Protein AF-0000000084534732 (afdb_homodimer)

Structure (mmCIF, N/CA/C/O backbone):
data_AF-0000000084534732-model_v1
#
loop_
_entity.id
_entity.type
_entity.pdbx_description
1 polymer 'TetR family transcriptional regulator'
#
loop_
_atom_site.group_PDB
_atom_site.id
_atom_site.type_symbol
_atom_site.label_atom_id
_atom_site.label_alt_id
_atom_site.label_comp_id
_atom_site.label_asym_id
_atom_site.label_entity_id
_atom_site.label_seq_id
_atom_site.pdbx_PDB_ins_code
_atom_site.Cartn_x
_atom_site.Cartn_y
_atom_site.Cartn_z
_atom_site.occupancy
_atom_site.B_iso_or_equiv
_atom_site.auth_seq_id
_atom_site.auth_comp_id
_atom_site.auth_asym_id
_atom_site.auth_atom_id
_atom_site.pdbx_PDB_model_num
ATOM 1 N N . MET A 1 1 ? -46.188 11.031 16.328 1 47.34 1 MET A N 1
ATOM 2 C CA . MET A 1 1 ? -45.625 10.898 15 1 47.34 1 MET A CA 1
ATOM 3 C C . MET A 1 1 ? -45.031 12.219 14.523 1 47.34 1 MET A C 1
ATOM 5 O O . MET A 1 1 ? -45.656 13.273 14.68 1 47.34 1 MET A O 1
ATOM 9 N N . ALA A 1 2 ? -43.781 12.234 14.414 1 62.41 2 ALA A N 1
ATOM 10 C CA . ALA A 1 2 ? -43.25 13.555 14.055 1 62.41 2 ALA A CA 1
ATOM 11 C C . ALA A 1 2 ? -44.062 14.156 12.906 1 62.41 2 ALA A C 1
ATOM 13 O O . ALA A 1 2 ? -44.375 13.477 11.922 1 62.41 2 ALA A O 1
ATOM 14 N N . GLY A 1 3 ? -44.594 15.109 12.914 1 64.44 3 GLY A N 1
ATOM 15 C CA . GLY A 1 3 ? -45.375 15.742 11.867 1 64.44 3 GLY A CA 1
ATOM 16 C C . GLY A 1 3 ? -44.594 15.945 10.586 1 64.44 3 GLY A C 1
ATOM 17 O O . GLY A 1 3 ? -43.406 15.688 10.531 1 64.44 3 GLY A O 1
ATOM 18 N N . PRO A 1 4 ? -45.312 16.156 9.461 1 73.06 4 PRO A N 1
ATOM 19 C CA . PRO A 1 4 ? -44.75 16.297 8.117 1 73.06 4 PRO A CA 1
ATOM 20 C C . PRO A 1 4 ? -43.531 17.219 8.086 1 73.06 4 PRO A C 1
ATOM 22 O O . PRO A 1 4 ? -42.594 16.969 7.309 1 73.06 4 PRO A O 1
ATOM 25 N N . THR A 1 5 ? -43.562 18.312 8.828 1 73.94 5 THR A N 1
ATOM 26 C CA . THR A 1 5 ? -42.438 19.266 8.867 1 73.94 5 THR A CA 1
ATOM 27 C C . THR A 1 5 ? -41.219 18.625 9.508 1 73.94 5 THR A C 1
ATOM 29 O O . THR A 1 5 ? -40.094 18.828 9.047 1 73.94 5 THR A O 1
ATOM 32 N N . THR A 1 6 ? -41.469 17.812 10.484 1 76.38 6 THR A N 1
ATOM 33 C CA . THR A 1 6 ? -40.375 17.125 11.164 1 76.38 6 THR A CA 1
ATOM 34 C C . THR A 1 6 ? -39.719 16.094 10.234 1 76.38 6 THR A C 1
ATOM 36 O O . THR A 1 6 ? -38.5 15.961 10.219 1 76.38 6 THR A O 1
ATOM 39 N N . ASP A 1 7 ? -40.594 15.547 9.469 1 76.31 7 ASP A N 1
ATOM 40 C CA . ASP A 1 7 ? -40.094 14.539 8.539 1 76.31 7 ASP A CA 1
ATOM 41 C C . ASP A 1 7 ? -39.219 15.172 7.449 1 76.31 7 ASP A C 1
ATOM 43 O O . ASP A 1 7 ? -38.188 14.633 7.09 1 76.31 7 ASP A O 1
ATOM 47 N N . ARG A 1 8 ? -39.594 16.328 7 1 79.62 8 ARG A N 1
ATOM 48 C CA . ARG A 1 8 ? -38.844 17.016 5.953 1 79.62 8 ARG A CA 1
ATOM 49 C C . ARG A 1 8 ? -37.5 17.516 6.484 1 79.62 8 ARG A C 1
ATOM 51 O O . ARG A 1 8 ? -36.5 17.453 5.789 1 79.62 8 ARG A O 1
ATOM 58 N N . ARG A 1 9 ? -37.562 18.062 7.695 1 77.25 9 ARG A N 1
ATOM 59 C CA . ARG A 1 9 ? -36.312 18.547 8.336 1 77.25 9 ARG A CA 1
ATOM 60 C C . ARG A 1 9 ? -35.344 17.391 8.547 1 77.25 9 ARG A C 1
ATOM 62 O O . ARG A 1 9 ? -34.125 17.562 8.328 1 77.25 9 ARG A O 1
ATOM 69 N N . LEU A 1 10 ? -35.875 16.281 8.977 1 80 10 LEU A N 1
ATOM 70 C CA . LEU A 1 10 ? -35.031 15.094 9.18 1 80 10 LEU A CA 1
ATOM 71 C C . LEU A 1 10 ? -34.438 14.609 7.867 1 80 10 LEU A C 1
ATOM 73 O O . LEU A 1 10 ? -33.281 14.227 7.812 1 80 10 LEU A O 1
ATOM 77 N N . LEU A 1 11 ? -35.25 14.695 6.848 1 82.19 11 LEU A N 1
ATOM 78 C CA . LEU A 1 11 ? -34.781 14.273 5.531 1 82.19 11 LEU A CA 1
ATOM 79 C C . LEU A 1 11 ? -33.719 15.219 4.996 1 82.19 11 LEU A C 1
ATOM 81 O O . LEU A 1 11 ? -32.719 14.773 4.406 1 82.19 11 LEU A O 1
ATOM 85 N N . ARG A 1 12 ? -33.938 16.469 5.137 1 81.81 12 ARG A N 1
ATOM 86 C CA . ARG A 1 12 ? -32.938 17.453 4.699 1 81.81 12 ARG A CA 1
ATOM 87 C C . ARG A 1 12 ? -31.641 17.312 5.465 1 81.81 12 ARG A C 1
ATOM 89 O O . ARG A 1 12 ? -30.547 17.453 4.895 1 81.81 12 ARG A O 1
ATOM 96 N N . GLY A 1 13 ? -31.766 17.078 6.719 1 84 13 GLY A N 1
ATOM 97 C CA . GLY A 1 13 ? -30.594 16.844 7.551 1 84 13 GLY A CA 1
ATOM 98 C C . GLY A 1 13 ? -29.781 15.641 7.105 1 84 13 GLY A C 1
ATOM 99 O O . GLY A 1 13 ? -28.562 15.695 7.059 1 84 13 GLY A O 1
ATOM 100 N N . GLU A 1 14 ? -30.547 14.672 6.789 1 87.31 14 GLU A N 1
ATOM 101 C CA . GLU A 1 14 ? -29.891 13.453 6.316 1 87.31 14 GLU A CA 1
ATOM 102 C C . GLU A 1 14 ? -29.203 13.688 4.977 1 87.31 14 GLU A C 1
ATOM 104 O O . GLU A 1 14 ? -28.125 13.141 4.73 1 87.31 14 GLU A O 1
ATOM 109 N N . GLU A 1 15 ? -29.75 14.43 4.148 1 89.19 15 GLU A N 1
ATOM 110 C CA . GLU A 1 15 ? -29.156 14.758 2.854 1 89.19 15 GLU A CA 1
ATOM 111 C C . GLU A 1 15 ? -27.891 15.586 3.02 1 89.19 15 GLU A C 1
ATOM 113 O O . GLU A 1 15 ? -26.906 15.367 2.309 1 89.19 15 GLU A O 1
ATOM 118 N N . THR A 1 16 ? -27.953 16.516 3.926 1 89.31 16 THR A N 1
ATOM 119 C CA . THR A 1 16 ? -26.797 17.344 4.211 1 89.31 16 THR A CA 1
ATOM 120 C C . THR A 1 16 ? -25.656 16.484 4.762 1 89.31 16 THR A C 1
ATOM 122 O O . THR A 1 16 ? -24.5 16.641 4.336 1 89.31 16 THR A O 1
ATOM 125 N N . ARG A 1 17 ? -26.031 15.672 5.645 1 92.5 17 ARG A N 1
ATOM 126 C CA . ARG A 1 17 ? -25.031 14.781 6.23 1 92.5 17 ARG A CA 1
ATOM 127 C C . ARG A 1 17 ? -24.375 13.906 5.164 1 92.5 17 ARG A C 1
ATOM 129 O O . ARG A 1 17 ? -23.156 13.742 5.148 1 92.5 17 ARG A O 1
ATOM 136 N N . ARG A 1 18 ? -25.172 13.383 4.293 1 93.75 18 ARG A N 1
ATOM 137 C CA . ARG A 1 18 ? -24.656 12.547 3.213 1 93.75 18 ARG A CA 1
ATOM 138 C C . ARG A 1 18 ? -23.734 13.336 2.289 1 93.75 18 ARG A C 1
ATOM 140 O O . ARG A 1 18 ? -22.703 12.828 1.845 1 93.75 18 ARG A O 1
ATOM 147 N N . ALA A 1 19 ? -24.094 14.516 2.004 1 94.38 19 ALA A N 1
ATOM 148 C CA . ALA A 1 19 ? -23.281 15.367 1.137 1 94.38 19 ALA A CA 1
ATOM 149 C C . ALA A 1 19 ? -21.938 15.688 1.784 1 94.38 19 ALA A C 1
ATOM 151 O O . ALA A 1 19 ? -20.906 15.688 1.112 1 94.38 19 ALA A O 1
ATOM 152 N N . VAL A 1 20 ? -22 15.977 3.055 1 95.69 20 VAL A N 1
ATOM 153 C CA . VAL A 1 20 ? -20.781 16.281 3.801 1 95.69 20 VAL A CA 1
ATOM 154 C C . VAL A 1 20 ? -19.844 15.07 3.793 1 95.69 20 VAL A C 1
ATOM 156 O O . VAL A 1 20 ? -18.656 15.203 3.521 1 95.69 20 VAL A O 1
ATOM 159 N N . LEU A 1 21 ? -20.406 13.906 4.008 1 97.44 21 LEU A N 1
ATOM 160 C CA . LEU A 1 21 ? -19.594 12.703 4.09 1 97.44 21 LEU A CA 1
ATOM 161 C C . LEU A 1 21 ? -19.047 12.312 2.717 1 97.44 21 LEU A C 1
ATOM 163 O O . LEU A 1 21 ? -17.938 11.805 2.605 1 97.44 21 LEU A O 1
ATOM 167 N N . ARG A 1 22 ? -19.812 12.562 1.689 1 97 22 ARG A N 1
ATOM 168 C CA . ARG A 1 22 ? -19.328 12.289 0.338 1 97 22 ARG A CA 1
ATOM 169 C C . ARG A 1 22 ? -18.141 13.172 0 1 97 22 ARG A C 1
ATOM 171 O O . ARG A 1 22 ? -17.141 12.688 -0.542 1 97 22 ARG A O 1
ATOM 178 N N . ARG A 1 23 ? -18.25 14.391 0.303 1 97.56 23 ARG A N 1
ATOM 179 C CA . ARG A 1 23 ? -17.141 15.312 0.073 1 97.56 23 ARG A CA 1
ATOM 180 C C . ARG A 1 23 ? -15.938 14.938 0.929 1 97.56 23 ARG A C 1
ATOM 182 O O . ARG A 1 23 ? -14.797 15 0.464 1 97.56 23 ARG A O 1
ATOM 189 N N . ALA A 1 24 ? -16.188 14.562 2.168 1 98.25 24 ALA A N 1
ATOM 190 C CA . ALA A 1 24 ? -15.125 14.188 3.096 1 98.25 24 ALA A CA 1
ATOM 191 C C . ALA A 1 24 ? -14.336 12.992 2.566 1 98.25 24 ALA A C 1
ATOM 193 O O . ALA A 1 24 ? -13.102 12.984 2.613 1 98.25 24 ALA A O 1
ATOM 194 N N . VAL A 1 25 ? -15.055 11.992 2.043 1 98.56 25 VAL A N 1
ATOM 195 C CA . VAL A 1 25 ? -14.398 10.797 1.532 1 98.56 25 VAL A CA 1
ATOM 196 C C . VAL A 1 25 ? -13.531 11.156 0.327 1 98.56 25 VAL A C 1
ATOM 198 O O . VAL A 1 25 ? -12.414 10.648 0.184 1 98.56 25 VAL A O 1
ATOM 201 N N . GLU A 1 26 ? -14.016 12.023 -0.511 1 98.19 26 GLU A N 1
ATOM 202 C CA . GLU A 1 26 ? -13.266 12.453 -1.686 1 98.19 26 GLU A CA 1
ATOM 203 C C . GLU A 1 26 ? -11.969 13.156 -1.285 1 98.19 26 GLU A C 1
ATOM 205 O O . GLU A 1 26 ? -10.898 12.844 -1.807 1 98.19 26 GLU A O 1
ATOM 210 N N . ILE A 1 27 ? -12.078 14.062 -0.338 1 98.25 27 ILE A N 1
ATOM 211 C CA . ILE A 1 27 ? -10.922 14.812 0.135 1 98.25 27 ILE A CA 1
ATOM 212 C C . ILE A 1 27 ? -9.906 13.852 0.765 1 98.25 27 ILE A C 1
ATOM 214 O O . ILE A 1 27 ? -8.719 13.898 0.449 1 98.25 27 ILE A O 1
ATOM 218 N N . ALA A 1 28 ? -10.391 12.961 1.593 1 98.69 28 ALA A N 1
ATOM 219 C CA . ALA A 1 28 ? -9.516 12.086 2.365 1 98.69 28 ALA A CA 1
ATOM 220 C C . ALA A 1 28 ? -8.836 11.055 1.464 1 98.69 28 ALA A C 1
ATOM 222 O O . ALA A 1 28 ? -7.727 10.609 1.756 1 98.69 28 ALA A O 1
ATOM 223 N N . SER A 1 29 ? -9.461 10.695 0.306 1 98.56 29 SER A N 1
ATOM 224 C CA . SER A 1 29 ? -8.852 9.742 -0.614 1 98.56 29 SER A CA 1
ATOM 225 C C . SER A 1 29 ? -7.609 10.328 -1.278 1 98.56 29 SER A C 1
ATOM 227 O O . SER A 1 29 ? -6.773 9.594 -1.8 1 98.56 29 SER A O 1
ATOM 229 N N . VAL A 1 30 ? -7.512 11.664 -1.277 1 98.38 30 VAL A N 1
ATOM 230 C CA . VAL A 1 30 ? -6.402 12.344 -1.937 1 98.38 30 VAL A CA 1
ATOM 231 C C . VAL A 1 30 ? -5.422 12.867 -0.889 1 98.38 30 VAL A C 1
ATOM 233 O O . VAL A 1 30 ? -4.207 12.711 -1.03 1 98.38 30 VAL A O 1
ATOM 236 N N . GLU A 1 31 ? -6.004 13.445 0.255 1 98.19 31 GLU A N 1
ATOM 237 C CA . GLU A 1 31 ? -5.176 14.242 1.155 1 98.19 31 GLU A CA 1
ATOM 238 C C . GLU A 1 31 ? -5.098 13.609 2.541 1 98.19 31 GLU A C 1
ATOM 240 O O . GLU A 1 31 ? -4.383 14.102 3.416 1 98.19 31 GLU A O 1
ATOM 245 N N . GLY A 1 32 ? -5.809 12.477 2.775 1 98.5 32 GLY A N 1
ATOM 246 C CA . GLY A 1 32 ? -5.824 11.836 4.078 1 98.5 32 GLY A CA 1
ATOM 247 C C . GLY A 1 32 ? -6.906 12.375 4.996 1 98.5 32 GLY A C 1
ATOM 248 O O . GLY A 1 32 ? -7.523 13.398 4.699 1 98.5 32 GLY A O 1
ATOM 249 N N . LEU A 1 33 ? -7.125 11.711 6.07 1 98.69 33 LEU A N 1
ATOM 250 C CA . LEU A 1 33 ? -8.164 12.055 7.031 1 98.69 33 LEU A CA 1
ATOM 251 C C . LEU A 1 33 ? -7.793 13.312 7.816 1 98.69 33 LEU A C 1
ATOM 253 O O . LEU A 1 33 ? -8.664 14.086 8.211 1 98.69 33 LEU A O 1
ATOM 257 N N . GLU A 1 34 ? -6.512 13.531 7.996 1 97.38 34 GLU A N 1
ATOM 258 C CA . GLU A 1 34 ? -6.07 14.695 8.766 1 97.38 34 GLU A CA 1
ATOM 259 C C . GLU A 1 34 ? -6.414 15.992 8.039 1 97.38 34 GLU A C 1
ATOM 261 O O . GLU A 1 34 ? -6.516 17.047 8.672 1 97.38 34 GLU A O 1
ATOM 266 N N . ALA A 1 35 ? -6.621 15.906 6.77 1 97.25 35 ALA A N 1
ATOM 267 C CA . ALA A 1 35 ? -6.922 17.094 5.965 1 97.25 35 ALA A CA 1
ATOM 268 C C . ALA A 1 35 ? -8.359 17.547 6.18 1 97.25 35 ALA A C 1
ATOM 270 O O . ALA A 1 35 ? -8.742 18.641 5.77 1 97.25 35 ALA A O 1
ATOM 271 N N . LEU A 1 36 ? -9.141 16.734 6.816 1 97.19 36 LEU A N 1
ATOM 272 C CA . LEU A 1 36 ? -10.547 17.062 7.039 1 97.19 36 LEU A CA 1
ATOM 273 C C . LEU A 1 36 ? -10.711 18.016 8.211 1 97.19 36 LEU A C 1
ATOM 275 O O . LEU A 1 36 ? -10.039 17.875 9.242 1 97.19 36 LEU A O 1
ATOM 279 N N . SER A 1 37 ? -11.508 19 8.008 1 95.06 37 SER A N 1
ATOM 280 C CA . SER A 1 37 ? -11.961 19.891 9.078 1 95.06 37 SER A CA 1
ATOM 281 C C . SER A 1 37 ? -13.391 20.359 8.836 1 95.06 37 SER A C 1
ATOM 283 O O . SER A 1 37 ? -13.852 20.391 7.695 1 95.06 37 SER A O 1
ATOM 285 N N . ILE A 1 38 ? -13.969 20.656 9.945 1 93.75 38 ILE A N 1
ATOM 286 C CA . ILE A 1 38 ? -15.328 21.188 9.883 1 93.75 38 ILE A CA 1
ATOM 287 C C . ILE A 1 38 ? -15.344 22.453 9.031 1 93.75 38 ILE A C 1
ATOM 289 O O . ILE A 1 38 ? -16.219 22.625 8.172 1 93.75 38 ILE A O 1
ATOM 293 N N . GLY A 1 39 ? -14.383 23.359 9.227 1 94.19 39 GLY A N 1
ATOM 294 C CA . GLY A 1 39 ? -14.281 24.594 8.477 1 94.19 39 GLY A CA 1
ATOM 295 C C . GLY A 1 39 ? -14.117 24.391 6.98 1 94.19 39 GLY A C 1
ATOM 296 O O . GLY A 1 39 ? -14.797 25.031 6.18 1 94.19 39 GLY A O 1
ATOM 297 N N . ARG A 1 40 ? -13.312 23.516 6.562 1 95.12 40 ARG A N 1
ATOM 298 C CA . ARG A 1 40 ? -13.062 23.234 5.152 1 95.12 40 ARG A CA 1
ATOM 299 C C . ARG A 1 40 ? -14.32 22.688 4.473 1 95.12 40 ARG A C 1
ATOM 301 O O . ARG A 1 40 ? -14.68 23.125 3.383 1 95.12 40 ARG A O 1
ATOM 308 N N . LEU A 1 41 ? -15.008 21.734 5.156 1 96.44 41 LEU A N 1
ATOM 309 C CA . LEU A 1 41 ? -16.203 21.125 4.578 1 96.44 41 LEU A CA 1
ATOM 310 C C . LEU A 1 41 ? -17.328 22.141 4.477 1 96.44 41 LEU A C 1
ATOM 312 O O . LEU A 1 41 ? -18.078 22.141 3.496 1 96.44 41 LEU A O 1
ATOM 316 N N . ALA A 1 42 ? -17.422 22.969 5.52 1 95.19 42 ALA A N 1
ATOM 317 C CA . ALA A 1 42 ? -18.406 24.031 5.492 1 95.19 42 ALA A CA 1
ATOM 318 C C . ALA A 1 42 ? -18.188 24.969 4.305 1 95.19 42 ALA A C 1
ATOM 320 O O . ALA A 1 42 ? -19.125 25.281 3.566 1 95.19 42 ALA A O 1
ATOM 321 N N . THR A 1 43 ? -16.938 25.344 4.082 1 96.38 43 THR A N 1
ATOM 322 C CA . THR A 1 43 ? -16.578 26.25 2.994 1 96.38 43 THR A CA 1
ATOM 323 C C . THR A 1 43 ? -16.828 25.594 1.64 1 96.38 43 THR A C 1
ATOM 325 O O . THR A 1 43 ? -17.469 26.188 0.767 1 96.38 43 THR A O 1
ATOM 328 N N . ASP A 1 44 ? -16.438 24.359 1.466 1 95.44 44 ASP A N 1
ATOM 329 C CA . ASP A 1 44 ? -16.562 23.641 0.198 1 95.44 44 ASP A CA 1
ATOM 330 C C . ASP A 1 44 ? -18.016 23.469 -0.205 1 95.44 44 ASP A C 1
ATOM 332 O O . ASP A 1 44 ? -18.344 23.453 -1.394 1 95.44 44 ASP A O 1
ATOM 336 N N . LEU A 1 45 ? -18.906 23.328 0.836 1 95.44 45 LEU A N 1
ATOM 337 C CA . LEU A 1 45 ? -20.281 22.953 0.54 1 95.44 45 LEU A CA 1
ATOM 338 C C . LEU A 1 45 ? -21.219 24.125 0.737 1 95.44 45 LEU A C 1
ATOM 340 O O . LEU A 1 45 ? -22.438 23.984 0.581 1 95.44 45 LEU A O 1
ATOM 344 N N . GLY A 1 46 ? -20.672 25.25 1.097 1 96.06 46 GLY A N 1
ATOM 345 C CA . GLY A 1 46 ? -21.5 26.422 1.319 1 96.06 46 GLY A CA 1
ATOM 346 C C . GLY A 1 46 ? -22.438 26.281 2.504 1 96.06 46 GLY A C 1
ATOM 347 O O . GLY A 1 46 ? -23.594 26.703 2.441 1 96.06 46 GLY A O 1
ATOM 348 N N . LEU A 1 47 ? -21.984 25.594 3.518 1 93.31 47 LEU A N 1
ATOM 349 C CA . LEU A 1 47 ? -22.75 25.391 4.75 1 93.31 47 LEU A CA 1
ATOM 350 C C . LEU A 1 47 ? -22.172 26.234 5.883 1 93.31 47 LEU A C 1
ATOM 352 O O . LEU A 1 47 ? -21.047 26.719 5.793 1 93.31 47 LEU A O 1
ATOM 356 N N . SER A 1 48 ? -23.016 26.391 6.871 1 91.75 48 SER A N 1
ATOM 357 C CA . SER A 1 48 ? -22.484 27.016 8.078 1 91.75 48 SER A CA 1
ATOM 358 C C . SER A 1 48 ? -21.609 26.031 8.867 1 91.75 48 SER A C 1
ATOM 360 O O . SER A 1 48 ? -21.875 24.828 8.875 1 91.75 48 SER A O 1
ATOM 362 N N . LYS A 1 49 ? -20.562 26.516 9.5 1 90.94 49 LYS A N 1
ATOM 363 C CA . LYS A 1 49 ? -19.734 25.688 10.367 1 90.94 49 LYS A CA 1
ATOM 364 C C . LYS A 1 49 ? -20.562 25.031 11.461 1 90.94 49 LYS A C 1
ATOM 366 O O . LYS A 1 49 ? -20.359 23.875 11.797 1 90.94 49 LYS A O 1
ATOM 371 N N . SER A 1 50 ? -21.562 25.797 11.953 1 89.19 50 SER A N 1
ATOM 372 C CA . SER A 1 50 ? -22.422 25.297 13.008 1 89.19 50 SER A CA 1
ATOM 373 C C . SER A 1 50 ? -23.266 24.125 12.523 1 89.19 50 SER A C 1
ATOM 375 O O . SER A 1 50 ? -23.5 23.172 13.266 1 89.19 50 SER A O 1
ATOM 377 N N . GLY A 1 51 ? -23.641 24.234 11.398 1 85.31 51 GLY A N 1
ATOM 378 C CA . GLY A 1 51 ? -24.422 23.156 10.812 1 85.31 51 GLY A CA 1
ATOM 379 C C . GLY A 1 51 ? -23.625 21.859 10.68 1 85.31 51 GLY A C 1
ATOM 380 O O . GLY A 1 51 ? -24.125 20.781 11.023 1 85.31 51 GLY A O 1
ATOM 381 N N . VAL A 1 52 ? -22.406 21.922 10.156 1 88.69 52 VAL A N 1
ATOM 382 C CA . VAL A 1 52 ? -21.562 20.75 10.031 1 88.69 52 VAL A CA 1
ATOM 383 C C . VAL A 1 52 ? -21.172 20.234 11.422 1 88.69 52 VAL A C 1
ATOM 385 O O . VAL A 1 52 ? -21.219 19.031 11.672 1 88.69 52 VAL A O 1
ATOM 388 N N . PHE A 1 53 ? -20.906 21.188 12.305 1 85.38 53 PHE A N 1
ATOM 389 C CA . PHE A 1 53 ? -20.516 20.844 13.672 1 85.38 53 PHE A CA 1
ATOM 390 C C . PHE A 1 53 ? -21.641 20.109 14.383 1 85.38 53 PHE A C 1
ATOM 392 O O . PHE A 1 53 ? -21.391 19.125 15.094 1 85.38 53 PHE A O 1
ATOM 399 N N . ALA A 1 54 ? -22.797 20.516 14.219 1 85.06 54 ALA A N 1
ATOM 400 C CA . ALA A 1 54 ? -23.969 19.906 14.859 1 85.06 54 ALA A CA 1
ATOM 401 C C . ALA A 1 54 ? -24.109 18.453 14.445 1 85.06 54 ALA A C 1
ATOM 403 O O . ALA A 1 54 ? -24.578 17.609 15.234 1 85.06 54 ALA A O 1
ATOM 404 N N . GLY A 1 55 ? -23.531 18.188 13.438 1 84.56 55 GLY A N 1
ATOM 405 C CA . GLY A 1 55 ? -23.656 16.844 12.906 1 84.56 55 GLY A CA 1
ATOM 406 C C . GLY A 1 55 ? -22.547 15.906 13.367 1 84.56 55 GLY A C 1
ATOM 407 O O . GLY A 1 55 ? -22.766 14.695 13.508 1 84.56 55 GLY A O 1
ATOM 408 N N . PHE A 1 56 ? -21.391 16.375 13.695 1 90.25 56 PHE A N 1
ATOM 409 C CA . PHE A 1 56 ? -20.266 15.453 13.891 1 90.25 56 PHE A CA 1
ATOM 410 C C . PHE A 1 56 ? -19.562 15.727 15.211 1 90.25 56 PHE A C 1
ATOM 412 O O . PHE A 1 56 ? -18.891 14.852 15.758 1 90.25 56 PHE A O 1
ATOM 419 N N . GLY A 1 57 ? -19.688 16.828 15.758 1 86.81 57 GLY A N 1
ATOM 420 C CA . GLY A 1 57 ? -19.203 17.141 17.094 1 86.81 57 GLY A CA 1
ATOM 421 C C . GLY A 1 57 ? -17.703 17.391 17.141 1 86.81 57 GLY A C 1
ATOM 422 O O . GLY A 1 57 ? -17.25 18.344 17.766 1 86.81 57 GLY A O 1
ATOM 423 N N . SER A 1 58 ? -16.859 16.422 16.625 1 91.62 58 SER A N 1
ATOM 424 C CA . SER A 1 58 ? -15.414 16.578 16.656 1 91.62 58 SER A CA 1
ATOM 425 C C . SER A 1 58 ? -14.773 16.156 15.336 1 91.62 58 SER A C 1
ATOM 427 O O . SER A 1 58 ? -15.43 15.516 14.5 1 91.62 58 SER A O 1
ATOM 429 N N . LYS A 1 59 ? -13.523 16.547 15.195 1 94.5 59 LYS A N 1
ATOM 430 C CA . LYS A 1 59 ? -12.766 16.125 14.023 1 94.5 59 LYS A CA 1
ATOM 431 C C . LYS A 1 59 ? -12.648 14.609 13.961 1 94.5 59 LYS A C 1
ATOM 433 O O . LYS A 1 59 ? -12.828 14.008 12.898 1 94.5 59 LYS A O 1
ATOM 438 N N . GLU A 1 60 ? -12.375 14.008 15.094 1 95.88 60 GLU A N 1
ATOM 439 C CA . GLU A 1 60 ? -12.234 12.555 15.141 1 95.88 60 GLU A CA 1
ATOM 440 C C . GLU A 1 60 ? -13.547 11.859 14.789 1 95.88 60 GLU A C 1
ATOM 442 O O . GLU A 1 60 ? -13.547 10.867 14.055 1 95.88 60 GLU A O 1
ATOM 447 N N . GLU A 1 61 ? -14.617 12.352 15.281 1 96.06 61 GLU A N 1
ATOM 448 C CA . GLU A 1 61 ? -15.922 11.773 14.961 1 96.06 61 GLU A CA 1
ATOM 449 C C . GLU A 1 61 ? -16.25 11.914 13.477 1 96.06 61 GLU A C 1
ATOM 451 O O . GLU A 1 61 ? -16.812 11 12.875 1 96.06 61 GLU A O 1
ATOM 456 N N . LEU A 1 62 ? -15.977 13.125 12.953 1 96.94 62 LEU A N 1
ATOM 457 C CA . LEU A 1 62 ? -16.125 13.336 11.516 1 96.94 62 LEU A CA 1
ATOM 458 C C . LEU A 1 62 ? -15.289 12.328 10.734 1 96.94 62 LEU A C 1
ATOM 460 O O . LEU A 1 62 ? -15.773 11.742 9.758 1 96.94 62 LEU A O 1
ATOM 464 N N . GLN A 1 63 ? -14.039 12.094 11.125 1 98.5 63 GLN A N 1
ATOM 465 C CA . GLN A 1 63 ? -13.133 11.156 10.469 1 98.5 63 GLN A CA 1
ATOM 466 C C . GLN A 1 63 ? -13.68 9.727 10.531 1 98.5 63 GLN A C 1
ATOM 468 O O . GLN A 1 63 ? -13.688 9.016 9.523 1 98.5 63 GLN A O 1
ATOM 473 N N . LEU A 1 64 ? -14.148 9.312 11.68 1 98.5 64 LEU A N 1
ATOM 474 C CA . LEU A 1 64 ? -14.703 7.973 11.836 1 98.5 64 LEU A CA 1
ATOM 475 C C . LEU A 1 64 ? -15.961 7.801 10.992 1 98.5 64 LEU A C 1
ATOM 477 O O . LEU A 1 64 ? -16.156 6.75 10.383 1 98.5 64 LEU A O 1
ATOM 481 N N . ALA A 1 65 ? -16.797 8.828 10.969 1 98.06 65 ALA A N 1
ATOM 482 C CA . ALA A 1 65 ? -18 8.797 10.125 1 98.06 65 ALA A CA 1
ATOM 483 C C . ALA A 1 65 ? -17.625 8.695 8.648 1 98.06 65 ALA A C 1
ATOM 485 O O . ALA A 1 65 ? -18.312 8.023 7.879 1 98.06 65 ALA A O 1
ATOM 486 N N . THR A 1 66 ? -16.594 9.375 8.273 1 98.62 66 THR A N 1
ATOM 487 C CA . THR A 1 66 ? -16.094 9.328 6.902 1 98.62 66 THR A CA 1
ATOM 488 C C . THR A 1 66 ? -15.641 7.91 6.543 1 98.62 66 THR A C 1
ATOM 490 O O . THR A 1 66 ? -15.945 7.414 5.457 1 98.62 66 THR A O 1
ATOM 493 N N . VAL A 1 67 ? -14.961 7.188 7.441 1 98.81 67 VAL A N 1
ATOM 494 C CA . VAL A 1 67 ? -14.531 5.809 7.234 1 98.81 67 VAL A CA 1
ATOM 495 C C . VAL A 1 67 ? -15.75 4.91 7.031 1 98.81 67 VAL A C 1
ATOM 497 O O . VAL A 1 67 ? -15.766 4.074 6.125 1 98.81 67 VAL A O 1
ATOM 500 N N . ARG A 1 68 ? -16.75 5.105 7.844 1 98.56 68 ARG A N 1
ATOM 501 C CA . ARG A 1 68 ? -17.969 4.312 7.723 1 98.56 68 ARG A CA 1
ATOM 502 C C . ARG A 1 68 ? -18.656 4.555 6.383 1 98.56 68 ARG A C 1
ATOM 504 O O . ARG A 1 68 ? -19.141 3.619 5.754 1 98.56 68 ARG A O 1
ATOM 511 N N . ALA A 1 69 ? -18.703 5.809 6.004 1 98.5 69 ALA A N 1
ATOM 512 C CA . ALA A 1 69 ? -19.297 6.145 4.711 1 98.5 69 ALA A CA 1
ATOM 513 C C . ALA A 1 69 ? -18.531 5.488 3.566 1 98.5 69 ALA A C 1
ATOM 515 O O . ALA A 1 69 ? -19.125 4.965 2.627 1 98.5 69 ALA A O 1
ATOM 516 N N . ALA A 1 70 ? -17.234 5.484 3.621 1 98.75 70 ALA A N 1
ATOM 517 C CA . ALA A 1 70 ? -16.391 4.863 2.598 1 98.75 70 ALA A CA 1
ATOM 518 C C . ALA A 1 70 ? -16.641 3.357 2.529 1 98.75 70 ALA A C 1
ATOM 520 O O . ALA A 1 70 ? -16.641 2.771 1.444 1 98.75 70 ALA A O 1
ATOM 521 N N . ARG A 1 71 ? -16.844 2.74 3.684 1 98.69 71 ARG A N 1
ATOM 522 C CA . ARG A 1 71 ? -17.141 1.313 3.725 1 98.69 71 ARG A CA 1
ATOM 523 C C . ARG A 1 71 ? -18.422 1.004 2.959 1 98.69 71 ARG A C 1
ATOM 525 O O . ARG A 1 71 ? -18.5 0.001 2.246 1 98.69 71 ARG A O 1
ATOM 532 N N . ARG A 1 72 ? -19.375 1.843 3.125 1 98.38 72 ARG A N 1
ATOM 533 C CA . ARG A 1 72 ? -20.656 1.64 2.436 1 98.38 72 ARG A CA 1
ATOM 534 C C . ARG A 1 72 ? -20.484 1.805 0.928 1 98.38 72 ARG A C 1
ATOM 536 O O . ARG A 1 72 ? -21.031 1.02 0.149 1 98.38 72 ARG A O 1
ATOM 543 N N . ILE A 1 73 ? -19.781 2.799 0.544 1 98.31 73 ILE A N 1
ATOM 544 C CA . ILE A 1 73 ? -19.531 3.037 -0.875 1 98.31 73 ILE A CA 1
ATOM 545 C C . ILE A 1 73 ? -18.781 1.849 -1.478 1 98.31 73 ILE A C 1
ATOM 547 O O . ILE A 1 73 ? -19.125 1.384 -2.568 1 98.31 73 ILE A O 1
ATOM 551 N N . PHE A 1 74 ? -17.844 1.342 -0.771 1 98.56 74 PHE A N 1
ATOM 552 C CA . PHE A 1 74 ? -17.078 0.177 -1.194 1 98.56 74 PHE A CA 1
ATOM 553 C C . PHE A 1 74 ? -17.984 -1.039 -1.354 1 98.56 74 PHE A C 1
ATOM 555 O O . PHE A 1 74 ? -17.891 -1.754 -2.354 1 98.56 74 PHE A O 1
ATOM 562 N N . ALA A 1 75 ? -18.781 -1.288 -0.336 1 98.62 75 ALA A N 1
ATOM 563 C CA . ALA A 1 75 ? -19.688 -2.428 -0.371 1 98.62 75 ALA A CA 1
ATOM 564 C C . ALA A 1 75 ? -20.609 -2.354 -1.583 1 98.62 75 ALA A C 1
ATOM 566 O O . ALA A 1 75 ? -20.828 -3.354 -2.273 1 98.62 75 ALA A O 1
ATOM 567 N N . ASP A 1 76 ? -21.094 -1.195 -1.864 1 98.25 76 ASP A N 1
ATOM 568 C 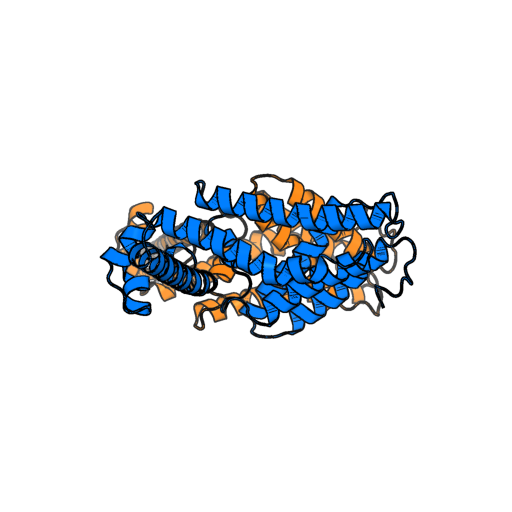CA . ASP A 1 76 ? -21.984 -1 -2.992 1 98.25 76 ASP A CA 1
ATOM 569 C C . ASP A 1 76 ? -21.266 -1.228 -4.32 1 98.25 76 ASP A C 1
ATOM 571 O O . ASP A 1 76 ? -21.844 -1.791 -5.254 1 98.25 76 ASP A O 1
ATOM 575 N N . ALA A 1 77 ? -20.016 -0.849 -4.406 1 98.19 77 ALA A N 1
ATOM 576 C CA . ALA A 1 77 ? -19.281 -0.874 -5.668 1 98.19 77 ALA A CA 1
ATOM 577 C C . ALA A 1 77 ? -18.656 -2.246 -5.918 1 98.19 77 ALA A C 1
ATOM 579 O O . ALA A 1 77 ? -18.547 -2.682 -7.066 1 98.19 77 ALA A O 1
ATOM 580 N N . VAL A 1 78 ? -18.281 -2.967 -4.852 1 98.75 78 VAL A N 1
ATOM 581 C CA . VAL A 1 78 ? -17.438 -4.145 -5.016 1 98.75 78 VAL A CA 1
ATOM 582 C C . VAL A 1 78 ? -18.188 -5.395 -4.574 1 98.75 78 VAL A C 1
ATOM 584 O O . VAL A 1 78 ? -18.156 -6.426 -5.25 1 98.75 78 VAL A O 1
ATOM 587 N N . LEU A 1 79 ? -18.906 -5.324 -3.48 1 98.81 79 LEU A N 1
ATOM 588 C CA . LEU A 1 79 ? -19.516 -6.512 -2.889 1 98.81 79 LEU A CA 1
ATOM 589 C C . LEU A 1 79 ? -20.906 -6.773 -3.479 1 98.81 79 LEU A C 1
ATOM 591 O O . LEU A 1 79 ? -21.219 -7.902 -3.846 1 98.81 79 LEU A O 1
ATOM 595 N N . ALA A 1 80 ? -21.703 -5.754 -3.639 1 98.62 80 ALA A N 1
ATOM 596 C CA . ALA A 1 80 ? -23.094 -5.887 -4.066 1 98.62 80 ALA A CA 1
ATOM 597 C C . ALA A 1 80 ? -23.188 -6.527 -5.449 1 98.62 80 ALA A C 1
ATOM 599 O O . ALA A 1 80 ? -24.016 -7.414 -5.676 1 98.62 80 ALA A O 1
ATOM 600 N N . PRO A 1 81 ? -22.328 -6.156 -6.375 1 98.44 81 PRO A N 1
ATOM 601 C CA . PRO A 1 81 ? -22.453 -6.68 -7.734 1 98.44 81 PRO A CA 1
ATOM 602 C C . PRO A 1 81 ? -22.219 -8.188 -7.816 1 98.44 81 PRO A C 1
ATOM 604 O O . PRO A 1 81 ? -22.594 -8.828 -8.797 1 98.44 81 PRO A O 1
ATOM 607 N N . VAL A 1 82 ? -21.562 -8.805 -6.832 1 98.25 82 VAL A N 1
ATOM 608 C CA . VAL A 1 82 ? -21.188 -10.211 -6.945 1 98.25 82 VAL A CA 1
ATOM 609 C C . VAL A 1 82 ? -22.047 -11.055 -6.004 1 98.25 82 VAL A C 1
ATOM 611 O O . VAL A 1 82 ? -21.891 -12.273 -5.934 1 98.25 82 VAL A O 1
ATOM 614 N N . ALA A 1 83 ? -22.969 -10.461 -5.277 1 97.25 83 ALA A N 1
ATOM 615 C CA . ALA A 1 83 ? -23.734 -11.094 -4.207 1 97.25 83 ALA A CA 1
ATOM 616 C C . ALA A 1 83 ? -24.578 -12.25 -4.75 1 97.25 83 ALA A C 1
ATOM 618 O O . ALA A 1 83 ? -24.797 -13.242 -4.055 1 97.25 83 ALA A O 1
ATOM 619 N N . ASP A 1 84 ? -24.969 -12.172 -6.016 1 97.44 84 ASP A N 1
ATOM 620 C CA . ASP A 1 84 ? -25.875 -13.164 -6.551 1 97.44 84 ASP A CA 1
ATOM 621 C C . ASP A 1 84 ? -25.141 -14.211 -7.387 1 97.44 84 ASP A C 1
ATOM 623 O O . ASP A 1 84 ? -25.75 -15.164 -7.875 1 97.44 84 ASP A O 1
ATOM 627 N N . ILE A 1 85 ? -23.891 -14.062 -7.602 1 98.31 85 ILE A N 1
ATO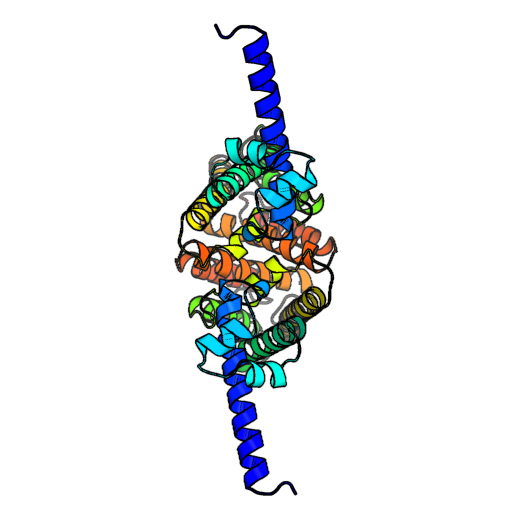M 628 C CA . ILE A 1 85 ? -23.109 -15.07 -8.312 1 98.31 85 ILE A CA 1
ATOM 629 C C . ILE A 1 85 ? -22.938 -16.312 -7.445 1 98.31 85 ILE A C 1
ATOM 631 O O . ILE A 1 85 ? -22.562 -16.219 -6.277 1 98.31 85 ILE A O 1
ATOM 635 N N . PRO A 1 86 ? -23.281 -17.453 -7.941 1 97.81 86 PRO A N 1
ATOM 636 C CA . PRO A 1 86 ? -23.141 -18.688 -7.148 1 97.81 86 PRO A CA 1
ATOM 637 C C . PRO A 1 86 ? -21.703 -18.938 -6.703 1 97.81 86 PRO A C 1
ATOM 639 O O . PRO A 1 86 ? -20.766 -18.484 -7.359 1 97.81 86 PRO A O 1
ATOM 642 N N . PRO A 1 87 ? -21.609 -19.672 -5.574 1 97.38 87 PRO A N 1
ATOM 643 C CA . PRO A 1 87 ? -20.25 -20 -5.117 1 97.38 87 PRO A CA 1
ATOM 644 C C . PRO A 1 87 ? -19.422 -20.703 -6.191 1 97.38 87 PRO A C 1
ATOM 646 O O . PRO A 1 87 ? -19.938 -21.531 -6.934 1 97.38 87 PRO A O 1
ATOM 649 N N . GLY A 1 88 ? -18.141 -20.391 -6.246 1 97.56 88 GLY A N 1
ATOM 650 C CA . GLY A 1 88 ? -17.203 -20.906 -7.234 1 97.56 88 GLY A CA 1
ATOM 651 C C . GLY A 1 88 ? -16.125 -19.906 -7.617 1 97.56 88 GLY A C 1
ATOM 652 O O . GLY A 1 88 ? -16 -18.844 -6.992 1 97.56 88 GLY A O 1
ATOM 653 N N . LEU A 1 89 ? -15.32 -20.266 -8.641 1 98.25 89 LEU A N 1
ATOM 654 C CA . LEU A 1 89 ? -14.195 -19.422 -9.023 1 98.25 89 LEU A CA 1
ATOM 655 C C . LEU A 1 89 ? -14.672 -18.172 -9.773 1 98.25 89 LEU A C 1
ATOM 657 O O . LEU A 1 89 ? -14.016 -17.125 -9.742 1 98.25 89 LEU A O 1
ATOM 661 N N . ALA A 1 90 ? -15.867 -18.281 -10.406 1 98.25 90 ALA A N 1
ATOM 662 C CA . ALA A 1 90 ? -16.438 -17.125 -11.094 1 98.25 90 ALA A CA 1
ATOM 663 C C . ALA A 1 90 ? -16.703 -15.984 -10.109 1 98.25 90 ALA A C 1
ATOM 665 O O . ALA A 1 90 ? -16.469 -14.82 -10.422 1 98.25 90 ALA A O 1
ATOM 666 N N . ARG A 1 91 ? -17.234 -16.328 -8.953 1 98.56 91 ARG A N 1
ATOM 667 C CA . ARG A 1 91 ? -17.547 -15.312 -7.949 1 98.56 91 ARG A CA 1
ATOM 668 C C . ARG A 1 91 ? -16.266 -14.695 -7.395 1 98.56 91 ARG A C 1
ATOM 670 O O . ARG A 1 91 ? -16.172 -13.477 -7.227 1 98.56 91 ARG A O 1
ATOM 677 N N . ALA A 1 92 ? -15.234 -15.57 -7.102 1 98.75 92 ALA A N 1
ATOM 678 C CA . ALA A 1 92 ? -13.945 -15.078 -6.605 1 98.75 92 ALA A CA 1
ATOM 679 C C . ALA A 1 92 ? -13.297 -14.133 -7.613 1 98.75 92 ALA A C 1
ATOM 681 O O . ALA A 1 92 ? -12.812 -13.062 -7.242 1 98.75 92 ALA A O 1
ATOM 682 N N . ARG A 1 93 ? -13.328 -14.547 -8.867 1 98.81 93 ARG A N 1
ATOM 683 C CA . ARG A 1 93 ? -12.766 -13.719 -9.93 1 98.81 93 ARG A CA 1
ATOM 684 C C . ARG A 1 93 ? -13.523 -12.398 -10.047 1 98.81 93 ARG A C 1
ATOM 686 O O . ARG A 1 93 ? -12.906 -11.328 -10.125 1 98.81 93 ARG A O 1
ATOM 693 N N . ALA A 1 94 ? -14.82 -12.43 -10.023 1 98.81 94 ALA A N 1
ATOM 694 C CA . ALA A 1 94 ? -15.648 -11.242 -10.164 1 98.81 94 ALA A CA 1
ATOM 695 C C . ALA A 1 94 ? -15.414 -10.266 -9.016 1 98.81 94 ALA A C 1
ATOM 697 O O . ALA A 1 94 ? -15.422 -9.047 -9.219 1 98.81 94 ALA A O 1
ATOM 698 N N . LEU A 1 95 ? -15.234 -10.805 -7.844 1 98.88 95 LEU A N 1
ATOM 699 C CA . LEU A 1 95 ? -14.945 -9.977 -6.676 1 98.88 95 LEU A CA 1
ATOM 700 C C . LEU A 1 95 ? -13.656 -9.188 -6.879 1 98.88 95 LEU A C 1
ATOM 702 O O . LEU A 1 95 ? -13.633 -7.969 -6.676 1 98.88 95 LEU A O 1
ATOM 706 N N . CYS A 1 96 ? -12.594 -9.836 -7.336 1 98.88 96 CYS A N 1
ATOM 707 C CA . CYS A 1 96 ? -11.305 -9.195 -7.559 1 98.88 96 CYS A CA 1
ATOM 708 C C . CYS A 1 96 ? -11.383 -8.211 -8.719 1 98.88 96 CYS A C 1
ATOM 710 O O . CYS A 1 96 ? -10.867 -7.094 -8.625 1 98.88 96 CYS A O 1
ATOM 712 N N . GLU A 1 97 ? -12.047 -8.57 -9.773 1 98.81 97 GLU A N 1
ATOM 713 C CA . GLU A 1 97 ? -12.195 -7.699 -10.93 1 98.81 97 GLU A CA 1
ATOM 714 C C . GLU A 1 97 ? -13.023 -6.465 -10.594 1 98.81 97 GLU A C 1
ATOM 716 O O . GLU A 1 97 ? -12.758 -5.375 -11.102 1 98.81 97 GLU A O 1
ATOM 721 N N . GLY A 1 98 ? -14.055 -6.68 -9.789 1 98.81 98 GLY A N 1
ATOM 722 C CA . GLY A 1 98 ? -14.828 -5.547 -9.305 1 98.81 98 GLY A CA 1
ATOM 723 C C . GLY A 1 98 ? -14 -4.559 -8.5 1 98.81 98 GLY A C 1
ATOM 724 O O . GLY A 1 98 ? -14.156 -3.346 -8.648 1 98.81 98 GLY A O 1
ATOM 725 N N . TRP A 1 99 ? -13.148 -5.102 -7.66 1 98.88 99 TRP A N 1
ATOM 726 C CA . TRP A 1 99 ? -12.25 -4.246 -6.898 1 98.88 99 TRP A CA 1
ATOM 727 C C . TRP A 1 99 ? -11.328 -3.459 -7.824 1 98.88 99 TRP A C 1
ATOM 729 O O . TRP A 1 99 ? -11.117 -2.258 -7.629 1 98.88 99 TRP A O 1
ATOM 739 N N . LEU A 1 100 ? -10.727 -4.148 -8.828 1 98.88 100 LEU A N 1
ATOM 740 C CA . LEU A 1 100 ? -9.859 -3.469 -9.789 1 98.88 100 LEU A CA 1
ATOM 741 C C . LEU A 1 100 ? -10.625 -2.367 -10.516 1 98.88 100 LEU A C 1
ATOM 743 O O . LEU A 1 100 ? -10.102 -1.265 -10.703 1 98.88 100 LEU A O 1
ATOM 747 N N . ALA A 1 101 ? -11.828 -2.617 -10.922 1 98.69 101 ALA A N 1
ATOM 748 C CA . ALA A 1 101 ? -12.648 -1.633 -11.617 1 98.69 101 ALA A CA 1
ATOM 749 C C . ALA A 1 101 ? -12.961 -0.442 -10.719 1 98.69 101 ALA A C 1
ATOM 751 O O . ALA A 1 101 ? -12.922 0.708 -11.156 1 98.69 101 ALA A O 1
ATOM 752 N N . TYR A 1 102 ? -13.289 -0.754 -9.516 1 98.31 102 TYR A N 1
ATOM 753 C CA . TYR A 1 102 ? -13.562 0.25 -8.492 1 98.31 102 TYR A CA 1
ATOM 754 C C . TYR A 1 102 ? -12.398 1.232 -8.367 1 98.31 102 TYR A C 1
ATOM 756 O O . TYR A 1 102 ? -12.609 2.447 -8.32 1 98.31 102 TYR A O 1
ATOM 764 N N . SER A 1 103 ? -11.188 0.747 -8.344 1 98.5 103 SER A N 1
ATOM 765 C CA . SER A 1 103 ? -9.992 1.589 -8.289 1 98.5 103 SER A CA 1
ATOM 766 C C . SER A 1 103 ? -9.773 2.314 -9.617 1 98.5 103 SER A C 1
ATOM 768 O O . SER A 1 103 ? -9.531 3.523 -9.633 1 98.5 103 SER A O 1
ATOM 770 N N . ARG A 1 104 ? -9.875 1.617 -10.695 1 98.44 104 ARG A N 1
ATOM 771 C CA . ARG A 1 104 ? -9.539 2.115 -12.023 1 98.44 104 ARG A CA 1
ATOM 772 C C . ARG A 1 104 ? -10.469 3.252 -12.438 1 98.44 104 ARG A C 1
ATOM 774 O O . ARG A 1 104 ? -10.039 4.215 -13.07 1 98.44 104 ARG A O 1
ATOM 781 N N . THR A 1 105 ? -11.734 3.129 -12.055 1 97.88 105 THR A N 1
ATOM 782 C CA . THR A 1 105 ? -12.711 4.137 -12.453 1 97.88 105 THR A CA 1
ATOM 783 C C . THR A 1 105 ? -12.742 5.289 -11.453 1 97.88 105 THR A C 1
ATOM 785 O O . THR A 1 105 ? -13.578 6.184 -11.555 1 97.88 105 THR A O 1
ATOM 788 N N . ARG A 1 106 ? -11.93 5.258 -10.5 1 97.31 106 ARG A N 1
ATOM 789 C CA . ARG A 1 106 ? -11.727 6.34 -9.539 1 97.31 106 ARG A CA 1
ATOM 790 C C . ARG A 1 106 ? -13.031 6.684 -8.828 1 97.31 106 ARG A C 1
ATOM 792 O O . ARG A 1 106 ? -13.422 7.852 -8.766 1 97.31 106 ARG A O 1
ATOM 799 N N . VAL A 1 107 ? -13.633 5.578 -8.297 1 96.31 107 VAL A N 1
ATOM 800 C CA . VAL A 1 107 ? -14.773 5.805 -7.422 1 96.31 107 VAL A CA 1
ATOM 801 C C . VAL A 1 107 ? -14.43 6.859 -6.375 1 96.31 107 VAL A C 1
ATOM 803 O O . VAL A 1 107 ? -15.281 7.656 -5.977 1 96.31 107 VAL A O 1
ATOM 806 N N . PHE A 1 108 ? -13.203 6.875 -5.996 1 96.5 108 PHE A N 1
ATOM 807 C CA . PHE A 1 108 ? -12.594 7.969 -5.246 1 96.5 108 PHE A CA 1
ATOM 808 C C . PHE A 1 108 ? -11.477 8.617 -6.055 1 96.5 108 PHE A C 1
ATOM 810 O O . PHE A 1 108 ? -10.641 7.93 -6.641 1 96.5 108 PHE A O 1
ATOM 817 N N . PRO A 1 109 ? -11.398 9.93 -6.07 1 96.69 109 PRO A N 1
ATOM 818 C CA . PRO A 1 109 ? -10.43 10.625 -6.922 1 96.69 109 PRO A CA 1
ATOM 819 C C . PRO A 1 109 ? -8.992 10.203 -6.633 1 96.69 109 PRO A C 1
ATOM 821 O O . PRO A 1 109 ? -8.141 10.234 -7.531 1 96.69 109 PRO A O 1
ATOM 824 N N . GLY A 1 110 ? -8.703 9.805 -5.426 1 97.06 110 GLY A N 1
ATOM 825 C CA . GLY A 1 110 ? -7.355 9.406 -5.059 1 97.06 110 GLY A CA 1
ATOM 826 C C . GLY A 1 110 ? -7.109 7.918 -5.199 1 97.06 110 GLY A C 1
ATOM 827 O O . GLY A 1 110 ? -6.102 7.398 -4.707 1 97.06 110 GLY A O 1
ATOM 828 N N . GLY A 1 111 ? -8.062 7.168 -5.863 1 97.31 111 GLY A N 1
ATOM 829 C CA . GLY A 1 111 ? -8 5.715 -5.879 1 97.31 111 GLY A CA 1
ATOM 830 C C . GLY A 1 111 ? -8.672 5.074 -4.684 1 97.31 111 GLY A C 1
ATOM 831 O O . GLY A 1 111 ? -9.719 5.543 -4.23 1 97.31 111 GLY A O 1
ATOM 832 N N . CYS A 1 112 ? -8.172 4.02 -4.23 1 98 112 CYS A N 1
ATOM 833 C CA . CYS A 1 112 ? -8.766 3.34 -3.086 1 98 112 CYS A CA 1
ATOM 834 C C . CYS A 1 112 ? -8.625 4.172 -1.818 1 98 112 CYS A C 1
ATOM 836 O O . CYS A 1 112 ? -7.508 4.406 -1.349 1 98 112 CYS A O 1
ATOM 838 N N . PHE A 1 113 ? -9.688 4.578 -1.181 1 98.56 113 PHE A N 1
ATOM 839 C CA . PHE A 1 113 ? -9.734 5.367 0.043 1 98.56 113 PHE A CA 1
ATOM 840 C C . PHE A 1 113 ? -8.977 4.68 1.167 1 98.56 113 PHE A C 1
ATOM 842 O O . PHE A 1 113 ? -8.18 5.312 1.864 1 98.56 113 PHE A O 1
ATOM 849 N N . PHE A 1 114 ? -9.148 3.398 1.295 1 98.75 114 PHE A N 1
ATOM 850 C CA . PHE A 1 114 ? -8.609 2.645 2.42 1 98.75 114 PHE A CA 1
ATOM 851 C C . PHE A 1 114 ? -7.098 2.486 2.285 1 98.75 114 PHE A C 1
ATOM 853 O O . PHE A 1 114 ? -6.383 2.451 3.289 1 98.75 114 PHE A O 1
ATOM 860 N N . PHE A 1 115 ? -6.609 2.355 1.045 1 98.31 115 PHE A N 1
ATOM 861 C CA . PHE A 1 115 ? -5.164 2.324 0.849 1 98.31 115 PHE A CA 1
ATOM 862 C C . PHE A 1 115 ? -4.512 3.582 1.411 1 98.31 115 PHE A C 1
ATOM 864 O O . PHE A 1 115 ? -3.555 3.5 2.184 1 98.31 115 PHE A O 1
ATOM 871 N N . GLU A 1 116 ? -5.09 4.75 1.109 1 98.31 116 GLU A N 1
ATOM 872 C CA . GLU A 1 116 ? -4.578 6.062 1.494 1 98.31 116 GLU A CA 1
ATOM 873 C C . GLU A 1 116 ? -4.602 6.242 3.01 1 98.31 116 GLU A C 1
ATOM 875 O O . GLU A 1 116 ? -3.578 6.559 3.617 1 98.31 116 GLU A O 1
ATOM 880 N N . VAL A 1 117 ? -5.719 6 3.623 1 98.69 117 VAL A N 1
ATOM 881 C CA . VAL A 1 117 ? -5.895 6.422 5.008 1 98.69 117 VAL A CA 1
ATOM 882 C C . VAL A 1 117 ? -5.32 5.363 5.949 1 98.69 117 VAL A C 1
ATOM 884 O O . VAL A 1 117 ? -4.961 5.668 7.09 1 98.69 117 VAL A O 1
ATOM 887 N N . THR A 1 118 ? -5.207 4.098 5.457 1 98.75 118 THR A N 1
ATOM 888 C CA . THR A 1 118 ? -4.504 3.092 6.25 1 98.75 118 THR A CA 1
ATOM 889 C C . THR A 1 118 ? -3.021 3.43 6.359 1 98.75 118 THR A C 1
ATOM 891 O O . THR A 1 118 ? -2.453 3.398 7.453 1 98.75 118 THR A O 1
ATOM 894 N N . ALA A 1 119 ? -2.404 3.791 5.23 1 98.38 119 ALA A N 1
ATOM 895 C CA . ALA A 1 119 ? -1.011 4.223 5.301 1 98.38 119 ALA A CA 1
ATOM 896 C C . ALA A 1 119 ? -0.848 5.402 6.25 1 98.38 119 ALA A C 1
ATOM 898 O O . ALA A 1 119 ? 0.15 5.496 6.973 1 98.38 119 ALA A O 1
ATOM 899 N N . GLU A 1 120 ? -1.854 6.273 6.316 1 98.44 120 GLU A N 1
ATOM 900 C CA . GLU A 1 120 ? -1.84 7.492 7.117 1 98.44 120 GLU A CA 1
ATOM 901 C C . GLU A 1 120 ? -1.854 7.176 8.609 1 98.44 120 GLU A C 1
ATOM 903 O O . GLU A 1 120 ? -1.204 7.863 9.398 1 98.44 120 GLU A O 1
ATOM 908 N N . PHE A 1 121 ? -2.523 6.051 9.031 1 98.56 121 PHE A N 1
ATOM 909 C CA . PHE A 1 121 ? -2.797 5.922 10.453 1 98.56 121 PHE A CA 1
ATOM 910 C C . PHE A 1 121 ? -2.289 4.586 10.984 1 98.56 121 PHE A C 1
ATOM 912 O O . PHE A 1 121 ? -2.352 4.328 12.188 1 98.56 121 PHE A O 1
ATOM 919 N N . ASP A 1 122 ? -1.788 3.713 10.102 1 98.5 122 ASP A N 1
ATOM 920 C CA . ASP A 1 122 ? -1.467 2.344 10.492 1 98.5 122 ASP A CA 1
ATOM 921 C C . ASP A 1 122 ? -0.472 2.32 11.648 1 98.5 122 ASP A C 1
ATOM 923 O O . ASP A 1 122 ? -0.576 1.481 12.547 1 98.5 122 ASP A O 1
ATOM 927 N N . ALA A 1 123 ? 0.404 3.299 11.734 1 97.94 123 ALA A N 1
ATOM 928 C CA . ALA A 1 123 ? 1.435 3.316 12.773 1 97.94 123 ALA A CA 1
ATOM 929 C C . ALA A 1 123 ? 1.068 4.281 13.891 1 97.94 123 ALA A C 1
ATOM 931 O O . ALA A 1 123 ? 1.93 4.688 14.68 1 97.94 123 ALA A O 1
ATOM 932 N N . ARG A 1 124 ? -0.195 4.68 14.016 1 98 124 ARG A N 1
ATOM 933 C CA . ARG A 1 124 ? -0.692 5.621 15.008 1 98 124 ARG A CA 1
ATOM 934 C C . ARG A 1 124 ? -1.817 5.008 15.836 1 98 124 ARG A C 1
ATOM 936 O O . ARG A 1 124 ? -2.99 5.105 15.469 1 98 124 ARG A O 1
ATOM 943 N N . PRO A 1 125 ? -1.47 4.488 17.016 1 97.56 125 PRO A N 1
ATOM 944 C CA . PRO A 1 125 ? -2.52 3.861 17.812 1 97.56 125 PRO A CA 1
ATOM 945 C C . PRO A 1 125 ? -3.664 4.82 18.141 1 97.56 125 PRO A C 1
ATOM 947 O O . PRO A 1 125 ? -3.434 6.012 18.359 1 97.56 125 PRO A O 1
ATOM 950 N N . GLY A 1 126 ? -4.887 4.336 18.109 1 97.88 126 GLY A N 1
ATOM 951 C CA . GLY A 1 126 ? -6.07 5.125 18.406 1 97.88 126 GLY A CA 1
ATOM 952 C C . GLY A 1 126 ? -7.312 4.641 17.688 1 97.88 126 GLY A C 1
ATOM 953 O O . GLY A 1 126 ? -7.277 3.621 17 1 97.88 126 GLY A O 1
ATOM 954 N N . PRO A 1 127 ? -8.352 5.281 17.828 1 98.19 127 PRO A N 1
ATOM 955 C CA . PRO A 1 127 ? -9.641 4.836 17.297 1 98.19 127 PRO A CA 1
ATOM 956 C C . PRO A 1 127 ? -9.656 4.754 15.773 1 98.19 127 PRO A C 1
ATOM 958 O O . PRO A 1 127 ? -10.32 3.889 15.203 1 98.19 127 PRO A O 1
ATOM 961 N N . LEU A 1 128 ? -8.961 5.664 15.141 1 98.56 128 LEU A N 1
ATOM 962 C CA . LEU A 1 128 ? -8.945 5.633 13.68 1 98.56 128 LEU A CA 1
ATOM 963 C C . LEU A 1 128 ? -8.203 4.402 13.172 1 98.56 128 LEU A C 1
ATOM 965 O O . LEU A 1 128 ? -8.695 3.699 12.281 1 98.56 128 LEU A O 1
ATOM 969 N N . ARG A 1 129 ? -7.023 4.145 13.742 1 98.62 129 ARG A N 1
ATOM 970 C CA . ARG A 1 129 ? -6.312 2.926 13.367 1 98.62 129 ARG A CA 1
ATOM 971 C C . ARG A 1 129 ? -7.168 1.691 13.633 1 98.62 129 ARG A C 1
ATOM 973 O O . ARG A 1 129 ? -7.199 0.765 12.82 1 98.62 129 ARG A O 1
ATOM 980 N N . ASP A 1 130 ? -7.875 1.668 14.742 1 98.69 130 ASP A N 1
ATOM 981 C CA . ASP A 1 130 ? -8.727 0.531 15.086 1 98.69 130 ASP A CA 1
ATOM 982 C C . ASP A 1 130 ? -9.82 0.33 14.039 1 98.69 130 ASP A C 1
ATOM 984 O O . ASP A 1 130 ? -10.086 -0.799 13.625 1 98.69 130 ASP A O 1
ATOM 988 N N . ALA A 1 131 ? -10.43 1.426 13.633 1 98.75 131 ALA A N 1
ATOM 989 C CA . ALA A 1 131 ? -11.484 1.357 12.633 1 98.75 131 ALA A CA 1
ATOM 990 C C . ALA A 1 131 ? -10.945 0.861 11.289 1 98.75 131 ALA A C 1
ATOM 992 O O . ALA A 1 131 ? -11.602 0.071 10.609 1 98.75 131 ALA A O 1
ATOM 993 N N . LEU A 1 132 ? -9.797 1.288 10.945 1 98.88 132 LE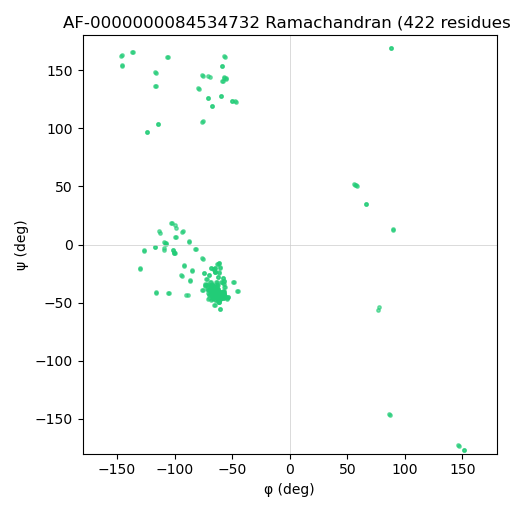U A N 1
ATOM 994 C CA . LEU A 1 132 ? -9.18 0.887 9.688 1 98.88 132 LEU A CA 1
ATOM 995 C C . LEU A 1 132 ? -8.734 -0.571 9.734 1 98.88 132 LEU A C 1
ATOM 997 O O . LEU A 1 132 ? -8.883 -1.305 8.758 1 98.88 132 LEU A O 1
ATOM 1001 N N . ALA A 1 133 ? -8.203 -0.986 10.906 1 98.81 133 ALA A N 1
ATOM 1002 C CA . ALA A 1 133 ? -7.844 -2.389 11.094 1 98.81 133 ALA A CA 1
ATOM 1003 C C . ALA A 1 133 ? -9.07 -3.289 10.984 1 98.81 133 ALA A C 1
ATOM 1005 O O . ALA A 1 133 ? -9.016 -4.355 10.375 1 98.81 133 ALA A O 1
ATOM 1006 N N . ASP A 1 134 ? -10.102 -2.85 11.562 1 98.75 134 ASP A N 1
ATOM 1007 C CA . ASP A 1 134 ? -11.352 -3.598 11.477 1 98.75 134 ASP A CA 1
ATOM 1008 C C . ASP A 1 134 ? -11.836 -3.693 10.031 1 98.75 134 ASP A C 1
ATOM 1010 O O . ASP A 1 134 ? -12.32 -4.742 9.602 1 98.75 134 ASP A O 1
ATOM 1014 N N . SER A 1 135 ? -11.75 -2.57 9.273 1 98.75 135 SER A N 1
ATOM 1015 C CA . SER A 1 135 ? -12.117 -2.566 7.863 1 98.75 135 SER A CA 1
ATOM 1016 C C . SER A 1 135 ? -11.273 -3.553 7.066 1 98.75 135 SER A C 1
ATOM 1018 O O . SER A 1 135 ? -11.797 -4.312 6.25 1 98.75 135 SER A O 1
ATOM 1020 N N . ALA A 1 136 ? -10.016 -3.564 7.312 1 98.81 136 ALA A N 1
ATOM 1021 C CA . ALA A 1 136 ? -9.086 -4.449 6.613 1 98.81 136 ALA A CA 1
ATOM 1022 C C . ALA A 1 136 ? -9.367 -5.91 6.945 1 98.81 136 ALA A C 1
ATOM 1024 O O . ALA A 1 136 ? -9.391 -6.762 6.051 1 98.81 136 ALA A O 1
ATOM 1025 N N . ARG A 1 137 ? -9.602 -6.199 8.203 1 98.56 137 ARG A N 1
ATOM 1026 C CA . ARG A 1 137 ? -9.922 -7.562 8.617 1 98.56 137 ARG A CA 1
ATOM 1027 C C . ARG A 1 137 ? -11.211 -8.047 7.969 1 98.56 137 ARG A C 1
ATOM 1029 O O . ARG A 1 137 ? -11.305 -9.188 7.523 1 98.56 137 ARG A O 1
ATOM 1036 N N . THR A 1 138 ? -12.18 -7.207 7.996 1 98.75 138 THR A N 1
ATOM 1037 C CA . THR A 1 138 ? -13.461 -7.547 7.391 1 98.75 138 THR A CA 1
ATOM 1038 C C . THR A 1 138 ? -13.297 -7.848 5.902 1 98.75 138 THR A C 1
ATOM 1040 O O . THR A 1 138 ? -13.844 -8.828 5.398 1 98.75 138 THR A O 1
ATOM 1043 N N . TRP A 1 139 ? -12.555 -7.027 5.195 1 98.69 139 TRP A N 1
ATOM 1044 C CA . TRP A 1 139 ? -12.297 -7.234 3.773 1 98.69 139 TRP A CA 1
ATOM 1045 C C . TRP A 1 139 ? -11.57 -8.555 3.537 1 98.69 139 TRP A C 1
ATOM 1047 O O . TRP A 1 139 ? -11.961 -9.336 2.67 1 98.69 139 TRP A O 1
ATOM 1057 N N . HIS A 1 140 ? -10.555 -8.852 4.293 1 98.62 140 HIS A N 1
ATOM 1058 C CA . HIS A 1 140 ? -9.812 -10.102 4.18 1 98.62 140 HIS A CA 1
ATOM 1059 C C . HIS A 1 140 ? -10.719 -11.305 4.434 1 98.62 140 HIS A C 1
ATOM 1061 O O . HIS A 1 140 ? -10.633 -12.305 3.729 1 98.62 140 HIS A O 1
ATOM 1067 N N . ARG A 1 141 ? -11.555 -11.164 5.391 1 98.62 141 ARG A N 1
ATOM 1068 C CA . ARG A 1 141 ? -12.484 -12.242 5.719 1 98.62 141 ARG A CA 1
ATOM 1069 C C . ARG A 1 141 ? -13.461 -12.492 4.574 1 98.62 141 ARG A C 1
ATOM 1071 O O . ARG A 1 141 ? -13.773 -13.641 4.258 1 98.62 141 ARG A O 1
ATOM 1078 N N . ILE A 1 142 ? -13.938 -11.461 3.977 1 98.88 142 ILE A N 1
ATOM 1079 C CA . ILE A 1 142 ? -14.875 -11.594 2.861 1 98.88 142 ILE A CA 1
ATOM 1080 C C . ILE A 1 142 ? -14.203 -12.352 1.718 1 98.88 142 ILE A C 1
ATOM 1082 O O . ILE A 1 142 ? -14.797 -13.266 1.136 1 98.88 142 ILE A O 1
ATOM 1086 N N . VAL A 1 143 ? -12.984 -12.023 1.385 1 98.88 143 VAL A N 1
ATOM 1087 C CA . VAL A 1 143 ? -12.25 -12.703 0.322 1 98.88 143 VAL A CA 1
ATOM 1088 C C . VAL A 1 143 ? -12.039 -14.164 0.698 1 98.88 143 VAL A C 1
ATOM 1090 O O . VAL A 1 143 ? -12.305 -15.062 -0.106 1 98.88 143 VAL A O 1
ATOM 1093 N N . GLU A 1 144 ? -11.609 -14.414 1.938 1 98.81 144 GLU A N 1
ATOM 1094 C CA . GLU A 1 144 ? -11.359 -15.781 2.396 1 98.81 144 GLU A CA 1
ATOM 1095 C C . GLU A 1 144 ? -12.641 -16.609 2.387 1 98.81 144 GLU A C 1
ATOM 1097 O O . GLU A 1 144 ? -12.633 -17.781 1.993 1 98.81 144 GLU A O 1
ATOM 1102 N N . ASP A 1 145 ? -13.719 -15.984 2.875 1 98.75 145 ASP A N 1
ATOM 1103 C CA . ASP A 1 145 ? -15 -16.672 2.889 1 98.75 145 ASP A CA 1
ATOM 1104 C C . ASP A 1 145 ? -15.461 -17.016 1.472 1 98.75 145 ASP A C 1
ATOM 1106 O O . ASP A 1 145 ? -16.016 -18.094 1.231 1 98.75 145 ASP A O 1
ATOM 1110 N N . THR A 1 146 ? -15.273 -16.062 0.552 1 98.88 146 THR A N 1
ATOM 1111 C CA . THR A 1 146 ? -15.602 -16.312 -0.848 1 98.88 146 THR A CA 1
ATOM 1112 C C . THR A 1 146 ? -14.812 -17.5 -1.39 1 98.88 146 THR A C 1
ATOM 1114 O O . THR A 1 146 ? -15.367 -18.359 -2.08 1 98.88 146 THR A O 1
ATOM 1117 N N . LEU A 1 147 ? -13.547 -17.641 -1.051 1 98.88 147 LEU A N 1
ATOM 1118 C CA . LEU A 1 147 ? -12.695 -18.75 -1.473 1 98.88 147 LEU A CA 1
ATOM 1119 C C . LEU A 1 147 ? -13.109 -20.047 -0.785 1 98.88 147 LEU A C 1
ATOM 1121 O O . LEU A 1 147 ? -13.078 -21.125 -1.399 1 98.88 147 LEU A O 1
ATOM 1125 N N . ALA A 1 148 ? -13.461 -19.938 0.467 1 98.81 148 ALA A N 1
ATOM 1126 C CA . ALA A 1 148 ? -13.914 -21.109 1.207 1 98.81 148 ALA A CA 1
ATOM 1127 C C . ALA A 1 148 ? -15.18 -21.703 0.582 1 98.81 148 ALA A C 1
ATOM 1129 O O . ALA A 1 148 ? -15.328 -22.922 0.504 1 98.81 148 ALA A O 1
ATOM 1130 N N . GLU A 1 149 ? -16.062 -20.859 0.211 1 98.62 149 GLU A N 1
ATOM 1131 C CA . GLU A 1 149 ? -17.281 -21.312 -0.473 1 98.62 149 GLU A CA 1
ATOM 1132 C C . GLU A 1 149 ? -16.938 -21.969 -1.807 1 98.62 149 GLU A C 1
ATOM 1134 O O . GLU A 1 149 ? -17.562 -22.969 -2.184 1 98.62 149 GLU A O 1
ATOM 1139 N N . ALA A 1 150 ? -16.016 -21.391 -2.527 1 98.56 150 ALA A N 1
ATOM 1140 C CA . ALA A 1 150 ? -15.547 -22.016 -3.768 1 98.56 150 ALA A CA 1
ATOM 1141 C C . ALA A 1 150 ? -15 -23.406 -3.514 1 98.56 150 ALA A C 1
ATOM 1143 O O . ALA A 1 150 ? -15.258 -24.344 -4.289 1 98.56 150 ALA A O 1
ATOM 1144 N N . ARG A 1 151 ? -14.219 -23.578 -2.414 1 98.62 151 ARG A N 1
ATOM 1145 C CA . ARG A 1 151 ? -13.688 -24.891 -2.059 1 98.62 151 ARG A CA 1
ATOM 1146 C C . ARG A 1 151 ? -14.82 -25.875 -1.753 1 98.62 151 ARG A C 1
ATOM 1148 O O . ARG A 1 151 ? -14.773 -27.016 -2.184 1 98.62 151 ARG A O 1
ATOM 1155 N N . THR A 1 152 ? -15.766 -25.422 -0.994 1 98.25 152 THR A N 1
ATOM 1156 C CA . THR A 1 152 ? -16.906 -26.25 -0.639 1 98.25 152 THR A CA 1
ATOM 1157 C C . THR A 1 152 ? -17.656 -26.703 -1.889 1 98.25 152 THR A C 1
ATOM 1159 O O . THR A 1 152 ? -18.172 -27.812 -1.942 1 98.25 152 THR A O 1
ATOM 1162 N N . ALA A 1 153 ? -17.672 -25.875 -2.92 1 97.69 153 ALA A N 1
ATOM 1163 C CA . ALA A 1 153 ? -18.328 -26.172 -4.184 1 97.69 153 ALA A CA 1
ATOM 1164 C C . ALA A 1 153 ? -17.469 -27.047 -5.07 1 97.69 153 ALA A C 1
ATOM 1166 O O . ALA A 1 153 ? -17.859 -27.406 -6.184 1 97.69 153 ALA A O 1
ATOM 1167 N N . GLY A 1 154 ? -16.297 -27.328 -4.637 1 97.88 154 GLY A N 1
ATOM 1168 C CA . GLY A 1 154 ? -15.422 -28.25 -5.344 1 97.88 154 GLY A CA 1
ATOM 1169 C C . GLY A 1 154 ? -14.547 -27.562 -6.375 1 97.88 154 GLY A C 1
ATOM 1170 O O . GLY A 1 154 ? -13.898 -28.234 -7.188 1 97.88 154 GLY A O 1
ATOM 1171 N N . ALA A 1 155 ? -14.469 -26.234 -6.344 1 98.19 155 ALA A N 1
ATOM 1172 C CA . ALA A 1 155 ? -13.789 -25.484 -7.395 1 98.19 155 ALA A CA 1
ATOM 1173 C C . ALA A 1 155 ? -12.328 -25.25 -7.039 1 98.19 155 ALA A C 1
ATOM 1175 O O . ALA A 1 155 ? -11.508 -24.938 -7.914 1 98.19 155 ALA A O 1
ATOM 1176 N N . LEU A 1 156 ? -11.938 -25.391 -5.734 1 98.44 156 LEU A N 1
ATOM 1177 C CA . LEU A 1 156 ? -10.562 -25.25 -5.273 1 98.44 156 LEU A CA 1
ATOM 1178 C C . LEU A 1 156 ? -10.055 -26.578 -4.699 1 98.44 156 LEU A C 1
ATOM 1180 O O . LEU A 1 156 ? -10.82 -27.344 -4.109 1 98.44 156 LEU A O 1
ATOM 1184 N N . ARG A 1 157 ? -8.758 -26.781 -4.887 1 98.12 157 ARG A N 1
ATOM 1185 C CA . ARG A 1 157 ? -8.141 -27.969 -4.293 1 98.12 157 ARG A CA 1
ATOM 1186 C C . ARG A 1 157 ? -8.352 -28 -2.781 1 98.12 157 ARG A C 1
ATOM 1188 O O . ARG A 1 157 ? -8.281 -26.953 -2.125 1 98.12 157 ARG A O 1
ATOM 1195 N N . PRO A 1 158 ? -8.547 -29.141 -2.199 1 97.5 158 PRO A N 1
ATOM 1196 C CA . PRO A 1 158 ? -8.859 -29.234 -0.771 1 97.5 158 PRO A CA 1
ATOM 1197 C C . PRO A 1 158 ? -7.715 -28.766 0.118 1 97.5 158 PRO A C 1
ATOM 1199 O O . PRO A 1 158 ? -7.945 -28.312 1.243 1 97.5 158 PRO A O 1
ATOM 1202 N N . ASP A 1 159 ? -6.488 -28.781 -0.355 1 97.25 159 ASP A N 1
ATOM 1203 C CA . ASP A 1 159 ? -5.332 -28.469 0.479 1 97.25 159 ASP A CA 1
ATOM 1204 C C . ASP A 1 159 ? -4.879 -27.016 0.259 1 97.25 159 ASP A C 1
ATOM 1206 O O . ASP A 1 159 ? -3.867 -26.594 0.818 1 97.25 159 ASP A O 1
ATOM 1210 N N . THR A 1 160 ? -5.707 -26.297 -0.546 1 98 160 THR A N 1
ATOM 1211 C CA . THR A 1 160 ? -5.379 -24.906 -0.777 1 98 160 THR A CA 1
ATOM 1212 C C . THR A 1 160 ? -5.355 -24.125 0.539 1 98 160 THR A C 1
ATOM 1214 O O . THR A 1 160 ? -6.277 -24.234 1.349 1 98 160 THR A O 1
ATOM 1217 N N . ASP A 1 161 ? -4.277 -23.406 0.825 1 98.44 161 ASP A N 1
ATOM 1218 C CA . ASP A 1 161 ? -4.273 -22.484 1.956 1 98.44 161 ASP A CA 1
ATOM 1219 C C . ASP A 1 161 ? -5.066 -21.219 1.635 1 98.44 161 ASP A C 1
ATOM 1221 O O . ASP A 1 161 ? -4.574 -20.328 0.928 1 98.44 161 ASP A O 1
ATOM 1225 N N . LEU A 1 162 ? -6.238 -21.094 2.199 1 98.75 162 LEU A N 1
ATOM 1226 C CA . LEU A 1 162 ? -7.152 -20.016 1.862 1 98.75 162 LEU A CA 1
ATOM 1227 C C . LEU A 1 162 ? -6.594 -18.672 2.318 1 98.75 162 LEU A C 1
ATOM 1229 O O . LEU A 1 162 ? -6.805 -17.641 1.661 1 98.75 162 LEU A O 1
ATOM 1233 N N . GLY A 1 163 ? -5.891 -18.625 3.418 1 98.62 163 GLY A N 1
ATOM 1234 C CA . GLY A 1 163 ? -5.27 -17.406 3.896 1 98.62 163 GLY A CA 1
ATOM 1235 C C . GLY A 1 163 ? -4.203 -16.859 2.961 1 98.62 163 GLY A C 1
ATOM 1236 O O . GLY A 1 163 ? -4.18 -15.672 2.648 1 98.62 163 GLY A O 1
ATOM 1237 N N . ASP A 1 164 ? -3.338 -17.797 2.463 1 98.75 164 ASP A N 1
ATOM 1238 C CA . ASP A 1 164 ? -2.291 -17.391 1.527 1 98.75 164 ASP A CA 1
ATOM 1239 C C . ASP A 1 164 ? -2.889 -16.906 0.213 1 98.75 164 ASP A C 1
ATOM 1241 O O . ASP A 1 164 ? -2.438 -15.891 -0.339 1 98.75 164 ASP A O 1
ATOM 1245 N N . LEU A 1 165 ? -3.867 -17.656 -0.23 1 98.81 165 LEU A N 1
ATOM 1246 C CA . LEU A 1 165 ? -4.477 -17.266 -1.497 1 98.81 165 LEU A CA 1
ATOM 1247 C C . LEU A 1 165 ? -5.148 -15.898 -1.38 1 98.81 165 LEU A C 1
ATOM 1249 O O . LEU A 1 165 ? -4.977 -15.039 -2.248 1 98.81 165 LEU A O 1
ATOM 1253 N N . ALA A 1 166 ? -5.926 -15.641 -0.308 1 98.94 166 ALA A N 1
ATOM 1254 C CA . ALA A 1 166 ? -6.57 -14.344 -0.079 1 98.94 166 ALA A CA 1
ATOM 1255 C C . ALA A 1 166 ? -5.539 -13.227 0.024 1 98.94 166 ALA A C 1
ATOM 1257 O O . ALA A 1 166 ? -5.711 -12.164 -0.572 1 98.94 166 ALA A O 1
ATOM 1258 N N . PHE A 1 167 ? -4.484 -13.516 0.737 1 98.94 167 PHE A N 1
ATOM 1259 C CA . PHE A 1 167 ? -3.406 -12.547 0.906 1 98.94 167 PHE A CA 1
ATOM 1260 C C . PHE A 1 167 ? -2.789 -12.18 -0.439 1 98.94 167 PHE A C 1
ATOM 1262 O O . PHE A 1 167 ? -2.58 -11.008 -0.733 1 98.94 167 PHE A O 1
ATOM 1269 N N . GLY A 1 168 ? -2.49 -13.18 -1.245 1 98.94 168 GLY A N 1
ATOM 1270 C CA . GLY A 1 168 ? -1.909 -12.945 -2.557 1 98.94 168 GLY A CA 1
ATOM 1271 C C . GLY A 1 168 ? -2.812 -12.141 -3.473 1 98.94 168 GLY A C 1
ATOM 1272 O O . GLY A 1 168 ? -2.354 -11.227 -4.156 1 98.94 168 GLY A O 1
ATOM 1273 N N . LEU A 1 169 ? -4.113 -12.477 -3.486 1 98.94 169 LEU A N 1
ATOM 1274 C CA . LEU A 1 169 ? -5.07 -11.758 -4.32 1 98.94 169 LEU A CA 1
ATOM 1275 C C . LEU A 1 169 ? -5.172 -10.297 -3.887 1 98.94 169 LEU A C 1
ATOM 1277 O O . LEU A 1 169 ? -5.09 -9.391 -4.719 1 98.94 169 LEU A O 1
ATOM 1281 N N . ILE A 1 170 ? -5.27 -10.023 -2.607 1 98.94 170 ILE A N 1
ATOM 1282 C CA . ILE A 1 170 ? -5.41 -8.68 -2.068 1 98.94 170 ILE A CA 1
ATOM 1283 C C . ILE A 1 170 ? -4.133 -7.879 -2.338 1 98.94 170 ILE A C 1
ATOM 1285 O O . ILE A 1 170 ? -4.195 -6.695 -2.676 1 98.94 170 ILE A O 1
ATOM 1289 N N . ALA A 1 171 ? -2.979 -8.531 -2.232 1 98.94 171 ALA A N 1
ATOM 1290 C CA . ALA A 1 171 ? -1.703 -7.879 -2.516 1 98.94 171 ALA A CA 1
ATOM 1291 C C . ALA A 1 171 ? -1.672 -7.328 -3.938 1 98.94 171 ALA A C 1
ATOM 1293 O O . ALA A 1 171 ? -1.242 -6.195 -4.164 1 98.94 171 ALA A O 1
ATOM 1294 N N . LEU A 1 172 ? -2.123 -8.094 -4.867 1 98.94 172 LEU A N 1
ATOM 1295 C CA . LEU A 1 172 ? -2.127 -7.68 -6.266 1 98.94 172 LEU A CA 1
ATOM 1296 C C . LEU A 1 172 ? -3.068 -6.504 -6.484 1 98.94 172 LEU A C 1
ATOM 1298 O O . LEU A 1 172 ? -2.748 -5.578 -7.234 1 98.94 172 LEU A O 1
ATOM 1302 N N . LEU A 1 173 ? -4.238 -6.52 -5.867 1 98.94 173 LEU A N 1
ATOM 1303 C CA . LEU A 1 173 ? -5.215 -5.445 -5.988 1 98.94 173 LEU A CA 1
ATOM 1304 C C . LEU A 1 173 ? -4.645 -4.133 -5.457 1 98.94 173 LEU A C 1
ATOM 1306 O O . LEU A 1 173 ? -4.695 -3.107 -6.141 1 98.94 173 LEU A O 1
ATOM 1310 N N . GLU A 1 174 ? -4.086 -4.18 -4.273 1 98.81 174 GLU A N 1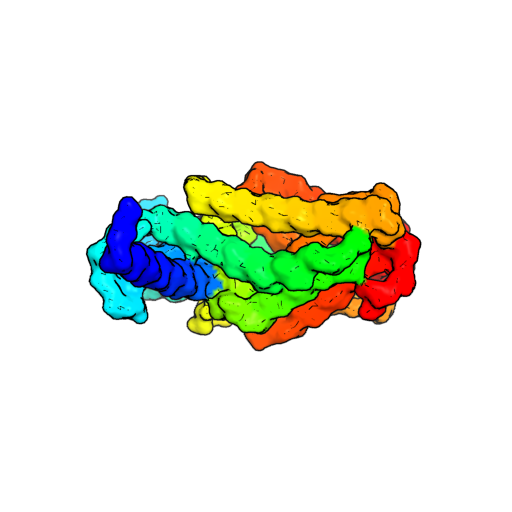
ATOM 1311 C CA . GLU A 1 174 ? -3.584 -2.973 -3.619 1 98.81 174 GLU A CA 1
ATOM 1312 C C . GLU A 1 174 ? -2.369 -2.412 -4.352 1 98.81 174 GLU A C 1
ATOM 1314 O O . GLU A 1 174 ? -2.229 -1.195 -4.488 1 98.81 174 GLU A O 1
ATOM 1319 N N . ALA A 1 175 ? -1.534 -3.314 -4.879 1 98.88 175 ALA A N 1
ATOM 1320 C CA . ALA A 1 175 ? -0.386 -2.855 -5.656 1 98.88 175 ALA A CA 1
ATOM 1321 C C . ALA A 1 175 ? -0.833 -2.203 -6.961 1 98.88 175 ALA A C 1
ATOM 1323 O O . ALA A 1 175 ? -0.246 -1.211 -7.398 1 98.88 175 ALA A O 1
ATOM 1324 N N . ALA A 1 176 ? -1.847 -2.775 -7.613 1 98.94 176 ALA A N 1
ATOM 1325 C CA . ALA A 1 176 ? -2.377 -2.197 -8.844 1 98.94 176 ALA A CA 1
ATOM 1326 C C . ALA A 1 176 ? -2.857 -0.767 -8.617 1 98.94 176 ALA A C 1
ATOM 1328 O O . ALA A 1 176 ? -2.52 0.137 -9.383 1 98.94 176 ALA A O 1
ATOM 1329 N N . ASN A 1 177 ? -3.59 -0.568 -7.543 1 98.88 177 ASN A N 1
ATOM 1330 C CA . ASN A 1 177 ? -4.059 0.77 -7.199 1 98.88 177 ASN A CA 1
ATOM 1331 C C . ASN A 1 177 ? -2.896 1.729 -6.965 1 98.88 177 ASN A C 1
ATOM 1333 O O . ASN A 1 177 ? -2.836 2.799 -7.574 1 98.88 177 ASN A O 1
ATOM 1337 N N . SER A 1 178 ? -2.033 1.332 -6.066 1 98.75 178 SER A N 1
ATOM 1338 C CA . SER A 1 178 ? -0.93 2.197 -5.66 1 98.75 178 SER A CA 1
ATOM 1339 C C . SER A 1 178 ? -0.107 2.646 -6.863 1 98.75 178 SER A C 1
ATOM 1341 O O . SER A 1 178 ? 0.142 3.842 -7.039 1 98.75 178 SER A O 1
ATOM 1343 N N . GLN A 1 179 ? 0.222 1.723 -7.727 1 98.75 179 GLN A N 1
ATOM 1344 C CA . GLN A 1 179 ? 1.086 2.037 -8.859 1 98.75 179 GLN A CA 1
ATOM 1345 C C . GLN A 1 179 ? 0.323 2.801 -9.938 1 98.75 179 GLN A C 1
ATOM 1347 O O . GLN A 1 179 ? 0.874 3.699 -10.578 1 98.75 179 GLN A O 1
ATOM 1352 N N . ALA A 1 180 ? -0.925 2.424 -10.172 1 98.81 180 ALA A N 1
ATOM 1353 C CA . ALA A 1 180 ? -1.722 3.105 -11.195 1 98.81 180 ALA A CA 1
ATOM 1354 C C . ALA A 1 180 ? -1.935 4.57 -10.828 1 98.81 180 ALA A C 1
ATOM 1356 O O . ALA A 1 180 ? -1.858 5.449 -11.695 1 98.81 180 ALA A O 1
ATOM 1357 N N . VAL A 1 181 ? -2.211 4.852 -9.562 1 98.69 181 VAL A N 1
ATOM 1358 C CA . VAL A 1 181 ? -2.42 6.227 -9.109 1 98.69 181 VAL A CA 1
ATOM 1359 C C . VAL A 1 181 ? -1.111 7.008 -9.219 1 98.69 181 VAL A C 1
ATOM 1361 O O . VAL A 1 181 ? -1.078 8.102 -9.781 1 98.69 181 VAL A O 1
ATOM 1364 N N . LEU A 1 182 ? -0.014 6.441 -8.766 1 98.75 182 LEU A N 1
ATOM 1365 C CA . LEU A 1 182 ? 1.283 7.109 -8.719 1 98.75 182 LEU A CA 1
ATOM 1366 C C . LEU A 1 182 ? 1.778 7.441 -10.117 1 98.75 182 LEU A C 1
ATOM 1368 O O . LEU A 1 182 ? 2.293 8.531 -10.359 1 98.75 182 LEU A O 1
ATOM 1372 N N . HIS A 1 183 ? 1.581 6.453 -11.016 1 98.38 183 HIS A N 1
ATOM 1373 C CA . HIS A 1 183 ? 2.188 6.586 -12.336 1 98.38 183 HIS A CA 1
ATOM 1374 C C . HIS A 1 183 ? 1.168 7.062 -13.359 1 98.38 183 HIS A C 1
ATOM 1376 O O . HIS A 1 183 ? 1.517 7.312 -14.516 1 98.38 183 HIS A O 1
ATOM 1382 N N . GLU A 1 184 ? -0.103 7.141 -12.992 1 97.5 184 GLU A N 1
ATOM 1383 C CA . GLU A 1 184 ? -1.188 7.574 -13.867 1 97.5 184 GLU A CA 1
ATOM 1384 C C . GLU A 1 184 ? -1.251 6.727 -15.133 1 97.5 184 GLU A C 1
ATOM 1386 O O . GLU A 1 184 ? -1.275 7.258 -16.25 1 97.5 184 GLU A O 1
ATOM 1391 N N . GLU A 1 185 ? -1.277 5.438 -14.922 1 97.94 185 GLU A N 1
ATOM 1392 C CA . GLU A 1 185 ? -1.372 4.5 -16.031 1 97.94 185 GLU A CA 1
ATOM 1393 C C 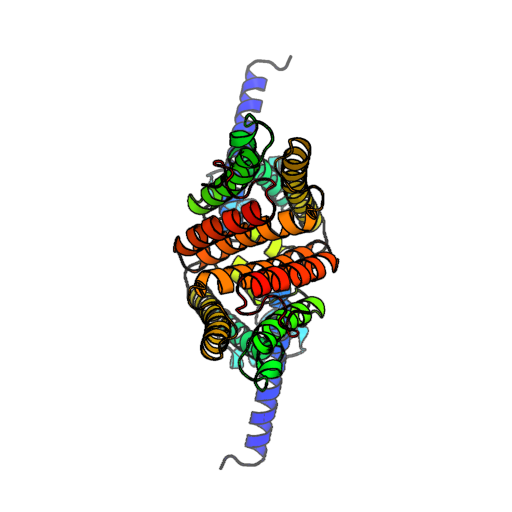. GLU A 1 185 ? -2.178 3.262 -15.648 1 97.94 185 GLU A C 1
ATOM 1395 O O . GLU A 1 185 ? -2.32 2.953 -14.461 1 97.94 185 GLU A O 1
ATOM 1400 N N . ASP A 1 186 ? -2.654 2.486 -16.625 1 98.25 186 ASP A N 1
ATOM 1401 C CA . ASP A 1 186 ? -3.539 1.35 -16.391 1 98.25 186 ASP A CA 1
ATOM 1402 C C . ASP A 1 186 ? -2.762 0.036 -16.406 1 98.25 186 ASP A C 1
ATOM 1404 O O . ASP A 1 186 ? -3.283 -1.006 -16 1 98.25 186 ASP A O 1
ATOM 1408 N N . THR A 1 187 ? -1.534 0.029 -16.734 1 98.5 187 THR A N 1
ATOM 1409 C CA . THR A 1 187 ? -0.731 -1.18 -16.875 1 98.5 187 THR A CA 1
ATOM 1410 C C . THR A 1 187 ? -0.736 -1.995 -15.594 1 98.5 187 THR A C 1
ATOM 1412 O O . THR A 1 187 ? -0.845 -3.223 -15.625 1 98.5 187 THR A O 1
ATOM 1415 N N . PRO A 1 188 ? -0.668 -1.376 -14.438 1 98.81 188 PRO A N 1
ATOM 1416 C CA . PRO A 1 188 ? -0.69 -2.174 -13.211 1 98.81 188 PRO A CA 1
ATOM 1417 C C . PRO A 1 188 ? -1.991 -2.953 -13.031 1 98.81 188 PRO A C 1
ATOM 1419 O O . PRO A 1 188 ? -1.98 -4.07 -12.508 1 98.81 188 PRO A O 1
ATOM 1422 N N . TYR A 1 189 ? -3.115 -2.363 -13.477 1 98.88 189 TYR A N 1
ATOM 1423 C CA . TYR A 1 189 ? -4.383 -3.084 -13.398 1 98.88 189 TYR A CA 1
ATOM 1424 C C . TYR A 1 189 ? -4.379 -4.301 -14.32 1 98.88 189 TYR A C 1
ATOM 1426 O O . TYR A 1 189 ? -4.91 -5.355 -13.961 1 98.88 189 TYR A O 1
ATOM 1434 N N . GLN A 1 190 ? -3.777 -4.16 -15.469 1 98.69 190 GLN A N 1
ATOM 1435 C CA . GLN A 1 190 ? -3.686 -5.27 -16.406 1 98.69 190 GLN A CA 1
ATOM 1436 C C . GLN A 1 190 ? -2.816 -6.395 -15.859 1 98.69 190 GLN A C 1
ATOM 1438 O O . GLN A 1 190 ? -3.186 -7.566 -15.938 1 98.69 190 GLN A O 1
ATOM 1443 N N . ARG A 1 191 ? -1.684 -6.027 -15.297 1 98.75 191 ARG A N 1
ATOM 1444 C CA . ARG A 1 191 ? -0.805 -7.016 -14.68 1 98.75 191 ARG A CA 1
ATOM 1445 C C . ARG A 1 191 ? -1.518 -7.75 -13.547 1 98.75 191 ARG A C 1
ATOM 1447 O O . ARG A 1 191 ? -1.437 -8.977 -13.453 1 98.75 191 ARG A O 1
ATOM 1454 N N . ALA A 1 192 ? -2.215 -6.996 -12.711 1 98.94 192 ALA A N 1
ATOM 1455 C CA . ALA A 1 192 ? -2.939 -7.602 -11.602 1 98.94 192 ALA A CA 1
ATOM 1456 C C . ALA A 1 192 ? -3.992 -8.586 -12.102 1 98.94 192 ALA A C 1
ATOM 1458 O O . ALA A 1 192 ? -4.148 -9.672 -11.539 1 98.94 192 ALA A O 1
ATOM 1459 N N . GLY A 1 193 ? -4.691 -8.133 -13.148 1 98.69 193 GLY A N 1
ATOM 1460 C CA . GLY A 1 193 ? -5.684 -9.031 -13.719 1 98.69 193 GLY A CA 1
ATOM 1461 C C . GLY A 1 193 ? -5.102 -10.352 -14.18 1 98.69 193 GLY A C 1
ATOM 1462 O O . GLY A 1 193 ? -5.648 -11.414 -13.883 1 98.69 193 GLY A O 1
ATOM 1463 N N . ARG A 1 194 ? -3.973 -10.344 -14.852 1 98.25 194 ARG A N 1
ATOM 1464 C CA . ARG A 1 194 ? -3.312 -11.555 -15.336 1 98.25 194 ARG A CA 1
ATOM 1465 C C . ARG A 1 194 ? -2.84 -12.414 -14.172 1 98.25 194 ARG A C 1
ATOM 1467 O O . ARG A 1 194 ? -3.027 -13.633 -14.18 1 98.25 194 ARG A O 1
ATOM 1474 N N . LEU A 1 195 ? -2.287 -11.789 -13.195 1 98.56 195 LEU A N 1
ATOM 1475 C CA . LEU A 1 195 ? -1.691 -12.531 -12.086 1 98.56 195 LEU A CA 1
ATOM 1476 C C . LEU A 1 195 ? -2.77 -13.125 -11.188 1 98.56 195 LEU A C 1
ATOM 1478 O O . LEU A 1 195 ? -2.592 -14.203 -10.625 1 98.56 195 LEU A O 1
ATOM 1482 N N . LEU A 1 196 ? -3.883 -12.391 -11.023 1 98.38 196 LEU A N 1
ATOM 1483 C CA . LEU A 1 196 ? -4.992 -12.93 -10.242 1 98.38 196 LEU A CA 1
ATOM 1484 C C . LEU A 1 196 ? -5.508 -14.227 -10.859 1 98.38 196 LEU A C 1
ATOM 1486 O O . LEU A 1 196 ? -5.793 -15.188 -10.148 1 98.38 196 LEU A O 1
ATOM 1490 N N . LEU A 1 197 ? -5.637 -14.242 -12.164 1 97.88 197 LEU A N 1
ATOM 1491 C CA . LEU A 1 197 ? -6.109 -15.438 -12.852 1 97.88 197 LEU A CA 1
ATOM 1492 C C . LEU A 1 197 ? -5.109 -16.578 -12.711 1 97.88 197 LEU A C 1
ATOM 1494 O O . LEU A 1 197 ? -5.5 -17.734 -12.523 1 97.88 197 LEU A O 1
ATOM 1498 N N . ARG A 1 198 ? -3.832 -16.266 -12.766 1 96.69 198 ARG A N 1
ATOM 1499 C CA . ARG A 1 198 ? -2.799 -17.281 -12.602 1 96.69 198 ARG A CA 1
ATOM 1500 C C . ARG A 1 198 ? -2.867 -17.906 -11.203 1 96.69 198 ARG A C 1
ATOM 1502 O O . ARG A 1 198 ? -2.758 -19.125 -11.055 1 96.69 198 ARG A O 1
ATOM 1509 N N . LEU A 1 199 ? -3.055 -17.078 -10.172 1 97.88 199 LEU A N 1
ATOM 1510 C CA . LEU A 1 199 ? -3.141 -17.562 -8.797 1 97.88 199 LEU A CA 1
ATOM 1511 C C . LEU A 1 199 ? -4.359 -18.469 -8.617 1 97.88 199 LEU A C 1
ATOM 1513 O O . LEU A 1 199 ? -4.266 -19.531 -8.008 1 97.88 199 LEU A O 1
ATOM 1517 N N . LEU A 1 200 ? -5.496 -18 -9.172 1 98.44 200 LEU A N 1
ATOM 1518 C CA . LEU A 1 200 ? -6.719 -18.797 -9.047 1 98.44 200 LEU A CA 1
ATOM 1519 C C . LEU A 1 200 ? -6.598 -20.109 -9.805 1 98.44 200 LEU A C 1
ATOM 1521 O O . LEU A 1 200 ? -7.004 -21.156 -9.305 1 98.44 200 LEU A O 1
ATOM 1525 N N . ARG A 1 201 ? -6 -20.109 -10.969 1 97.38 201 ARG A N 1
ATOM 1526 C CA . ARG A 1 201 ? -5.844 -21.312 -11.781 1 97.38 201 ARG A CA 1
ATOM 1527 C C . ARG A 1 201 ? -4.934 -22.328 -11.086 1 97.38 201 ARG A C 1
ATOM 1529 O O . ARG A 1 201 ? -5.191 -23.531 -11.125 1 97.38 201 ARG A O 1
ATOM 1536 N N . ALA A 1 202 ? -3.928 -21.812 -10.406 1 96.12 202 ALA A N 1
ATOM 1537 C CA . ALA A 1 202 ? -2.961 -22.672 -9.742 1 96.12 202 ALA A CA 1
ATOM 1538 C C . ALA A 1 202 ? -3.621 -23.469 -8.617 1 96.12 202 ALA A C 1
ATOM 1540 O O . ALA A 1 202 ? -3.15 -24.547 -8.25 1 96.12 202 ALA A O 1
ATOM 1541 N N . GLU A 1 203 ? -4.727 -22.953 -8.109 1 97.75 203 GLU A N 1
ATOM 1542 C CA . GLU A 1 203 ? -5.371 -23.594 -6.965 1 97.75 203 GLU A CA 1
ATOM 1543 C C . GLU A 1 203 ? -6.68 -24.266 -7.371 1 97.75 203 GLU A C 1
ATOM 1545 O O . GLU A 1 203 ? -7.328 -24.906 -6.551 1 97.75 203 GLU A O 1
ATOM 1550 N N . ALA A 1 204 ? -7.043 -24.125 -8.602 1 98.38 204 ALA A N 1
ATOM 1551 C CA . ALA A 1 204 ? -8.312 -24.656 -9.078 1 98.38 204 ALA A CA 1
ATOM 1552 C C . ALA A 1 204 ? -8.273 -26.188 -9.133 1 98.38 204 ALA A C 1
ATOM 1554 O O . ALA A 1 204 ? -7.238 -26.766 -9.469 1 98.38 204 ALA A O 1
ATOM 1555 N N . THR A 1 205 ? -9.336 -26.828 -8.852 1 98.19 205 THR A N 1
ATOM 1556 C CA . THR A 1 205 ? -9.461 -28.266 -9.055 1 98.19 205 THR A CA 1
ATOM 1557 C C . THR A 1 205 ? -9.305 -28.625 -10.531 1 98.19 205 THR A C 1
ATOM 1559 O O . THR A 1 205 ? -8.648 -29.609 -10.875 1 98.19 205 THR A O 1
ATOM 1562 N N . ASP A 1 206 ? -9.875 -27.859 -11.383 1 96.56 206 ASP A N 1
ATOM 1563 C CA . ASP A 1 206 ? -9.734 -27.938 -12.836 1 96.56 206 ASP A CA 1
ATOM 1564 C C . ASP A 1 206 ? -9.047 -26.703 -13.391 1 96.56 206 ASP A C 1
ATOM 1566 O O . ASP A 1 206 ? -9.68 -25.656 -13.562 1 96.56 206 ASP A O 1
ATOM 1570 N N . PRO A 1 207 ? -7.801 -26.766 -13.75 1 90.56 207 PRO A N 1
ATOM 1571 C CA . PRO A 1 207 ? -7.062 -25.594 -14.234 1 90.56 207 PRO A CA 1
ATOM 1572 C C . PRO A 1 207 ? -7.664 -25 -15.508 1 90.56 207 PRO A C 1
ATOM 1574 O O . PRO A 1 207 ? -7.367 -23.859 -15.867 1 90.56 207 PRO A O 1
ATOM 1577 N N . ALA A 1 208 ? -8.5 -25.781 -16.141 1 92.56 208 ALA A N 1
ATOM 1578 C CA . ALA A 1 208 ? -9.125 -25.328 -17.375 1 92.56 208 ALA A CA 1
ATOM 1579 C C . ALA A 1 208 ? -10.539 -24.812 -17.125 1 92.56 208 ALA A C 1
ATOM 1581 O O . ALA A 1 208 ? -11.328 -24.672 -18.062 1 92.56 208 ALA A O 1
ATOM 1582 N N . ASP A 1 209 ? -10.812 -24.594 -15.883 1 92.88 209 ASP A N 1
ATOM 1583 C CA . ASP A 1 209 ? -12.125 -24.047 -15.539 1 92.88 209 ASP A CA 1
ATOM 1584 C C . ASP A 1 209 ? -12.453 -22.812 -16.391 1 92.88 209 ASP A C 1
ATOM 1586 O O . ASP A 1 209 ? -11.695 -21.844 -16.406 1 92.88 209 ASP A O 1
ATOM 1590 N N . PRO A 1 210 ? -13.516 -22.75 -17.109 1 91.56 210 PRO A N 1
ATOM 1591 C CA . PRO A 1 210 ? -13.867 -21.656 -18.016 1 91.56 210 PRO A CA 1
ATOM 1592 C C . PRO A 1 210 ? -14.039 -20.312 -17.297 1 91.56 210 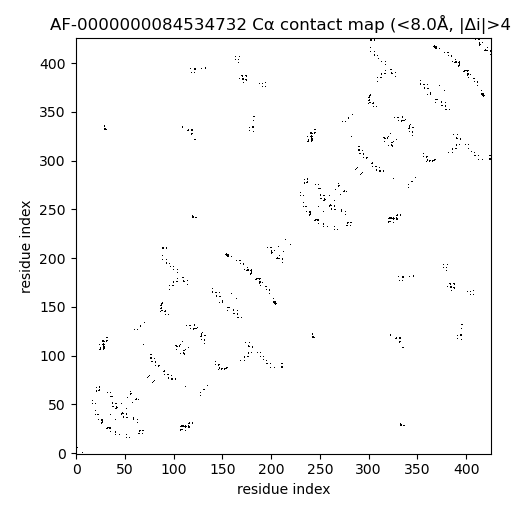PRO A C 1
ATOM 1594 O O . PRO A 1 210 ? -13.906 -19.25 -17.906 1 91.56 210 PRO A O 1
ATOM 1597 N N . ALA A 1 211 ? -14.328 -20.391 -16 1 92.38 211 ALA A N 1
ATOM 1598 C CA . ALA A 1 211 ? -14.477 -19.188 -15.195 1 92.38 211 ALA A CA 1
ATOM 1599 C C . ALA A 1 211 ? -13.164 -18.406 -15.141 1 92.38 211 ALA A C 1
ATOM 1601 O O . ALA A 1 211 ? -13.156 -17.219 -14.773 1 92.38 211 ALA A O 1
ATOM 1602 N N . LEU A 1 212 ? -12.094 -19.062 -15.492 1 93.81 212 LEU A N 1
ATOM 1603 C CA . LEU A 1 212 ? -10.773 -18.453 -15.398 1 93.81 212 LEU A CA 1
ATOM 1604 C C . LEU A 1 212 ? -10.172 -18.234 -16.781 1 93.81 212 LEU A C 1
ATOM 1606 O O . LEU A 1 212 ? -8.961 -18.047 -16.922 1 93.81 212 LEU A O 1
ATOM 1610 N N . ALA A 1 213 ? -11.078 -18.438 -17.859 1 88.38 213 ALA A N 1
ATOM 1611 C CA . ALA A 1 213 ? -10.609 -18.25 -19.234 1 88.38 213 ALA A CA 1
ATOM 1612 C C . ALA A 1 213 ? -10.453 -16.766 -19.547 1 88.38 213 ALA A C 1
ATOM 1614 O O . ALA A 1 213 ? -11.18 -15.922 -19.016 1 88.38 213 ALA A O 1
ATOM 1615 N N . MET B 1 1 ? 43.438 25.422 0.322 1 47.34 1 MET B N 1
ATOM 1616 C CA . MET B 1 1 ? 42.969 24.25 1.052 1 47.34 1 MET B CA 1
ATOM 1617 C C . MET B 1 1 ? 42.25 24.656 2.328 1 47.34 1 MET B C 1
ATOM 1619 O O . MET B 1 1 ? 42.719 25.531 3.059 1 47.34 1 MET B O 1
ATOM 1623 N N . ALA B 1 2 ? 41.031 24.438 2.338 1 62.31 2 ALA B N 1
ATOM 1624 C CA . ALA B 1 2 ? 40.375 24.953 3.543 1 62.31 2 ALA B CA 1
ATOM 1625 C C . ALA B 1 2 ? 41.156 24.547 4.793 1 62.31 2 ALA B C 1
ATOM 1627 O O . ALA B 1 2 ? 41.562 23.406 4.934 1 62.31 2 ALA B O 1
ATOM 1628 N N . GLY B 1 3 ? 41.562 25.219 5.555 1 64.25 3 GLY B N 1
ATOM 1629 C CA . GLY B 1 3 ? 42.312 24.922 6.754 1 64.25 3 GLY B CA 1
ATOM 1630 C C . GLY B 1 3 ? 41.594 23.984 7.699 1 64.25 3 GLY B C 1
ATOM 1631 O O . GLY B 1 3 ? 40.438 23.641 7.469 1 64.25 3 GLY B O 1
ATOM 1632 N N . PRO B 1 4 ? 42.312 23.359 8.641 1 73.31 4 PRO B N 1
ATOM 1633 C CA . PRO B 1 4 ? 41.812 22.344 9.578 1 73.31 4 PRO B CA 1
ATOM 1634 C C . PRO B 1 4 ? 40.469 22.766 10.219 1 73.31 4 PRO B C 1
ATOM 1636 O O . PRO B 1 4 ? 39.625 21.906 10.484 1 73.31 4 PRO B O 1
ATOM 1639 N N . THR B 1 5 ? 40.312 24.047 10.578 1 74 5 THR B N 1
ATOM 1640 C CA . THR B 1 5 ? 39.094 24.531 11.203 1 74 5 THR B CA 1
ATOM 1641 C C . THR B 1 5 ? 37.938 24.469 10.234 1 74 5 THR B C 1
ATOM 1643 O O . THR B 1 5 ? 36.812 24.109 10.625 1 74 5 THR B O 1
ATOM 1646 N N . THR B 1 6 ? 38.219 24.719 9 1 76.56 6 THR B N 1
ATOM 1647 C CA . THR B 1 6 ? 37.188 24.656 7.973 1 76.56 6 THR B CA 1
ATOM 1648 C C . THR B 1 6 ? 36.75 23.203 7.758 1 76.56 6 THR B C 1
ATOM 1650 O O . THR B 1 6 ? 35.531 22.953 7.586 1 76.56 6 THR B O 1
ATOM 1653 N N . ASP B 1 7 ? 37.688 22.391 7.895 1 76.56 7 ASP B N 1
ATOM 1654 C CA . ASP B 1 7 ? 37.375 20.969 7.707 1 76.56 7 ASP B CA 1
ATOM 1655 C C . ASP B 1 7 ? 36.5 20.438 8.844 1 76.56 7 ASP B C 1
ATOM 1657 O O . ASP B 1 7 ? 35.562 19.688 8.602 1 76.56 7 ASP B O 1
ATOM 1661 N N . ARG B 1 8 ? 36.75 20.906 10.031 1 80.38 8 ARG B N 1
ATOM 1662 C CA . ARG B 1 8 ? 36 20.453 11.18 1 80.38 8 ARG B CA 1
ATOM 1663 C C . ARG B 1 8 ? 34.562 21 11.141 1 80.38 8 ARG B C 1
ATOM 1665 O O . ARG B 1 8 ? 33.625 20.297 11.477 1 80.38 8 ARG B O 1
ATOM 1672 N N . ARG B 1 9 ? 34.469 22.281 10.766 1 77.44 9 ARG B N 1
ATOM 1673 C CA . ARG B 1 9 ? 33.156 22.922 10.633 1 77.44 9 ARG B CA 1
ATOM 1674 C C . ARG B 1 9 ? 32.312 22.219 9.57 1 77.44 9 ARG B C 1
ATOM 1676 O O . ARG B 1 9 ? 31.125 22 9.758 1 77.44 9 ARG B O 1
ATOM 1683 N N . LEU B 1 10 ? 32.969 21.891 8.484 1 80.44 10 LEU B N 1
ATOM 1684 C CA . LEU B 1 10 ? 32.281 21.188 7.406 1 80.44 10 LEU B CA 1
ATOM 1685 C C . LEU B 1 10 ? 31.828 19.797 7.855 1 80.44 10 LEU B C 1
ATOM 1687 O O . LEU B 1 10 ? 30.719 19.359 7.531 1 80.44 10 LEU B O 1
ATOM 1691 N N . LEU B 1 11 ? 32.656 19.172 8.641 1 82.25 11 LEU B N 1
ATOM 1692 C CA . LEU B 1 11 ? 32.312 17.844 9.141 1 82.25 11 LEU B CA 1
ATOM 1693 C C . LEU B 1 11 ? 31.172 17.906 10.141 1 82.25 11 LEU B C 1
ATOM 1695 O O . LEU B 1 11 ? 30.281 17.047 10.133 1 82.25 11 LEU B O 1
ATOM 1699 N N . ARG B 1 12 ? 31.219 18.844 11.008 1 82.06 12 ARG B N 1
ATOM 1700 C CA . ARG B 1 12 ? 30.156 19.031 11.977 1 82.06 12 ARG B CA 1
ATOM 1701 C C . ARG B 1 12 ? 28.828 19.344 11.289 1 82.06 12 ARG B C 1
ATOM 1703 O O . ARG B 1 12 ? 27.781 18.875 11.711 1 82.06 12 ARG B O 1
ATOM 1710 N N . GLY B 1 13 ? 28.922 20.172 10.297 1 84.31 13 GLY B N 1
ATOM 1711 C CA . GLY B 1 13 ? 27.75 20.5 9.508 1 84.31 13 GLY B CA 1
ATOM 1712 C C . GLY B 1 13 ? 27.125 19.297 8.844 1 84.31 13 GLY B C 1
ATOM 1713 O O . GLY B 1 13 ? 25.891 19.141 8.844 1 84.31 13 GLY B O 1
ATOM 1714 N N . GLU B 1 14 ? 28 18.531 8.367 1 87.44 14 GLU B N 1
ATOM 1715 C CA . GLU B 1 14 ? 27.547 17.312 7.711 1 87.44 14 GLU B CA 1
ATOM 1716 C C . GLU B 1 14 ? 26.906 16.344 8.711 1 87.44 14 GLU B C 1
ATOM 1718 O O . GLU B 1 14 ? 25.922 15.68 8.398 1 87.44 14 GLU B O 1
ATOM 1723 N N . GLU B 1 15 ? 27.406 16.281 9.844 1 89.38 15 GLU B N 1
ATOM 1724 C CA . GLU B 1 15 ? 26.859 15.43 10.898 1 89.38 15 GLU B CA 1
ATOM 1725 C C . GLU B 1 15 ? 25.484 15.922 11.344 1 89.38 15 GLU B C 1
ATOM 1727 O O . GLU B 1 15 ? 24.578 15.117 11.586 1 89.38 15 GLU B O 1
ATOM 1732 N N . THR B 1 16 ? 25.406 17.203 11.461 1 89.56 16 THR B N 1
ATOM 1733 C CA . THR B 1 16 ? 24.125 17.797 11.836 1 89.56 16 THR B CA 1
ATOM 1734 C C . THR B 1 16 ? 23.062 17.531 10.766 1 89.56 16 THR B C 1
ATOM 1736 O O . THR B 1 16 ? 21.938 17.156 11.086 1 89.56 16 THR B O 1
ATOM 1739 N N . ARG B 1 17 ? 23.484 17.719 9.602 1 92.69 17 ARG B N 1
ATOM 1740 C CA . ARG B 1 17 ? 22.578 17.469 8.492 1 92.69 17 ARG B CA 1
ATOM 1741 C C . ARG B 1 17 ? 22.109 16.031 8.477 1 92.69 17 ARG B C 1
ATOM 1743 O O . ARG B 1 17 ? 20.922 15.75 8.289 1 92.69 17 ARG B O 1
ATOM 1750 N N . ARG B 1 18 ? 23 15.133 8.695 1 93.81 18 ARG B N 1
ATOM 1751 C CA . ARG B 1 18 ? 22.672 13.711 8.727 1 93.81 18 ARG B CA 1
ATOM 1752 C C . ARG B 1 18 ? 21.703 13.398 9.875 1 93.81 18 ARG B C 1
ATOM 1754 O O . ARG B 1 18 ? 20.781 12.602 9.711 1 93.81 18 ARG B O 1
ATOM 1761 N N . ALA B 1 19 ? 21.922 13.977 10.969 1 94.44 19 ALA B N 1
ATOM 1762 C CA . ALA B 1 19 ? 21.062 13.758 12.133 1 94.44 19 ALA B CA 1
ATOM 1763 C C . ALA B 1 19 ? 19.656 14.281 11.875 1 94.44 19 ALA B C 1
ATOM 1765 O O . ALA B 1 19 ? 18.672 13.641 12.25 1 94.44 19 ALA B O 1
ATOM 1766 N N . VAL B 1 20 ? 19.609 15.438 11.266 1 95.75 20 VAL B N 1
ATOM 1767 C CA . VAL B 1 20 ? 18.312 16.047 10.945 1 95.75 20 VAL B CA 1
ATOM 1768 C C . VAL B 1 20 ? 17.547 15.148 9.977 1 95.75 20 VAL B C 1
ATOM 1770 O O . VAL B 1 20 ? 16.359 14.867 10.188 1 95.75 20 VAL B O 1
ATOM 1773 N N . LEU B 1 21 ? 18.234 14.641 9 1 97.44 21 LEU B N 1
ATOM 1774 C CA . LEU B 1 21 ? 17.578 13.828 7.98 1 97.44 21 LEU B CA 1
ATOM 1775 C C . LEU B 1 21 ? 17.172 12.469 8.547 1 97.44 21 LEU B C 1
ATOM 1777 O O . LEU B 1 21 ? 16.141 11.914 8.164 1 97.44 21 LEU B O 1
ATOM 1781 N N . ARG B 1 22 ? 17.969 11.938 9.445 1 97 22 ARG B N 1
ATOM 1782 C CA . ARG B 1 22 ? 17.609 10.68 10.086 1 97 22 ARG B CA 1
ATOM 1783 C C . ARG B 1 22 ? 16.328 10.836 10.906 1 97 22 ARG B C 1
ATOM 1785 O O . ARG B 1 22 ? 15.43 9.992 10.82 1 97 22 ARG B O 1
ATOM 1792 N N . ARG B 1 23 ? 16.266 11.859 11.633 1 97.56 23 ARG B N 1
ATOM 1793 C CA . ARG B 1 23 ? 15.07 12.133 12.414 1 97.56 23 ARG B CA 1
ATOM 1794 C C . ARG B 1 23 ? 13.867 12.391 11.508 1 97.56 23 ARG B C 1
ATOM 1796 O O . ARG B 1 23 ? 12.766 11.93 11.789 1 97.56 23 ARG B O 1
ATOM 1803 N N . ALA B 1 24 ? 14.094 13.117 10.438 1 98.25 24 ALA B N 1
ATOM 1804 C CA . ALA B 1 24 ? 13.039 13.445 9.484 1 98.25 24 ALA B CA 1
ATOM 1805 C C . ALA B 1 24 ? 12.438 12.18 8.875 1 98.25 24 ALA B C 1
ATOM 1807 O O . ALA B 1 24 ? 11.219 12.055 8.766 1 98.25 24 ALA B O 1
ATOM 1808 N N . VAL B 1 25 ? 13.297 11.234 8.5 1 98.56 25 VAL B N 1
ATOM 1809 C CA . VAL B 1 25 ? 12.836 10 7.883 1 98.56 25 VAL B CA 1
ATOM 1810 C C . VAL B 1 25 ? 12.008 9.195 8.883 1 98.56 25 VAL B C 1
ATOM 1812 O O . VAL B 1 25 ? 10.977 8.617 8.531 1 98.56 25 VAL B O 1
ATOM 1815 N N . GLU B 1 26 ? 12.422 9.172 10.109 1 98.19 26 GLU B N 1
ATOM 1816 C CA . GLU B 1 26 ? 11.695 8.461 11.156 1 98.19 26 GLU B CA 1
ATOM 1817 C C . GLU B 1 26 ? 10.305 9.047 11.352 1 98.19 26 GLU B C 1
ATOM 1819 O O . GLU B 1 26 ? 9.312 8.312 11.391 1 98.19 26 GLU B O 1
ATOM 1824 N N . ILE B 1 27 ? 10.234 10.359 11.438 1 98.25 27 ILE B N 1
ATOM 1825 C CA . ILE B 1 27 ? 8.961 11.047 11.633 1 98.25 27 ILE B CA 1
ATOM 1826 C C . ILE B 1 27 ? 8.047 10.789 10.438 1 98.25 27 ILE B C 1
ATOM 1828 O O . ILE B 1 27 ? 6.879 10.422 10.602 1 98.25 27 ILE B O 1
ATOM 1832 N N . ALA B 1 28 ? 8.594 10.906 9.25 1 98.69 28 ALA B N 1
ATOM 1833 C CA . ALA B 1 28 ? 7.789 10.82 8.031 1 98.69 28 ALA B CA 1
ATOM 1834 C C . ALA B 1 28 ? 7.297 9.391 7.797 1 98.69 28 ALA B C 1
ATOM 1836 O O . ALA B 1 28 ? 6.238 9.18 7.203 1 98.69 28 ALA B O 1
ATOM 1837 N N . SER B 1 29 ? 8.031 8.359 8.312 1 98.56 29 SER B N 1
ATOM 1838 C CA . SER B 1 29 ? 7.605 6.977 8.148 1 98.56 29 SER B CA 1
ATOM 1839 C C . SER B 1 29 ? 6.34 6.688 8.953 1 98.56 29 SER B C 1
ATOM 1841 O O . SER B 1 29 ? 5.633 5.715 8.68 1 98.56 29 SER B O 1
ATOM 1843 N N . VAL B 1 30 ? 6.074 7.527 9.961 1 98.38 30 VAL B N 1
ATOM 1844 C CA . VAL B 1 30 ? 4.93 7.32 10.844 1 98.38 30 VAL B CA 1
ATOM 1845 C C . VAL B 1 30 ? 3.828 8.32 10.5 1 98.38 30 VAL B C 1
ATOM 1847 O O . VAL B 1 30 ? 2.654 7.957 10.406 1 98.38 30 VAL B O 1
ATOM 1850 N N . GLU B 1 31 ? 4.262 9.633 10.227 1 98.12 31 GLU B N 1
ATOM 1851 C CA . GLU B 1 31 ? 3.285 10.719 10.195 1 98.12 31 GLU B CA 1
ATOM 1852 C C . GLU B 1 31 ? 3.205 11.352 8.812 1 98.12 31 GLU B C 1
ATOM 1854 O O . GLU B 1 31 ? 2.385 12.242 8.578 1 98.12 31 GLU B O 1
ATOM 1859 N N . GLY B 1 32 ? 4.039 10.898 7.844 1 98.5 32 GLY B N 1
ATOM 1860 C CA . GLY B 1 32 ? 4.062 11.484 6.516 1 98.5 32 GLY B CA 1
ATOM 1861 C C . GLY B 1 32 ? 5.008 12.664 6.398 1 98.5 32 GLY B C 1
ATOM 1862 O O . GLY B 1 32 ? 5.504 13.172 7.406 1 98.5 32 GLY B O 1
ATOM 1863 N N . LEU B 1 33 ? 5.246 13.094 5.215 1 98.69 33 LEU B N 1
ATOM 1864 C CA . LEU B 1 33 ? 6.18 14.172 4.914 1 98.69 33 LEU B CA 1
ATOM 1865 C C . LEU B 1 33 ? 5.602 15.516 5.336 1 98.69 33 LEU B C 1
ATOM 1867 O O . LEU B 1 33 ? 6.34 16.422 5.727 1 98.69 33 LEU B O 1
ATOM 1871 N N . GLU B 1 34 ? 4.293 15.633 5.309 1 97.44 34 GLU B N 1
ATOM 1872 C CA . GLU B 1 34 ? 3.66 16.891 5.668 1 97.44 34 GLU B CA 1
ATOM 1873 C C . GLU B 1 34 ? 3.875 17.219 7.145 1 97.44 34 GLU B C 1
ATOM 1875 O O . GLU B 1 34 ? 3.799 18.391 7.547 1 97.44 34 GLU B O 1
ATOM 1880 N N . ALA B 1 35 ? 4.168 16.234 7.906 1 97.25 35 ALA B N 1
ATOM 1881 C CA . ALA B 1 35 ? 4.367 16.406 9.344 1 97.25 35 ALA B CA 1
ATOM 1882 C C . ALA B 1 35 ? 5.719 17.047 9.633 1 97.25 35 ALA B C 1
ATOM 1884 O O . ALA B 1 35 ? 5.977 17.484 10.758 1 97.25 35 ALA B O 1
ATOM 1885 N N . LEU B 1 36 ? 6.559 17.109 8.656 1 97.19 36 LEU B N 1
ATOM 1886 C CA . LEU B 1 36 ? 7.895 17.672 8.836 1 97.19 36 LEU B CA 1
ATOM 1887 C C . LEU B 1 36 ? 7.855 19.188 8.82 1 97.19 36 LEU B C 1
ATOM 1889 O O . LEU B 1 36 ? 7.148 19.797 8.016 1 97.19 36 LEU B O 1
ATOM 1893 N N . SER B 1 37 ? 8.531 19.766 9.758 1 95.19 37 SER B N 1
ATOM 1894 C CA . SER B 1 37 ? 8.805 21.203 9.758 1 95.19 37 SER B CA 1
ATOM 1895 C C . SER B 1 37 ? 10.172 21.516 10.359 1 95.19 37 SER B C 1
ATOM 1897 O O . SER B 1 37 ? 10.695 20.719 11.148 1 95.19 37 SER B O 1
ATOM 1899 N N . ILE B 1 38 ? 10.641 22.625 9.898 1 93.81 38 ILE B N 1
ATOM 1900 C CA . ILE B 1 38 ? 11.922 23.078 10.422 1 93.81 38 ILE B CA 1
ATOM 1901 C C . ILE B 1 38 ? 11.828 23.25 11.938 1 93.81 38 ILE B C 1
ATOM 1903 O O . ILE B 1 38 ? 12.719 22.812 12.672 1 93.81 38 ILE B O 1
ATOM 1907 N N . GLY B 1 39 ? 10.742 23.844 12.445 1 94.38 39 GLY B N 1
ATOM 1908 C CA . GLY B 1 39 ? 10.531 24.047 13.867 1 94.38 39 GLY B CA 1
ATOM 1909 C C . GLY B 1 39 ? 10.492 22.75 14.664 1 94.38 39 GLY B C 1
ATOM 1910 O O . GLY B 1 39 ? 11.125 22.641 15.711 1 94.38 39 GLY B O 1
ATOM 1911 N N . ARG B 1 40 ? 9.828 21.781 14.219 1 95.19 40 ARG B N 1
ATOM 1912 C CA . ARG B 1 40 ? 9.711 20.5 14.898 1 95.19 40 ARG B CA 1
ATOM 1913 C C . ARG B 1 40 ? 11.062 19.797 15 1 95.19 40 ARG B C 1
ATOM 1915 O O . ARG B 1 40 ? 11.43 19.297 16.062 1 95.19 40 ARG B O 1
ATOM 1922 N N . LEU B 1 41 ? 11.828 19.797 13.883 1 96.5 41 LEU B N 1
ATOM 1923 C CA . LEU B 1 41 ? 13.125 19.125 13.859 1 96.5 41 LEU B CA 1
ATOM 1924 C C . LEU B 1 41 ? 14.125 19.844 14.758 1 96.5 41 LEU B C 1
ATOM 1926 O O . LEU B 1 41 ? 14.922 19.203 15.445 1 96.5 41 LEU B O 1
ATOM 1930 N N . ALA B 1 42 ? 14.031 21.156 14.727 1 95.25 42 ALA B N 1
ATOM 1931 C CA . ALA B 1 42 ? 14.883 21.953 15.617 1 95.25 42 ALA B CA 1
ATOM 1932 C C . ALA B 1 42 ? 14.609 21.609 17.078 1 95.25 42 ALA B C 1
ATOM 1934 O O . ALA B 1 42 ? 15.539 21.375 17.844 1 95.25 42 ALA B O 1
ATOM 1935 N N . THR B 1 43 ? 13.344 21.531 17.438 1 96.44 43 THR B N 1
ATOM 1936 C CA . THR B 1 43 ? 12.93 21.234 18.797 1 96.44 43 THR B CA 1
ATOM 1937 C C . THR B 1 43 ? 13.352 19.812 19.203 1 96.44 43 THR B C 1
ATOM 1939 O O . THR B 1 43 ? 13.961 19.625 20.25 1 96.44 43 THR B O 1
ATOM 1942 N N . ASP B 1 44 ? 13.133 18.859 18.344 1 95.5 44 ASP B N 1
ATOM 1943 C CA . ASP B 1 44 ? 13.422 17.453 18.641 1 95.5 44 ASP B CA 1
ATOM 1944 C C . ASP B 1 44 ? 14.914 17.234 18.844 1 95.5 44 ASP B C 1
ATOM 1946 O O . ASP B 1 44 ? 15.312 16.359 19.625 1 95.5 44 ASP B O 1
ATOM 1950 N N . LEU B 1 45 ? 15.742 18.031 18.125 1 95.5 45 LEU B N 1
ATOM 1951 C CA . LEU B 1 45 ? 17.172 17.75 18.109 1 95.5 45 LEU B CA 1
ATOM 1952 C C . LEU B 1 45 ? 17.938 18.766 18.922 1 95.5 45 LEU B C 1
ATOM 1954 O O . LEU B 1 45 ? 19.172 18.719 19 1 95.5 45 LEU B O 1
ATOM 1958 N N . GLY B 1 46 ? 17.234 19.688 19.5 1 96.12 46 GLY B N 1
ATOM 1959 C CA . GLY B 1 46 ? 17.875 20.719 20.297 1 96.12 46 GLY B CA 1
ATOM 1960 C C . GLY B 1 46 ? 18.75 21.641 19.484 1 96.12 46 GLY B C 1
ATOM 1961 O O . GLY B 1 46 ? 19.844 22.031 19.906 1 96.12 46 GLY B O 1
ATOM 1962 N N . LEU B 1 47 ? 18.328 21.906 18.281 1 93.31 47 LEU B N 1
ATOM 1963 C CA . LEU B 1 47 ? 19.031 22.812 17.375 1 93.31 47 LEU B CA 1
ATOM 1964 C C . LEU B 1 47 ? 18.281 24.141 17.25 1 93.31 47 LEU B C 1
ATOM 1966 O O . LEU B 1 47 ? 17.109 24.234 17.609 1 93.31 47 LEU B O 1
ATOM 1970 N N . SER B 1 48 ? 19.047 25.094 16.781 1 91.81 48 SER B N 1
ATOM 1971 C CA . SER B 1 48 ? 18.359 26.344 16.438 1 91.81 48 SER B CA 1
ATOM 1972 C C . SER B 1 48 ? 17.594 26.203 15.125 1 91.81 48 SER B C 1
ATOM 1974 O O . SER B 1 48 ? 18 25.484 14.227 1 91.81 48 SER B O 1
ATOM 1976 N N . LYS B 1 49 ? 16.438 26.875 15.023 1 91 49 LYS B N 1
ATOM 1977 C CA . LYS B 1 49 ? 15.68 26.891 13.773 1 91 49 LYS B CA 1
ATOM 1978 C C . LYS B 1 49 ? 16.531 27.422 12.617 1 91 49 LYS B C 1
ATOM 1980 O O . LYS B 1 49 ? 16.453 26.891 11.5 1 91 49 LYS B O 1
ATOM 1985 N N . SER B 1 50 ? 17.359 28.391 12.945 1 89 50 SER B N 1
ATOM 1986 C CA . SER B 1 50 ? 18.234 28.984 11.93 1 89 50 SER B CA 1
ATOM 1987 C C . SER B 1 50 ? 19.25 27.969 11.406 1 89 50 SER B C 1
ATOM 1989 O O . SER B 1 50 ? 19.562 27.953 10.219 1 89 50 SER B O 1
ATOM 1991 N N . GLY B 1 51 ? 19.672 27.234 12.258 1 85.38 51 GLY B N 1
ATOM 1992 C CA . GLY B 1 51 ? 20.609 26.203 11.875 1 85.38 51 GLY B CA 1
ATOM 1993 C C . GLY B 1 51 ? 20.016 25.172 10.93 1 85.38 51 GLY B C 1
ATOM 1994 O O . GLY B 1 51 ? 20.625 24.797 9.93 1 85.38 51 GLY B O 1
ATOM 1995 N N . VAL B 1 52 ? 18.828 24.656 11.234 1 88.62 52 VAL B N 1
ATOM 1996 C CA . VAL B 1 52 ? 18.141 23.703 10.375 1 88.62 52 VAL B CA 1
ATOM 1997 C C . VAL B 1 52 ? 17.75 24.375 9.062 1 88.62 52 VAL B C 1
ATOM 1999 O O . VAL B 1 52 ? 17.938 23.797 7.984 1 88.62 52 VAL B O 1
ATOM 2002 N N . PHE B 1 53 ? 17.297 25.625 9.18 1 85.19 53 PHE B N 1
ATOM 2003 C CA . PHE B 1 53 ? 16.875 26.391 8.008 1 85.19 53 PHE B CA 1
ATOM 2004 C C . PHE B 1 53 ? 18.047 26.609 7.055 1 85.19 53 PHE B C 1
ATOM 2006 O O . PHE B 1 53 ? 17.891 26.5 5.836 1 85.19 53 PHE B O 1
ATOM 2013 N N . ALA B 1 54 ? 19.156 26.891 7.551 1 85.19 54 ALA B N 1
ATOM 2014 C CA . ALA B 1 54 ? 20.344 27.141 6.738 1 85.19 54 ALA B CA 1
ATOM 2015 C C . ALA B 1 54 ? 20.703 25.922 5.898 1 85.19 54 ALA B C 1
ATOM 2017 O O . ALA B 1 54 ? 21.219 26.062 4.789 1 85.19 54 ALA B O 1
ATOM 2018 N N . GLY B 1 55 ? 20.219 24.906 6.309 1 84.75 55 GLY B N 1
ATOM 2019 C CA . GLY B 1 55 ? 20.562 23.672 5.633 1 84.75 55 GLY B CA 1
ATOM 2020 C C . GLY B 1 55 ? 19.562 23.281 4.559 1 84.75 55 GLY B C 1
ATOM 2021 O O . GLY B 1 55 ? 19.906 22.641 3.568 1 84.75 55 GLY B O 1
ATOM 2022 N N . PHE B 1 56 ? 18.328 23.688 4.645 1 90.25 56 PHE B N 1
ATOM 2023 C CA . PHE B 1 56 ? 17.312 23.094 3.764 1 90.25 56 PHE B CA 1
ATOM 2024 C C . PHE B 1 56 ? 16.5 24.188 3.068 1 90.25 56 PHE B C 1
ATOM 2026 O O . PHE B 1 56 ? 15.906 23.938 2.018 1 90.25 56 PHE B O 1
ATOM 2033 N N . GLY B 1 57 ? 16.484 25.328 3.568 1 86.88 57 GLY B N 1
ATOM 2034 C CA . GLY B 1 57 ? 15.867 26.469 2.904 1 86.88 57 GLY B CA 1
ATOM 2035 C C . GLY B 1 57 ? 14.352 26.469 2.984 1 86.88 57 GLY B C 1
ATOM 2036 O O . GLY B 1 57 ? 13.742 27.469 3.342 1 86.88 57 GLY B O 1
ATOM 2037 N N . SER B 1 58 ? 13.656 25.359 2.502 1 91.62 58 SER B N 1
ATOM 2038 C CA . SER B 1 58 ? 12.203 25.297 2.525 1 91.62 58 SER B CA 1
ATOM 2039 C C . SER B 1 58 ? 11.711 23.938 3.012 1 91.62 58 SER B C 1
ATOM 2041 O O . SER B 1 58 ? 12.484 22.984 3.104 1 91.62 58 SER B O 1
ATOM 2043 N N . LYS B 1 59 ? 10.414 23.938 3.344 1 94.5 59 LYS B N 1
ATOM 2044 C CA . LYS B 1 59 ? 9.789 22.672 3.738 1 94.5 59 LYS B CA 1
ATOM 2045 C C . LYS B 1 59 ? 9.883 21.641 2.617 1 94.5 59 LYS B C 1
ATOM 2047 O O . LYS B 1 59 ? 10.195 20.469 2.863 1 94.5 59 LYS B O 1
ATOM 2052 N N . GLU B 1 60 ? 9.617 22.078 1.413 1 95.81 60 GLU B N 1
ATOM 2053 C CA . GLU B 1 60 ? 9.656 21.172 0.271 1 95.81 60 GLU B CA 1
ATOM 2054 C C . GLU B 1 60 ? 11.07 20.625 0.05 1 95.81 60 GLU B C 1
ATOM 2056 O O . GLU B 1 60 ? 11.242 19.438 -0.23 1 95.81 60 GLU B O 1
ATOM 2061 N N . GLU B 1 61 ? 12.039 21.453 0.167 1 96.06 61 GLU B N 1
ATOM 2062 C CA . GLU B 1 61 ? 13.422 21.031 0.012 1 96.06 61 GLU B CA 1
ATOM 2063 C C . GLU B 1 61 ? 13.812 20.031 1.097 1 96.06 61 GLU B C 1
ATOM 2065 O O . GLU B 1 61 ? 14.531 19.062 0.829 1 96.06 61 GLU B O 1
ATOM 2070 N N . LEU B 1 62 ? 13.422 20.359 2.34 1 96.94 62 LEU B N 1
ATOM 2071 C CA . LEU B 1 62 ? 13.633 19.422 3.438 1 96.94 62 LEU B CA 1
ATOM 2072 C C . LEU B 1 62 ? 12.977 18.078 3.137 1 96.94 62 LEU B C 1
ATOM 2074 O O . LEU B 1 62 ? 13.594 17.031 3.346 1 96.94 62 LEU B O 1
ATOM 2078 N N . GLN B 1 63 ? 11.75 18.062 2.623 1 98.5 63 GLN B N 1
ATOM 2079 C CA . GLN B 1 63 ? 11.016 16.844 2.283 1 98.5 63 GLN B CA 1
ATOM 2080 C C . GLN B 1 63 ? 11.734 16.062 1.194 1 98.5 63 GLN B C 1
ATOM 2082 O O . GLN B 1 63 ? 11.891 14.836 1.31 1 98.5 63 GLN B O 1
ATOM 2087 N N . LEU B 1 64 ? 12.18 16.734 0.166 1 98.5 64 LEU B N 1
ATOM 2088 C CA . LEU B 1 64 ? 12.891 16.062 -0.922 1 98.5 64 LEU B CA 1
ATOM 2089 C C . LEU B 1 64 ? 14.211 15.477 -0.432 1 98.5 64 LEU B C 1
ATOM 2091 O O . LEU B 1 64 ? 14.586 14.367 -0.819 1 98.5 64 LEU B O 1
ATOM 2095 N N . ALA B 1 65 ? 14.914 16.219 0.421 1 98.06 65 ALA B N 1
ATOM 2096 C CA . ALA B 1 65 ? 16.156 15.711 1.011 1 98.06 65 ALA B CA 1
ATOM 2097 C C . ALA B 1 65 ? 15.891 14.477 1.867 1 98.06 65 ALA B C 1
ATOM 2099 O O . ALA B 1 65 ? 16.703 13.547 1.902 1 98.06 65 ALA B O 1
ATOM 2100 N N . THR B 1 66 ? 14.797 14.492 2.562 1 98.62 66 THR B N 1
ATOM 2101 C CA . THR B 1 66 ? 14.391 13.352 3.383 1 98.62 66 THR B CA 1
ATOM 2102 C C . THR B 1 66 ? 14.141 12.125 2.516 1 98.62 66 THR B C 1
ATOM 2104 O O . THR B 1 66 ? 14.578 11.023 2.859 1 98.62 66 THR B O 1
ATOM 2107 N N . VAL B 1 67 ? 13.508 12.258 1.345 1 98.81 67 VAL B N 1
ATOM 2108 C CA . VAL B 1 67 ? 13.266 11.156 0.41 1 98.81 67 VAL B CA 1
ATOM 2109 C C . VAL B 1 67 ? 14.602 10.594 -0.071 1 98.81 67 VAL B C 1
ATOM 2111 O O . VAL B 1 67 ? 14.781 9.367 -0.11 1 98.81 67 VAL B O 1
ATOM 2114 N N . ARG B 1 68 ? 15.523 11.461 -0.381 1 98.56 68 ARG B N 1
ATOM 2115 C CA . ARG B 1 68 ? 16.844 11.016 -0.835 1 98.56 68 ARG B CA 1
ATOM 2116 C C . ARG B 1 68 ? 17.562 10.242 0.26 1 98.56 68 ARG B C 1
ATOM 2118 O O . ARG B 1 68 ? 18.219 9.234 -0.012 1 98.56 68 ARG B O 1
ATOM 2125 N N . ALA B 1 69 ? 17.469 10.758 1.458 1 98.5 69 ALA B N 1
ATOM 2126 C CA . ALA B 1 69 ? 18.094 10.062 2.586 1 98.5 69 ALA B CA 1
ATOM 2127 C C . ALA B 1 69 ? 17.484 8.68 2.783 1 98.5 69 ALA B C 1
ATOM 2129 O O . ALA B 1 69 ? 18.203 7.711 3.033 1 98.5 69 ALA B O 1
ATOM 2130 N N . ALA B 1 70 ? 16.203 8.555 2.664 1 98.75 70 ALA B N 1
ATOM 2131 C CA . ALA B 1 70 ? 15.516 7.277 2.807 1 98.75 70 ALA B CA 1
ATOM 2132 C C . ALA B 1 70 ? 15.953 6.297 1.723 1 98.75 70 ALA B C 1
ATOM 2134 O O . ALA B 1 70 ? 16.094 5.098 1.981 1 98.75 70 ALA B O 1
ATOM 2135 N N . ARG B 1 71 ? 16.172 6.801 0.522 1 98.69 71 ARG B N 1
ATOM 2136 C CA . ARG B 1 71 ? 16.656 5.961 -0.568 1 98.69 71 ARG B CA 1
ATOM 2137 C C . ARG B 1 71 ? 18 5.344 -0.228 1 98.69 71 ARG B C 1
ATOM 2139 O O . ARG B 1 71 ? 18.25 4.172 -0.523 1 98.69 71 ARG B O 1
ATOM 2146 N N . ARG B 1 72 ? 18.828 6.129 0.36 1 98.38 72 ARG B N 1
ATOM 2147 C CA . ARG B 1 72 ? 20.156 5.637 0.73 1 98.38 72 ARG B CA 1
ATOM 2148 C C . ARG B 1 72 ? 20.062 4.578 1.822 1 98.38 72 ARG B C 1
ATOM 2150 O O . ARG B 1 72 ? 20.734 3.553 1.762 1 98.38 72 ARG B O 1
ATOM 2157 N N . ILE B 1 73 ? 19.25 4.828 2.781 1 98.31 73 ILE B N 1
ATOM 2158 C CA . ILE B 1 73 ? 19.062 3.869 3.865 1 98.31 73 ILE B CA 1
ATOM 2159 C C . ILE B 1 73 ? 18.516 2.559 3.307 1 98.31 73 ILE B C 1
ATOM 2161 O O . ILE B 1 73 ? 18.969 1.477 3.682 1 98.31 73 ILE B O 1
ATOM 2165 N N . PHE B 1 74 ? 17.594 2.648 2.41 1 98.56 74 PHE B N 1
ATOM 2166 C CA . PHE B 1 74 ? 17 1.486 1.753 1 98.56 74 PHE B CA 1
ATOM 2167 C C . PHE B 1 74 ? 18.062 0.707 0.987 1 98.56 74 PHE B C 1
ATOM 2169 O O . PHE B 1 74 ? 18.141 -0.52 1.085 1 98.56 74 PHE B O 1
ATOM 2176 N N . ALA B 1 75 ? 18.828 1.424 0.193 1 98.62 75 ALA B N 1
ATOM 2177 C CA . ALA B 1 75 ? 19.891 0.789 -0.594 1 98.62 75 ALA B CA 1
ATOM 2178 C C . ALA B 1 75 ? 20.859 0.035 0.304 1 98.62 75 ALA B C 1
ATOM 2180 O O . ALA B 1 75 ? 21.234 -1.101 0.006 1 98.62 75 ALA B O 1
ATOM 2181 N N . ASP B 1 76 ? 21.203 0.621 1.395 1 98.25 76 ASP B N 1
ATOM 2182 C CA . ASP B 1 76 ? 22.141 0.004 2.328 1 98.25 76 ASP B CA 1
ATOM 2183 C C . ASP B 1 76 ? 21.531 -1.242 2.971 1 98.25 76 ASP B C 1
ATOM 2185 O O . ASP B 1 76 ? 22.234 -2.236 3.184 1 98.25 76 ASP B O 1
ATOM 2189 N N . ALA B 1 77 ? 20.234 -1.234 3.232 1 98.19 77 ALA B N 1
ATOM 2190 C CA . ALA B 1 77 ? 19.594 -2.303 3.986 1 98.19 77 ALA B CA 1
ATOM 2191 C C . ALA B 1 77 ? 19.172 -3.447 3.068 1 98.19 77 ALA B C 1
ATOM 2193 O O . ALA B 1 77 ? 19.188 -4.613 3.473 1 98.19 77 ALA B O 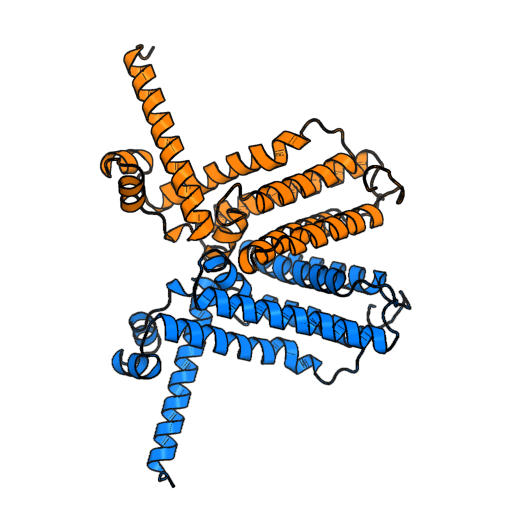1
ATOM 2194 N N . VAL B 1 78 ? 18.828 -3.135 1.804 1 98.75 78 VAL B N 1
ATOM 2195 C CA . VAL B 1 78 ? 18.156 -4.121 0.966 1 98.75 78 VAL B CA 1
ATOM 2196 C C . VAL B 1 78 ? 19.031 -4.48 -0.224 1 98.75 78 VAL B C 1
ATOM 2198 O O . VAL B 1 78 ? 19.172 -5.656 -0.571 1 98.75 78 VAL B O 1
ATOM 2201 N N . LEU B 1 79 ? 19.688 -3.518 -0.833 1 98.81 79 LEU B N 1
ATOM 2202 C CA . LEU B 1 79 ? 20.391 -3.752 -2.084 1 98.81 79 LEU B CA 1
ATOM 2203 C C . LEU B 1 79 ? 21.828 -4.188 -1.817 1 98.81 79 LEU B C 1
ATOM 2205 O O . LEU B 1 79 ? 22.312 -5.152 -2.416 1 98.81 79 LEU B O 1
ATOM 2209 N N . ALA B 1 80 ? 22.5 -3.551 -0.886 1 98.62 80 ALA B N 1
ATOM 2210 C CA . ALA B 1 80 ? 23.922 -3.781 -0.628 1 98.62 80 ALA B CA 1
ATOM 2211 C C . ALA B 1 80 ? 24.172 -5.227 -0.212 1 98.62 80 ALA B C 1
ATOM 2213 O O . ALA B 1 80 ? 25.125 -5.859 -0.686 1 98.62 80 ALA B O 1
ATOM 2214 N N . PRO B 1 81 ? 23.328 -5.809 0.615 1 98.44 81 PRO B N 1
ATOM 2215 C CA . PRO B 1 81 ? 23.594 -7.16 1.107 1 98.44 81 PRO B CA 1
ATOM 2216 C C . PRO B 1 81 ? 23.562 -8.211 0 1 98.44 81 PRO B C 1
ATOM 2218 O O . PRO B 1 81 ? 24.078 -9.312 0.174 1 98.44 81 PRO B O 1
ATOM 2221 N N . VAL B 1 82 ? 22.938 -7.938 -1.141 1 98.31 82 VAL B N 1
ATOM 2222 C CA . VAL B 1 82 ? 22.766 -8.969 -2.156 1 98.31 82 VAL B CA 1
ATOM 2223 C C . VAL B 1 82 ? 23.656 -8.672 -3.355 1 98.31 82 VAL B C 1
ATOM 2225 O O . VAL B 1 82 ? 23.672 -9.422 -4.336 1 98.31 82 VAL B O 1
ATOM 2228 N N . ALA B 1 83 ? 24.438 -7.629 -3.316 1 97.25 83 ALA B N 1
ATOM 2229 C CA . ALA B 1 83 ? 25.219 -7.121 -4.449 1 97.25 83 ALA B CA 1
ATOM 2230 C C . ALA B 1 83 ? 26.234 -8.156 -4.922 1 97.25 83 ALA B C 1
ATOM 2232 O O . ALA B 1 83 ? 26.531 -8.234 -6.113 1 97.25 83 ALA B O 1
ATOM 2233 N N . ASP B 1 84 ? 26.688 -9.031 -4.02 1 97.44 84 ASP B N 1
ATOM 2234 C CA . ASP B 1 84 ? 27.766 -9.953 -4.375 1 97.44 84 ASP B CA 1
ATOM 2235 C C . ASP B 1 84 ? 27.219 -11.344 -4.672 1 97.44 84 ASP B C 1
ATOM 2237 O O . ASP B 1 84 ? 27.969 -12.25 -5.043 1 97.44 84 ASP B O 1
ATOM 2241 N N . ILE B 1 85 ? 25.969 -11.57 -4.5 1 98.31 85 ILE B N 1
ATOM 2242 C CA . ILE B 1 85 ? 25.359 -12.852 -4.844 1 98.31 85 ILE B CA 1
ATOM 2243 C C . ILE B 1 85 ? 25.312 -13.008 -6.359 1 98.31 85 ILE B C 1
ATOM 2245 O O . ILE B 1 85 ? 24.859 -12.109 -7.07 1 98.31 85 ILE B O 1
ATOM 2249 N N . PRO B 1 86 ? 25.828 -14.078 -6.887 1 97.75 86 PRO B N 1
ATOM 2250 C CA . PRO B 1 86 ? 25.812 -14.281 -8.336 1 97.75 86 PRO B CA 1
ATOM 2251 C C . PRO B 1 86 ? 24.391 -14.289 -8.906 1 97.75 86 PRO B C 1
ATOM 2253 O O . PRO B 1 86 ? 23.438 -14.617 -8.195 1 97.75 86 PRO B O 1
ATOM 2256 N N . PRO B 1 87 ? 24.312 -13.922 -10.203 1 97.31 87 PRO B N 1
ATOM 2257 C CA . PRO B 1 87 ? 23 -13.953 -10.836 1 97.31 87 PRO B CA 1
ATOM 2258 C C . PRO B 1 87 ? 22.328 -15.32 -10.719 1 97.31 87 PRO B C 1
ATOM 2260 O O . PRO B 1 87 ? 22.984 -16.359 -10.836 1 97.31 87 PRO B O 1
ATOM 2263 N N . GLY B 1 88 ? 21.016 -15.328 -10.523 1 97.56 88 GLY B N 1
ATOM 2264 C CA . GLY B 1 88 ? 20.219 -16.531 -10.32 1 97.56 88 GLY B CA 1
ATOM 2265 C C . GLY B 1 88 ? 19.047 -16.312 -9.383 1 97.56 88 GLY B C 1
ATOM 2266 O O . GLY B 1 88 ? 18.75 -15.18 -8.992 1 97.56 88 GLY B O 1
ATOM 2267 N N . LEU B 1 89 ? 18.359 -17.422 -9.047 1 98.25 89 LEU B N 1
ATOM 2268 C CA . LEU B 1 89 ? 17.156 -17.312 -8.227 1 98.25 89 LEU B CA 1
ATOM 2269 C C . LEU B 1 89 ? 17.516 -17.031 -6.77 1 98.25 89 LEU B C 1
ATOM 2271 O O . LEU B 1 89 ? 16.719 -16.422 -6.035 1 98.25 89 LEU B O 1
ATOM 2275 N N . ALA B 1 90 ? 18.734 -17.422 -6.363 1 98.25 90 ALA B N 1
ATOM 2276 C CA . ALA B 1 90 ? 19.188 -17.141 -5.008 1 98.25 90 ALA B CA 1
ATOM 2277 C C . ALA B 1 90 ? 19.25 -15.633 -4.762 1 98.25 90 ALA B C 1
ATOM 2279 O O . ALA B 1 90 ? 18.875 -15.148 -3.688 1 98.25 90 ALA B O 1
ATOM 2280 N N . ARG B 1 91 ? 19.766 -14.898 -5.738 1 98.56 91 ARG B N 1
ATOM 2281 C CA . ARG B 1 91 ? 19.859 -13.453 -5.594 1 98.56 91 ARG B CA 1
ATOM 2282 C C . ARG B 1 91 ? 18.484 -12.797 -5.559 1 98.56 91 ARG B C 1
ATOM 2284 O O . ARG B 1 91 ? 18.234 -11.906 -4.746 1 98.56 91 ARG B O 1
ATOM 2291 N N . ALA B 1 92 ? 17.562 -13.273 -6.48 1 98.75 92 ALA B N 1
ATOM 2292 C CA . ALA B 1 92 ? 16.203 -12.742 -6.504 1 98.75 92 ALA B CA 1
ATOM 2293 C C . ALA B 1 92 ? 15.492 -12.992 -5.176 1 98.75 92 ALA B C 1
ATOM 2295 O O . ALA B 1 92 ? 14.859 -12.094 -4.625 1 98.75 92 ALA B O 1
ATOM 2296 N N . ARG B 1 93 ? 15.656 -14.203 -4.68 1 98.75 93 ARG B N 1
ATOM 2297 C CA . ARG B 1 93 ? 15.062 -14.547 -3.395 1 98.75 93 ARG B CA 1
ATOM 2298 C C . ARG B 1 93 ? 15.641 -13.703 -2.27 1 98.75 93 ARG B C 1
ATOM 2300 O O . ARG B 1 93 ? 14.898 -13.164 -1.446 1 98.75 93 ARG B O 1
ATOM 2307 N N . ALA B 1 94 ? 16.922 -13.547 -2.23 1 98.81 94 ALA B N 1
ATOM 2308 C CA . ALA B 1 94 ? 17.609 -12.797 -1.181 1 98.81 94 ALA B CA 1
ATOM 2309 C C . ALA B 1 94 ? 17.172 -11.328 -1.195 1 98.81 94 ALA B C 1
ATOM 2311 O O . ALA B 1 94 ? 17.047 -10.703 -0.14 1 98.81 94 ALA B O 1
ATOM 2312 N N . LEU B 1 95 ? 17 -10.805 -2.381 1 98.88 95 LEU B N 1
ATOM 2313 C CA . LEU B 1 95 ? 16.547 -9.43 -2.525 1 98.88 95 LEU B CA 1
ATOM 2314 C C . LEU B 1 95 ? 15.18 -9.242 -1.873 1 98.88 95 LEU B C 1
ATOM 2316 O O . LEU B 1 95 ? 14.984 -8.32 -1.082 1 98.88 95 LEU B O 1
ATOM 2320 N N . CYS B 1 96 ? 14.234 -10.141 -2.139 1 98.88 96 CYS B N 1
ATOM 2321 C CA . CYS B 1 96 ? 12.891 -10.062 -1.583 1 98.88 96 CYS B CA 1
ATOM 2322 C C . CYS B 1 96 ? 12.906 -10.305 -0.078 1 98.88 96 CYS B C 1
ATOM 2324 O O . CYS B 1 96 ? 12.242 -9.594 0.677 1 98.88 96 CYS B O 1
ATOM 2326 N N . GLU B 1 97 ? 13.68 -11.25 0.369 1 98.75 97 GLU B N 1
ATOM 2327 C CA . GLU B 1 97 ? 13.773 -11.562 1.792 1 98.75 97 GLU B CA 1
ATOM 2328 C C . GLU B 1 97 ? 14.422 -10.414 2.562 1 98.75 97 GLU B C 1
ATOM 2330 O O . GLU B 1 97 ? 14.047 -10.133 3.703 1 98.75 97 GLU B O 1
ATOM 2335 N N . GLY B 1 98 ? 15.43 -9.805 1.938 1 98.81 98 GLY B N 1
ATOM 2336 C CA . GLY B 1 98 ? 16.016 -8.609 2.529 1 98.81 98 GLY B CA 1
ATOM 2337 C C . GLY B 1 98 ? 15.023 -7.484 2.711 1 98.81 98 GLY B C 1
ATOM 2338 O O . GLY B 1 98 ? 15.031 -6.801 3.736 1 98.81 98 GLY B O 1
ATOM 2339 N N . TRP B 1 99 ? 14.195 -7.301 1.697 1 98.88 99 TRP B N 1
ATOM 2340 C CA . TRP B 1 99 ? 13.141 -6.293 1.796 1 98.88 99 TRP B CA 1
ATOM 2341 C C . TRP B 1 99 ? 12.188 -6.613 2.941 1 98.88 99 TRP B C 1
ATOM 2343 O O . TRP B 1 99 ? 11.812 -5.727 3.711 1 98.88 99 TRP B O 1
ATOM 2353 N N . LEU B 1 100 ? 11.742 -7.891 3.039 1 98.88 100 LEU B N 1
ATOM 2354 C CA . LEU B 1 100 ? 10.859 -8.289 4.125 1 98.88 100 LEU B CA 1
ATOM 2355 C C . LEU B 1 100 ? 11.516 -8.039 5.48 1 98.88 100 LEU B C 1
ATOM 2357 O O . LEU B 1 100 ? 10.867 -7.543 6.406 1 98.88 100 LEU B O 1
ATOM 2361 N N . ALA B 1 101 ? 12.766 -8.352 5.625 1 98.62 101 ALA B N 1
ATOM 2362 C CA . ALA B 1 101 ? 13.492 -8.148 6.875 1 98.62 101 ALA B CA 1
ATOM 2363 C C . ALA B 1 101 ? 13.594 -6.664 7.211 1 98.62 101 ALA B C 1
ATOM 2365 O O . ALA B 1 101 ? 13.43 -6.27 8.367 1 98.62 101 ALA B O 1
ATOM 2366 N N . TYR B 1 102 ? 13.891 -5.91 6.207 1 98.25 102 TYR B N 1
ATOM 2367 C CA . TYR B 1 102 ? 13.969 -4.461 6.324 1 98.25 102 TYR B CA 1
ATOM 2368 C C . TYR B 1 102 ? 12.68 -3.889 6.918 1 98.25 102 TYR B C 1
ATOM 2370 O O . TYR B 1 102 ? 12.727 -3.051 7.82 1 98.25 102 TYR B O 1
ATOM 2378 N N . SER B 1 103 ? 11.531 -4.332 6.453 1 98.5 103 SER B N 1
ATOM 2379 C CA . SER B 1 103 ? 10.242 -3.912 6.988 1 98.5 103 SER B CA 1
ATOM 2380 C C . SER B 1 103 ? 10.008 -4.48 8.383 1 98.5 103 SER B C 1
ATOM 2382 O O . SER B 1 103 ? 9.617 -3.752 9.297 1 98.5 103 SER B O 1
ATOM 2384 N N . ARG B 1 104 ? 10.266 -5.734 8.562 1 98.38 104 ARG B N 1
ATOM 2385 C CA . ARG B 1 104 ? 9.953 -6.469 9.781 1 98.38 104 ARG B CA 1
ATOM 2386 C C . ARG B 1 104 ? 10.75 -5.93 10.969 1 98.38 104 ARG B C 1
ATOM 2388 O O . ARG B 1 104 ? 10.234 -5.848 12.086 1 98.38 104 ARG B O 1
ATOM 2395 N N . THR B 1 105 ? 11.984 -5.547 10.703 1 97.81 105 THR B N 1
ATOM 2396 C CA . THR B 1 105 ? 12.852 -5.078 11.789 1 97.81 105 THR B CA 1
ATOM 2397 C C . THR B 1 105 ? 12.664 -3.58 12.016 1 97.81 105 THR B C 1
ATOM 2399 O O . THR B 1 105 ? 13.375 -2.975 12.82 1 97.81 105 THR B O 1
ATOM 2402 N N . ARG B 1 106 ? 11.812 -2.986 11.32 1 97.25 106 ARG B N 1
ATOM 2403 C CA . ARG B 1 106 ? 11.414 -1.594 11.508 1 97.25 106 ARG B CA 1
ATOM 2404 C C . ARG B 1 106 ? 12.609 -0.661 11.391 1 97.25 106 ARG B C 1
ATOM 2406 O O . ARG B 1 106 ? 12.836 0.183 12.258 1 97.25 106 ARG B O 1
ATOM 2413 N N . VAL B 1 107 ? 13.328 -0.894 10.25 1 96.19 107 VAL B N 1
ATOM 2414 C CA . VAL B 1 107 ? 14.383 0.058 9.93 1 96.19 107 VAL B CA 1
ATOM 2415 C C . VAL B 1 107 ? 13.844 1.483 10.031 1 96.19 107 VAL B C 1
ATOM 2417 O O . VAL B 1 107 ? 14.562 2.398 10.438 1 96.19 107 VAL B O 1
ATOM 2420 N N . PHE B 1 108 ? 12.609 1.626 9.719 1 96.44 108 PHE B N 1
ATOM 2421 C CA . PHE B 1 108 ? 11.82 2.812 10.023 1 96.44 108 PHE B CA 1
ATOM 2422 C C . PHE B 1 108 ? 10.68 2.473 10.977 1 96.44 108 PHE B C 1
ATOM 2424 O O . PHE B 1 108 ? 9.977 1.479 10.789 1 96.44 108 PHE B O 1
ATOM 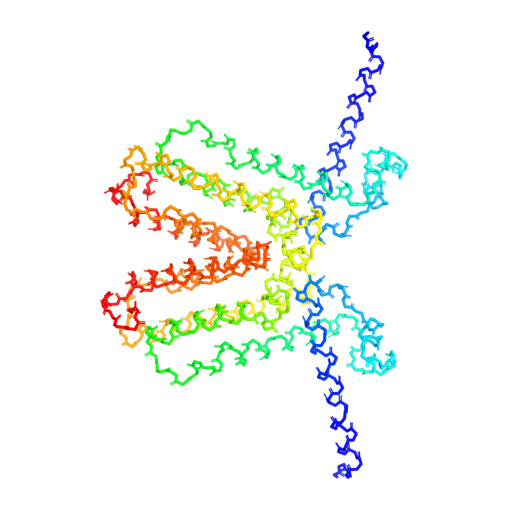2431 N N . PRO B 1 109 ? 10.445 3.293 11.977 1 96.56 109 PRO B N 1
ATOM 2432 C CA . PRO B 1 109 ? 9.453 2.963 12.992 1 96.56 109 PRO B CA 1
ATOM 2433 C C . PRO B 1 109 ? 8.062 2.73 12.406 1 96.56 109 PRO B C 1
ATOM 2435 O O . PRO B 1 109 ? 7.27 1.964 12.969 1 96.56 109 PRO B O 1
ATOM 2438 N N . GLY B 1 110 ? 7.758 3.361 11.305 1 97.06 110 GLY B N 1
ATOM 2439 C CA . GLY B 1 110 ? 6.441 3.223 10.695 1 97.06 110 GLY B CA 1
ATOM 2440 C C . GLY B 1 110 ? 6.387 2.133 9.641 1 97.06 110 GLY B C 1
ATOM 2441 O O . GLY B 1 110 ? 5.418 2.047 8.883 1 97.06 110 GLY B O 1
ATOM 2442 N N . GLY B 1 111 ? 7.465 1.269 9.547 1 97.31 111 GLY B N 1
ATOM 2443 C CA . GLY B 1 111 ? 7.582 0.321 8.445 1 97.31 111 GLY B CA 1
ATOM 2444 C C . GLY B 1 111 ? 8.266 0.905 7.227 1 97.31 111 GLY B C 1
ATOM 2445 O O . GLY B 1 111 ? 9.211 1.683 7.352 1 97.31 111 GLY B O 1
ATOM 2446 N N . CYS B 1 112 ? 7.879 0.504 6.105 1 98 112 CYS B N 1
ATOM 2447 C CA . CYS B 1 112 ? 8.492 1.015 4.883 1 98 112 CYS B CA 1
ATOM 2448 C C . CYS B 1 112 ? 8.172 2.49 4.688 1 98 112 CYS B C 1
ATOM 2450 O O . CYS B 1 112 ? 7.008 2.857 4.508 1 98 112 CYS B O 1
ATOM 2452 N N . PHE B 1 113 ? 9.141 3.365 4.637 1 98.56 113 PHE B N 1
ATOM 2453 C CA . PHE B 1 113 ? 9.016 4.805 4.445 1 98.56 113 PHE B CA 1
ATOM 2454 C C . PHE B 1 113 ? 8.281 5.121 3.145 1 98.56 113 PHE B C 1
ATOM 2456 O O . PHE B 1 113 ? 7.371 5.949 3.125 1 98.56 113 PHE B O 1
ATOM 2463 N N . PHE B 1 114 ? 8.617 4.426 2.098 1 98.75 114 PHE B N 1
ATOM 2464 C CA . PHE B 1 114 ? 8.109 4.727 0.764 1 98.75 114 PHE B CA 1
ATOM 2465 C C . PHE B 1 114 ? 6.641 4.332 0.641 1 98.75 114 PHE B C 1
ATOM 2467 O O . PHE B 1 114 ? 5.875 4.98 -0.074 1 98.75 114 PHE B O 1
ATOM 2474 N N . PHE B 1 115 ? 6.246 3.24 1.312 1 98.25 115 PHE B N 1
ATOM 2475 C CA . PHE B 1 115 ? 4.832 2.885 1.333 1 98.25 115 PHE B CA 1
ATOM 2476 C C . PHE B 1 115 ? 3.992 4.027 1.89 1 98.25 115 PHE B C 1
ATOM 2478 O O . PHE B 1 115 ? 3.002 4.434 1.278 1 98.25 115 PHE B O 1
ATOM 2485 N N . GLU B 1 116 ? 4.441 4.621 2.998 1 98.31 116 GLU B N 1
ATOM 2486 C CA . GLU B 1 116 ? 3.74 5.68 3.717 1 98.31 116 GLU B CA 1
ATOM 2487 C C . GLU B 1 116 ? 3.645 6.949 2.873 1 98.31 116 GLU B C 1
ATOM 2489 O O . GLU B 1 116 ? 2.553 7.477 2.66 1 98.31 116 GLU B O 1
ATOM 2494 N N . VAL B 1 117 ? 4.746 7.41 2.359 1 98.69 117 VAL B N 1
ATOM 2495 C CA . VAL B 1 117 ? 4.777 8.758 1.792 1 98.69 117 VAL B CA 1
ATOM 2496 C C . VAL B 1 117 ? 4.293 8.719 0.345 1 98.69 117 VAL B C 1
ATOM 2498 O O . VAL B 1 117 ? 3.826 9.734 -0.185 1 98.69 117 VAL B O 1
ATOM 2501 N N . THR B 1 118 ? 4.367 7.523 -0.308 1 98.75 118 THR B N 1
ATOM 2502 C CA . THR B 1 118 ? 3.758 7.391 -1.626 1 98.75 118 THR B CA 1
ATOM 2503 C C . THR B 1 118 ? 2.238 7.5 -1.53 1 98.75 118 THR B C 1
ATOM 2505 O O . THR B 1 118 ? 1.613 8.234 -2.297 1 98.75 118 THR B O 1
ATOM 2508 N N . ALA B 1 119 ? 1.646 6.797 -0.553 1 98.44 119 ALA B N 1
ATOM 2509 C CA . ALA B 1 119 ? 0.207 6.945 -0.352 1 98.44 119 ALA B CA 1
ATOM 2510 C C . ALA B 1 119 ? -0.164 8.398 -0.079 1 98.44 119 ALA B C 1
ATOM 2512 O O . ALA B 1 119 ? -1.21 8.875 -0.527 1 98.44 119 ALA B O 1
ATOM 2513 N N . GLU B 1 120 ? 0.728 9.133 0.586 1 98.5 120 GLU B N 1
ATOM 2514 C CA . GLU B 1 120 ? 0.509 10.516 0.996 1 98.5 120 GLU B CA 1
ATOM 2515 C C . GLU B 1 120 ? 0.473 11.453 -0.211 1 98.5 120 GLU B C 1
ATOM 2517 O O . GLU B 1 120 ? -0.303 12.406 -0.24 1 98.5 120 GLU B O 1
ATOM 2522 N N . PHE B 1 121 ? 1.25 11.133 -1.293 1 98.56 121 PHE B N 1
ATOM 2523 C CA . PHE B 1 121 ? 1.451 12.164 -2.301 1 98.56 121 PHE B CA 1
ATOM 2524 C C . PHE B 1 121 ? 1.088 11.648 -3.688 1 98.56 121 PHE B C 1
ATOM 2526 O O . PHE B 1 121 ? 1.115 12.398 -4.664 1 98.56 121 PHE B O 1
ATOM 2533 N N . ASP B 1 122 ? 0.75 10.359 -3.811 1 98.5 122 ASP B N 1
ATOM 2534 C CA . ASP B 1 122 ? 0.583 9.734 -5.117 1 98.5 122 ASP B CA 1
ATOM 2535 C C . ASP B 1 122 ? -0.466 10.469 -5.949 1 98.5 122 ASP B C 1
ATOM 2537 O O . ASP B 1 122 ? -0.307 10.625 -7.16 1 98.5 122 ASP B O 1
ATOM 2541 N N . ALA B 1 123 ? -1.463 11.055 -5.309 1 97.94 123 ALA B N 1
ATOM 2542 C CA . ALA B 1 123 ? -2.545 11.719 -6.027 1 97.94 123 ALA B CA 1
ATOM 2543 C C . ALA B 1 123 ? -2.373 13.234 -5.996 1 97.94 123 ALA B C 1
ATOM 2545 O O . ALA B 1 123 ? -3.328 13.977 -6.238 1 97.94 123 ALA B O 1
ATOM 2546 N N . ARG B 1 124 ? -1.191 13.742 -5.699 1 98 124 ARG B N 1
ATOM 2547 C CA . ARG B 1 124 ? -0.878 15.164 -5.594 1 98 124 ARG B CA 1
ATOM 2548 C C . ARG B 1 124 ? 0.268 15.539 -6.527 1 98 124 ARG B C 1
ATOM 2550 O O . ARG B 1 124 ? 1.437 15.477 -6.141 1 98 124 ARG B O 1
ATOM 2557 N N . PRO B 1 125 ? -0.083 16.062 -7.703 1 97.62 125 PRO B N 1
ATOM 2558 C CA . PRO B 1 125 ? 0.988 16.406 -8.641 1 97.62 125 PRO B CA 1
ATOM 2559 C C . PRO B 1 125 ? 1.977 17.406 -8.062 1 97.62 125 PRO B C 1
ATOM 2561 O O . PRO B 1 125 ? 1.582 18.297 -7.305 1 97.62 125 PRO B O 1
ATOM 2564 N N . GLY B 1 126 ? 3.26 17.234 -8.344 1 97.94 126 GLY B N 1
ATOM 2565 C CA . GLY B 1 126 ? 4.309 18.125 -7.867 1 97.94 126 GLY B CA 1
ATOM 2566 C C . GLY B 1 126 ? 5.645 17.438 -7.688 1 97.94 126 GLY B C 1
ATOM 2567 O O . GLY B 1 126 ? 5.785 16.25 -8.016 1 97.94 126 GLY B O 1
ATOM 2568 N N . PRO B 1 127 ? 6.59 18.078 -7.234 1 98.19 127 PRO B N 1
ATOM 2569 C CA . PRO B 1 127 ? 7.957 17.562 -7.148 1 98.19 127 PRO B CA 1
ATOM 2570 C C . PRO B 1 127 ? 8.07 16.359 -6.219 1 98.19 127 PRO B C 1
ATOM 2572 O O . PRO B 1 127 ? 8.875 15.453 -6.465 1 98.19 127 PRO B O 1
ATOM 2575 N N . LEU B 1 128 ? 7.301 16.359 -5.164 1 98.56 128 LEU B N 1
ATOM 2576 C CA . LEU B 1 128 ? 7.375 15.234 -4.238 1 98.56 128 LEU B CA 1
ATOM 2577 C C . LEU B 1 128 ? 6.828 13.961 -4.887 1 98.56 128 LEU B C 1
ATOM 2579 O O . LEU B 1 128 ? 7.457 12.906 -4.812 1 98.56 128 LEU B O 1
ATOM 2583 N N . ARG B 1 129 ? 5.656 14.078 -5.516 1 98.62 129 ARG B N 1
ATOM 2584 C CA . ARG B 1 129 ? 5.133 12.93 -6.242 1 98.62 129 ARG B CA 1
ATOM 2585 C C . ARG B 1 129 ? 6.125 12.453 -7.301 1 98.62 129 ARG B C 1
ATOM 2587 O O . ARG B 1 129 ? 6.324 11.242 -7.473 1 98.62 129 ARG B O 1
ATOM 2594 N N . ASP B 1 130 ? 6.762 13.367 -7.996 1 98.69 130 ASP B N 1
ATOM 2595 C CA . ASP B 1 130 ? 7.727 13.008 -9.031 1 98.69 130 ASP B CA 1
ATOM 2596 C C . ASP B 1 130 ? 8.898 12.227 -8.438 1 98.69 130 ASP B C 1
ATOM 2598 O O . ASP B 1 130 ? 9.336 11.227 -9.016 1 98.69 130 ASP B O 1
ATOM 2602 N N . ALA B 1 131 ? 9.383 12.695 -7.312 1 98.75 131 ALA B N 1
ATOM 2603 C CA . ALA B 1 131 ? 10.5 12.031 -6.652 1 98.75 131 ALA B CA 1
ATOM 2604 C C . ALA B 1 131 ? 10.109 10.625 -6.191 1 98.75 131 ALA B C 1
ATOM 2606 O O . ALA B 1 131 ? 10.898 9.688 -6.312 1 98.75 131 ALA B O 1
ATOM 2607 N N . LEU B 1 132 ? 8.93 10.484 -5.711 1 98.88 132 LEU B N 1
ATOM 2608 C CA . LEU B 1 132 ? 8.453 9.195 -5.234 1 98.88 132 LEU B CA 1
ATOM 2609 C C . LEU B 1 132 ? 8.195 8.242 -6.398 1 98.88 132 LEU B C 1
ATOM 2611 O O . LEU B 1 132 ? 8.492 7.051 -6.309 1 98.88 132 LEU B O 1
ATOM 2615 N N . ALA B 1 133 ? 7.652 8.805 -7.504 1 98.81 133 ALA B N 1
ATOM 2616 C CA . ALA B 1 133 ? 7.465 8.008 -8.711 1 98.81 133 ALA B CA 1
ATOM 2617 C C . ALA B 1 133 ? 8.805 7.508 -9.25 1 98.81 133 ALA B C 1
ATOM 2619 O O . ALA B 1 133 ? 8.914 6.352 -9.672 1 98.81 133 ALA B O 1
ATOM 2620 N N . ASP B 1 134 ? 9.734 8.352 -9.234 1 98.75 134 ASP B N 1
ATOM 2621 C CA . ASP B 1 134 ? 11.07 7.969 -9.672 1 98.75 134 ASP B CA 1
ATOM 2622 C C . ASP B 1 134 ? 11.648 6.875 -8.773 1 98.75 134 ASP B C 1
ATOM 2624 O O . ASP B 1 134 ? 12.289 5.941 -9.266 1 98.75 134 ASP B O 1
ATOM 2628 N N . SER B 1 135 ? 11.461 7.004 -7.441 1 98.75 135 SER B N 1
ATOM 2629 C CA . SER B 1 135 ? 11.914 5.984 -6.5 1 98.75 135 SER B CA 1
ATOM 2630 C C . SER B 1 135 ? 11.25 4.641 -6.781 1 98.75 135 SER B C 1
ATOM 2632 O O . SER B 1 135 ? 11.914 3.604 -6.793 1 98.75 135 SER B O 1
ATOM 2634 N N . ALA B 1 136 ? 9.992 4.656 -7.023 1 98.81 136 ALA B N 1
ATOM 2635 C CA . ALA B 1 136 ? 9.227 3.441 -7.293 1 98.81 136 ALA B CA 1
ATOM 2636 C C . ALA B 1 136 ? 9.672 2.793 -8.602 1 98.81 136 ALA B C 1
ATOM 2638 O O . ALA B 1 136 ? 9.859 1.575 -8.664 1 98.81 136 ALA B O 1
ATOM 2639 N N . ARG B 1 137 ? 9.867 3.596 -9.625 1 98.56 137 ARG B N 1
ATOM 2640 C CA . ARG B 1 137 ? 10.336 3.084 -10.906 1 98.56 137 ARG B CA 1
ATOM 2641 C C . ARG B 1 137 ? 11.719 2.447 -10.773 1 98.56 137 ARG B C 1
ATOM 2643 O O . ARG B 1 137 ? 11.977 1.389 -11.344 1 98.56 137 ARG B O 1
ATOM 2650 N N . THR B 1 138 ? 12.562 3.123 -10.094 1 98.75 138 THR B N 1
ATOM 2651 C CA . THR B 1 138 ? 13.906 2.611 -9.883 1 98.75 138 THR B CA 1
ATOM 2652 C C . THR B 1 138 ? 13.875 1.271 -9.156 1 98.75 138 THR B C 1
ATOM 2654 O O . THR B 1 138 ? 14.57 0.332 -9.539 1 98.75 138 THR B O 1
ATOM 2657 N N . TRP B 1 139 ? 13.07 1.171 -8.117 1 98.69 139 TRP B N 1
ATOM 2658 C CA . TRP B 1 139 ? 12.93 -0.072 -7.367 1 98.69 139 TRP B CA 1
ATOM 2659 C C . TRP B 1 139 ? 12.391 -1.189 -8.258 1 98.69 139 TRP B C 1
ATOM 2661 O O . TRP B 1 139 ? 12.938 -2.297 -8.266 1 98.69 139 TRP B O 1
ATOM 2671 N N . HIS B 1 140 ? 11.383 -0.938 -9.039 1 98.62 140 HIS B N 1
ATOM 2672 C CA . HIS B 1 140 ? 10.82 -1.92 -9.961 1 98.62 140 HIS B CA 1
ATOM 2673 C C . HIS B 1 140 ? 11.859 -2.373 -10.984 1 98.62 140 HIS B C 1
ATOM 2675 O O . HIS B 1 140 ? 11.953 -3.562 -11.297 1 98.62 140 HIS B O 1
ATOM 2681 N N . ARG B 1 141 ? 12.609 -1.454 -11.445 1 98.62 141 ARG B N 1
ATOM 2682 C CA . ARG B 1 141 ? 13.648 -1.771 -12.422 1 98.62 141 ARG B CA 1
ATOM 2683 C C . ARG B 1 141 ? 14.719 -2.67 -11.812 1 98.62 141 ARG B C 1
ATOM 2685 O O . ARG B 1 141 ? 15.195 -3.604 -12.461 1 98.62 141 ARG B O 1
ATOM 2692 N N . ILE B 1 142 ? 15.086 -2.406 -10.617 1 98.88 142 ILE B N 1
ATOM 2693 C CA . ILE B 1 142 ? 16.094 -3.217 -9.938 1 98.88 142 ILE B CA 1
ATOM 2694 C C . ILE B 1 142 ? 15.602 -4.656 -9.812 1 98.88 142 ILE B C 1
ATOM 2696 O O . ILE B 1 142 ? 16.344 -5.602 -10.094 1 98.88 142 ILE B O 1
ATOM 2700 N N . VAL B 1 143 ? 14.375 -4.855 -9.414 1 98.88 143 VAL B N 1
ATOM 2701 C CA . VAL B 1 143 ? 13.805 -6.191 -9.289 1 98.88 143 VAL B CA 1
ATOM 2702 C C . VAL B 1 143 ? 13.758 -6.867 -10.656 1 98.88 143 VAL B C 1
ATOM 2704 O O . VAL B 1 143 ? 14.188 -8.016 -10.805 1 98.88 143 VAL B O 1
ATOM 2707 N N . GLU B 1 144 ? 13.289 -6.141 -11.68 1 98.81 144 GLU B N 1
ATOM 2708 C CA . GLU B 1 144 ? 13.195 -6.691 -13.031 1 98.81 144 GLU B CA 1
ATOM 2709 C C . GLU B 1 144 ? 14.57 -7.062 -13.57 1 98.81 144 GLU B C 1
ATOM 2711 O O . GLU B 1 144 ? 14.734 -8.109 -14.203 1 98.81 144 GLU B O 1
ATOM 2716 N N . ASP B 1 145 ? 15.531 -6.164 -13.344 1 98.75 145 ASP B N 1
ATOM 2717 C CA . ASP B 1 145 ? 16.891 -6.43 -13.805 1 98.75 145 ASP B CA 1
ATOM 2718 C C . ASP B 1 145 ? 17.469 -7.664 -13.117 1 98.75 145 ASP B C 1
ATOM 2720 O O . ASP B 1 145 ? 18.172 -8.461 -13.742 1 98.75 145 ASP B O 1
ATOM 2724 N N . THR B 1 146 ? 17.219 -7.777 -11.812 1 98.88 146 THR B N 1
ATOM 2725 C CA . THR B 1 146 ? 17.656 -8.953 -11.07 1 98.88 146 THR B CA 1
ATOM 2726 C C . THR B 1 146 ? 17.062 -10.227 -11.672 1 98.88 146 THR B C 1
ATOM 2728 O O . THR B 1 146 ? 17.766 -11.227 -11.836 1 98.88 146 THR B O 1
ATOM 2731 N N . LEU B 1 147 ? 15.805 -10.219 -12.078 1 98.88 147 LEU B N 1
ATOM 2732 C CA . LEU B 1 147 ? 15.133 -11.352 -12.695 1 98.88 147 LEU B CA 1
ATOM 2733 C C . LEU B 1 147 ? 15.664 -11.602 -14.102 1 98.88 147 LEU B C 1
ATOM 2735 O O . LEU B 1 147 ? 15.812 -12.758 -14.516 1 98.88 147 LEU B O 1
ATOM 2739 N N . ALA B 1 148 ? 15.93 -10.531 -14.797 1 98.81 148 ALA B N 1
ATOM 2740 C CA . ALA B 1 148 ? 16.484 -10.656 -16.141 1 98.81 148 ALA B CA 1
ATOM 2741 C C . ALA B 1 148 ? 17.844 -11.344 -16.109 1 98.81 148 ALA B C 1
ATOM 2743 O O . ALA B 1 148 ? 18.156 -12.164 -16.984 1 98.81 148 ALA B O 1
ATOM 2744 N N . GLU B 1 149 ? 18.641 -10.984 -15.172 1 98.62 149 GLU B N 1
ATOM 2745 C CA . GLU B 1 149 ? 19.938 -11.633 -15 1 98.62 149 GLU B CA 1
ATOM 2746 C C . GLU B 1 149 ? 19.781 -13.117 -14.664 1 98.62 149 GLU B C 1
ATOM 2748 O O . GLU B 1 149 ? 20.547 -13.953 -15.141 1 98.62 149 GLU B O 1
ATOM 2753 N N . ALA B 1 150 ? 18.812 -13.414 -13.812 1 98.56 150 ALA B N 1
ATOM 2754 C CA . ALA B 1 150 ? 18.516 -14.812 -13.508 1 98.56 150 ALA B CA 1
ATOM 2755 C C . ALA B 1 150 ? 18.141 -15.578 -14.773 1 98.56 150 ALA B C 1
ATOM 2757 O O . ALA B 1 150 ? 18.547 -16.719 -14.961 1 98.56 150 ALA B O 1
ATOM 2758 N N . ARG B 1 151 ? 17.312 -14.945 -15.656 1 98.62 151 ARG B N 1
ATOM 2759 C CA . ARG B 1 151 ? 16.938 -15.578 -16.922 1 98.62 151 ARG B CA 1
ATOM 2760 C C . ARG B 1 151 ? 18.172 -15.828 -17.797 1 98.62 151 ARG B C 1
ATOM 2762 O O . ARG B 1 151 ? 18.297 -16.891 -18.391 1 98.62 151 ARG B O 1
ATOM 2769 N N . THR B 1 152 ? 19 -14.844 -17.891 1 98.25 152 THR B N 1
ATOM 2770 C CA . THR B 1 152 ? 20.219 -14.953 -18.672 1 98.25 152 THR B CA 1
ATOM 2771 C C . THR B 1 152 ? 21.094 -16.094 -18.172 1 98.25 152 THR B C 1
ATOM 2773 O O . THR B 1 152 ? 21.75 -16.766 -18.953 1 98.25 152 THR B O 1
ATOM 2776 N N . ALA B 1 153 ? 21.047 -16.344 -16.859 1 97.69 153 ALA B N 1
ATOM 2777 C CA . ALA B 1 153 ? 21.828 -17.406 -16.234 1 97.69 153 ALA B CA 1
ATOM 2778 C C . ALA B 1 153 ? 21.125 -18.766 -16.391 1 97.69 153 ALA B C 1
ATOM 2780 O O . ALA B 1 153 ? 21.641 -19.781 -15.914 1 97.69 153 ALA B O 1
ATOM 2781 N N . GLY B 1 154 ? 19.984 -18.75 -16.938 1 97.88 154 GLY B N 1
ATOM 2782 C CA . GLY B 1 154 ? 19.281 -19.984 -17.234 1 97.88 154 GLY B CA 1
ATOM 2783 C C . GLY B 1 154 ? 18.391 -20.453 -16.094 1 97.88 154 GLY B C 1
ATOM 2784 O O . GLY B 1 154 ? 17.891 -21.578 -16.125 1 97.88 154 GLY B O 1
ATOM 2785 N N . ALA B 1 155 ? 18.141 -19.594 -15.117 1 98.19 155 ALA B N 1
ATOM 2786 C CA . ALA B 1 155 ? 17.438 -20 -13.898 1 98.19 155 ALA B CA 1
ATOM 2787 C C . ALA B 1 155 ? 15.93 -19.766 -14.039 1 98.19 155 ALA B C 1
ATOM 2789 O O . ALA B 1 155 ? 15.141 -20.344 -13.281 1 98.19 155 ALA B O 1
ATOM 2790 N N . LEU B 1 156 ? 15.5 -18.922 -15.023 1 98.38 156 LEU B N 1
ATOM 2791 C CA . LEU B 1 156 ? 14.086 -18.672 -15.305 1 98.38 156 LEU B CA 1
ATOM 2792 C C . LEU B 1 156 ? 13.719 -19.141 -16.703 1 98.38 156 LEU B C 1
ATOM 2794 O O . LEU B 1 156 ? 14.547 -19.078 -17.625 1 98.38 156 LEU B O 1
ATOM 2798 N N . ARG B 1 157 ? 12.477 -19.578 -16.828 1 98.12 157 ARG B N 1
ATOM 2799 C CA . ARG B 1 157 ? 11.984 -19.953 -18.141 1 98.12 157 ARG B CA 1
ATOM 2800 C C . ARG B 1 157 ? 12.109 -18.797 -19.125 1 98.12 157 ARG B C 1
ATOM 2802 O O . ARG B 1 157 ? 11.867 -17.641 -18.766 1 98.12 157 ARG B O 1
ATOM 2809 N N . PRO B 1 158 ? 12.414 -19.047 -20.359 1 97.5 158 PRO B N 1
ATOM 2810 C CA . PRO B 1 158 ? 12.656 -17.984 -21.344 1 97.5 158 PRO B CA 1
ATOM 2811 C C . PRO B 1 158 ? 11.398 -17.156 -21.625 1 97.5 158 PRO B C 1
ATOM 2813 O O . PRO B 1 158 ? 11.5 -15.984 -22 1 97.5 158 PRO B O 1
ATOM 2816 N N . ASP B 1 159 ? 10.211 -17.688 -21.406 1 97.25 159 ASP B N 1
ATOM 2817 C CA . ASP B 1 159 ? 8.977 -17 -21.766 1 97.25 159 ASP B CA 1
ATOM 2818 C C . ASP B 1 159 ? 8.352 -16.312 -20.562 1 97.25 159 ASP B C 1
ATOM 2820 O O . ASP B 1 159 ? 7.27 -15.734 -20.656 1 97.25 159 ASP B O 1
ATOM 2824 N N . THR B 1 160 ? 9.133 -16.359 -19.453 1 98 160 THR B N 1
ATOM 2825 C CA . THR B 1 160 ? 8.641 -15.68 -18.25 1 98 160 THR B CA 1
ATOM 2826 C C . THR B 1 160 ? 8.438 -14.188 -18.516 1 98 160 THR B C 1
ATOM 2828 O O . THR B 1 160 ? 9.312 -13.531 -19.078 1 98 160 THR B O 1
ATOM 2831 N N . ASP B 1 161 ? 7.266 -13.648 -18.219 1 98.44 161 ASP B N 1
ATOM 2832 C CA . ASP B 1 161 ? 7.074 -12.203 -18.25 1 98.44 161 ASP B CA 1
ATOM 2833 C C . ASP B 1 161 ? 7.707 -11.539 -17.031 1 98.44 161 ASP B C 1
ATOM 2835 O O . ASP B 1 161 ? 7.145 -11.57 -15.93 1 98.44 161 ASP B O 1
ATOM 2839 N N . LEU B 1 162 ? 8.82 -10.891 -17.234 1 98.75 162 LEU B N 1
ATOM 2840 C CA . LEU B 1 162 ? 9.602 -10.336 -16.141 1 98.75 162 LEU B CA 1
ATOM 2841 C C . LEU B 1 162 ? 8.844 -9.211 -15.453 1 98.75 162 LEU B C 1
ATOM 2843 O O . LEU B 1 162 ? 8.961 -9.031 -14.234 1 98.75 162 LEU B O 1
ATOM 2847 N N . GLY B 1 163 ? 8.078 -8.43 -16.172 1 98.62 163 GLY B N 1
ATOM 2848 C CA . GLY B 1 163 ? 7.277 -7.367 -15.594 1 98.62 163 GLY B CA 1
ATOM 2849 C C . GLY B 1 163 ? 6.207 -7.879 -14.648 1 98.62 163 GLY B C 1
ATOM 2850 O O . GLY B 1 163 ? 6.051 -7.359 -13.539 1 98.62 163 GLY B O 1
ATOM 2851 N N . ASP B 1 164 ? 5.504 -8.953 -15.078 1 98.75 164 ASP B N 1
ATOM 2852 C CA . ASP B 1 164 ? 4.473 -9.547 -14.234 1 98.75 164 ASP B CA 1
ATOM 2853 C C . ASP B 1 164 ? 5.078 -10.148 -12.969 1 98.75 164 ASP B C 1
ATOM 2855 O O . ASP B 1 164 ? 4.535 -9.984 -11.875 1 98.75 164 ASP B O 1
ATOM 2859 N N . LEU B 1 165 ? 6.168 -10.852 -13.195 1 98.81 165 LEU B N 1
ATOM 2860 C CA . LEU B 1 165 ? 6.801 -11.484 -12.039 1 98.81 165 LEU B CA 1
ATOM 2861 C C . LEU B 1 165 ? 7.281 -10.438 -11.039 1 98.81 165 LEU B C 1
ATOM 2863 O O . LEU B 1 165 ? 7.055 -10.57 -9.836 1 98.81 165 LEU B O 1
ATOM 2867 N N . ALA B 1 166 ? 7.953 -9.359 -11.492 1 98.94 166 ALA B N 1
ATOM 2868 C CA . ALA B 1 166 ? 8.414 -8.281 -10.625 1 98.94 166 ALA B CA 1
ATOM 2869 C C . ALA B 1 166 ? 7.242 -7.621 -9.898 1 98.94 166 ALA B C 1
ATOM 2871 O O . ALA B 1 166 ? 7.309 -7.371 -8.695 1 98.94 166 ALA B O 1
ATOM 2872 N N . PHE B 1 167 ? 6.195 -7.398 -10.648 1 98.94 167 PHE B N 1
ATOM 2873 C CA . PHE B 1 167 ? 4.996 -6.789 -10.086 1 98.94 167 PHE B CA 1
ATOM 2874 C C . PHE B 1 167 ? 4.414 -7.66 -8.977 1 98.94 167 PHE B C 1
ATOM 2876 O O . PHE B 1 167 ? 4.074 -7.156 -7.898 1 98.94 167 PHE B O 1
ATOM 2883 N N . GLY B 1 168 ? 4.297 -8.945 -9.227 1 98.94 168 GLY B N 1
ATOM 2884 C CA . GLY B 1 168 ? 3.768 -9.867 -8.234 1 98.94 168 GLY B CA 1
ATOM 2885 C C . GLY B 1 168 ? 4.613 -9.938 -6.977 1 98.94 168 GLY B C 1
ATOM 2886 O O . GLY B 1 168 ? 4.082 -9.93 -5.863 1 98.94 168 GLY B O 1
ATOM 2887 N N . LEU B 1 169 ? 5.949 -9.992 -7.145 1 98.94 169 LEU B N 1
ATOM 2888 C CA . LEU B 1 169 ? 6.852 -10.039 -6 1 98.94 169 LEU B CA 1
ATOM 2889 C C . LEU B 1 169 ? 6.742 -8.766 -5.168 1 98.94 169 LEU B C 1
ATOM 2891 O O . LEU B 1 169 ? 6.598 -8.836 -3.943 1 98.94 169 LEU B O 1
ATOM 2895 N N . ILE B 1 170 ? 6.719 -7.609 -5.785 1 98.94 170 ILE B N 1
ATOM 2896 C CA . ILE B 1 170 ? 6.652 -6.324 -5.102 1 98.94 170 ILE B CA 1
ATOM 2897 C C . ILE B 1 170 ? 5.305 -6.184 -4.398 1 98.94 170 ILE B C 1
ATOM 2899 O O . ILE B 1 170 ? 5.23 -5.676 -3.275 1 98.94 170 ILE B O 1
ATOM 2903 N N . ALA B 1 171 ? 4.234 -6.672 -5.027 1 98.94 171 ALA B N 1
ATOM 2904 C CA . ALA B 1 171 ? 2.906 -6.633 -4.426 1 98.94 171 ALA B CA 1
ATOM 2905 C C . ALA B 1 171 ? 2.891 -7.363 -3.086 1 98.94 171 ALA B C 1
ATOM 2907 O O . ALA B 1 171 ? 2.33 -6.867 -2.105 1 98.94 171 ALA B O 1
ATOM 2908 N N . LEU B 1 172 ? 3.496 -8.5 -3.037 1 98.94 172 LEU B N 1
ATOM 2909 C CA . LEU B 1 172 ? 3.529 -9.297 -1.818 1 98.94 172 LEU B CA 1
ATOM 2910 C C . LEU B 1 172 ? 4.324 -8.586 -0.725 1 98.94 172 LEU B C 1
ATOM 2912 O O . LEU B 1 172 ? 3.93 -8.602 0.443 1 98.94 172 LEU B O 1
ATOM 2916 N N . LEU B 1 173 ? 5.445 -7.984 -1.07 1 98.94 173 LEU B N 1
ATOM 2917 C CA . LEU B 1 173 ? 6.281 -7.262 -0.117 1 98.94 173 LEU B CA 1
ATOM 2918 C C . LEU B 1 173 ? 5.516 -6.098 0.501 1 98.94 173 LEU B C 1
ATOM 2920 O O . LEU B 1 173 ? 5.477 -5.953 1.725 1 98.94 173 LEU B O 1
ATOM 2924 N N . GLU B 1 174 ? 4.898 -5.301 -0.335 1 98.81 174 GLU B N 1
ATOM 2925 C CA . GLU B 1 174 ? 4.207 -4.098 0.124 1 98.81 174 GLU B CA 1
ATOM 2926 C C . GLU B 1 174 ? 2.975 -4.449 0.949 1 98.81 174 GLU B C 1
ATOM 2928 O O . GLU B 1 174 ? 2.686 -3.795 1.954 1 98.81 174 GLU B O 1
ATOM 2933 N N . ALA B 1 175 ? 2.293 -5.531 0.557 1 98.88 175 ALA B N 1
ATOM 2934 C CA . ALA B 1 175 ? 1.143 -5.977 1.341 1 98.88 175 ALA B CA 1
ATOM 2935 C C . ALA B 1 175 ? 1.579 -6.492 2.709 1 98.88 175 ALA B C 1
ATOM 2937 O O . ALA B 1 175 ? 0.896 -6.266 3.711 1 98.88 175 ALA B O 1
ATOM 2938 N N . ALA B 1 176 ? 2.705 -7.227 2.756 1 98.94 176 ALA B N 1
ATOM 2939 C CA . ALA B 1 176 ? 3.229 -7.727 4.027 1 98.94 176 ALA B CA 1
ATOM 2940 C C . ALA B 1 176 ? 3.506 -6.578 4.992 1 98.94 176 ALA B C 1
ATOM 2942 O O . ALA B 1 176 ? 3.104 -6.629 6.156 1 98.94 176 ALA B O 1
ATOM 2943 N N . ASN B 1 177 ? 4.145 -5.543 4.496 1 98.88 177 ASN B N 1
ATOM 2944 C CA . ASN B 1 177 ? 4.414 -4.367 5.32 1 98.88 177 ASN B CA 1
ATOM 2945 C C . ASN B 1 177 ? 3.123 -3.729 5.824 1 98.88 177 ASN B C 1
ATOM 2947 O O . ASN B 1 177 ? 2.959 -3.518 7.027 1 98.88 177 ASN B O 1
ATOM 2951 N N . SER B 1 178 ? 2.262 -3.41 4.887 1 98.75 178 SER B N 1
ATOM 2952 C CA . SER B 1 178 ? 1.034 -2.693 5.211 1 98.75 178 SER B CA 1
ATOM 2953 C C . SER B 1 178 ? 0.233 -3.424 6.281 1 98.75 178 SER B C 1
ATOM 2955 O O . SER B 1 178 ? -0.157 -2.828 7.289 1 98.75 178 SER B O 1
ATOM 2957 N N . GLN B 1 179 ? 0.074 -4.707 6.125 1 98.75 179 GLN B N 1
ATOM 2958 C CA . GLN B 1 179 ? -0.755 -5.48 7.043 1 98.75 179 GLN B CA 1
ATOM 2959 C C . GLN B 1 179 ? -0.036 -5.711 8.367 1 98.75 179 GLN B C 1
ATOM 2961 O O . GLN B 1 179 ? -0.66 -5.688 9.43 1 98.75 179 GLN B O 1
ATOM 2966 N N . ALA B 1 180 ? 1.269 -5.969 8.312 1 98.81 180 ALA B N 1
ATOM 2967 C CA . ALA B 1 180 ? 2.029 -6.203 9.539 1 98.81 180 ALA B CA 1
ATOM 2968 C C . ALA B 1 180 ? 2.027 -4.965 10.43 1 98.81 180 ALA B C 1
ATOM 2970 O O . ALA B 1 180 ? 1.891 -5.07 11.648 1 98.81 180 ALA B O 1
ATOM 2971 N N . VAL B 1 181 ? 2.189 -3.787 9.836 1 98.69 181 VAL B N 1
ATOM 2972 C CA . VAL B 1 181 ? 2.191 -2.543 10.602 1 98.69 181 VAL B CA 1
ATOM 2973 C C . VAL B 1 181 ? 0.802 -2.289 11.18 1 98.69 181 VAL B C 1
ATOM 2975 O O . VAL B 1 181 ? 0.661 -2.021 12.375 1 98.69 181 VAL B O 1
ATOM 2978 N N . LEU B 1 182 ? -0.241 -2.451 10.391 1 98.69 182 LEU B N 1
ATOM 2979 C CA . LEU B 1 182 ? -1.613 -2.154 10.789 1 98.69 182 LEU B CA 1
ATOM 2980 C C . LEU B 1 182 ? -2.062 -3.07 11.922 1 98.69 182 LEU B C 1
ATOM 2982 O O . LEU B 1 182 ? -2.699 -2.617 12.875 1 98.69 182 LEU B O 1
ATOM 2986 N N . HIS B 1 183 ? -1.687 -4.352 11.766 1 98.38 183 HIS B N 1
ATOM 2987 C CA . HIS B 1 183 ? -2.227 -5.344 12.688 1 98.38 183 HIS B CA 1
ATOM 2988 C C . HIS B 1 183 ? -1.217 -5.691 13.781 1 98.38 183 HIS B C 1
ATOM 2990 O O . HIS B 1 183 ? -1.525 -6.453 14.703 1 98.38 183 HIS B O 1
ATOM 2996 N N . GLU B 1 184 ? 0.01 -5.207 13.68 1 97.5 184 GLU B N 1
ATOM 2997 C CA . GLU B 1 184 ? 1.081 -5.453 14.641 1 97.5 184 GLU B CA 1
ATOM 2998 C C . GLU B 1 184 ? 1.332 -6.949 14.82 1 97.5 184 GLU B C 1
ATOM 3000 O O . GLU B 1 184 ? 1.359 -7.449 15.945 1 97.5 184 GLU B O 1
ATOM 3005 N N . GLU B 1 185 ? 1.505 -7.602 13.703 1 97.88 185 GLU B N 1
ATOM 3006 C CA . GLU B 1 185 ? 1.784 -9.031 13.711 1 97.88 185 GLU B CA 1
ATOM 3007 C C . GLU B 1 185 ? 2.725 -9.422 12.578 1 97.88 185 GLU B C 1
ATOM 3009 O O . GLU B 1 185 ? 2.84 -8.703 11.586 1 97.88 185 GLU B O 1
ATOM 3014 N N . ASP B 1 186 ? 3.354 -10.617 12.648 1 98.25 186 ASP B N 1
ATOM 3015 C CA . ASP B 1 186 ? 4.363 -11.047 11.688 1 98.25 186 ASP B CA 1
ATOM 3016 C C . ASP B 1 186 ? 3.762 -12 10.656 1 98.25 186 ASP B C 1
ATOM 3018 O O . ASP B 1 186 ? 4.391 -12.289 9.633 1 98.25 186 ASP B O 1
ATOM 3022 N N . THR B 1 187 ? 2.574 -12.406 10.781 1 98.44 187 THR B N 1
ATOM 3023 C CA . THR B 1 187 ? 1.943 -13.391 9.914 1 98.44 187 THR B CA 1
ATOM 3024 C C . THR B 1 187 ? 1.976 -12.93 8.461 1 98.44 187 THR B C 1
ATOM 3026 O O . THR B 1 187 ? 2.242 -13.734 7.559 1 98.44 187 THR B O 1
ATOM 3029 N N . PRO B 1 188 ? 1.76 -11.672 8.18 1 98.81 188 PRO B N 1
ATOM 3030 C CA . PRO B 1 188 ? 1.81 -11.242 6.777 1 98.81 188 PRO B CA 1
ATOM 3031 C C . PRO B 1 188 ? 3.188 -11.445 6.148 1 98.81 188 PRO B C 1
ATOM 3033 O O . PRO B 1 188 ? 3.289 -11.766 4.961 1 98.81 188 PRO B O 1
ATOM 3036 N N . TYR B 1 189 ? 4.246 -11.258 6.953 1 98.88 189 TYR B N 1
ATOM 3037 C CA . TYR B 1 189 ? 5.586 -11.492 6.43 1 98.88 189 TYR B CA 1
ATOM 3038 C C . TYR B 1 189 ? 5.797 -12.969 6.105 1 98.88 189 TYR B C 1
ATOM 3040 O O . TYR B 1 189 ? 6.441 -13.305 5.109 1 98.88 189 TYR B O 1
ATOM 3048 N N . GLN B 1 190 ? 5.262 -13.836 6.918 1 98.69 190 GLN B N 1
ATOM 3049 C CA . GLN B 1 190 ? 5.367 -15.273 6.688 1 98.69 190 GLN B CA 1
ATOM 3050 C C . GLN B 1 190 ? 4.617 -15.68 5.426 1 98.69 190 GLN B C 1
ATOM 3052 O O . GLN B 1 190 ? 5.137 -16.438 4.605 1 98.69 190 GLN B O 1
ATOM 3057 N N . ARG B 1 191 ? 3.412 -15.164 5.277 1 98.75 191 ARG B N 1
ATOM 3058 C CA . ARG B 1 191 ? 2.631 -15.438 4.074 1 98.75 191 ARG B CA 1
ATOM 3059 C C . ARG B 1 191 ? 3.363 -14.961 2.824 1 98.75 191 ARG B C 1
ATOM 3061 O O . ARG B 1 191 ? 3.436 -15.688 1.827 1 98.75 191 ARG B O 1
ATOM 3068 N N . ALA B 1 192 ? 3.91 -13.75 2.889 1 98.94 192 ALA B N 1
ATOM 3069 C CA . ALA B 1 192 ? 4.641 -13.203 1.749 1 98.94 192 ALA B CA 1
ATOM 3070 C C . ALA B 1 192 ? 5.836 -14.078 1.391 1 98.94 192 ALA B C 1
ATOM 3072 O O . ALA B 1 192 ? 6.102 -14.328 0.212 1 98.94 192 ALA B O 1
ATOM 3073 N N . GLY B 1 193 ? 6.531 -14.492 2.451 1 98.69 193 GLY B N 1
ATOM 3074 C CA . GLY B 1 193 ? 7.664 -15.367 2.201 1 98.69 193 GLY B CA 1
ATOM 3075 C C . GLY B 1 193 ? 7.285 -16.641 1.461 1 98.69 193 GLY B C 1
ATOM 3076 O O . GLY B 1 193 ? 7.945 -17.016 0.493 1 98.69 193 GLY B O 1
ATOM 3077 N N . ARG B 1 194 ? 6.207 -17.281 1.842 1 98.19 194 ARG B N 1
ATOM 3078 C CA . ARG B 1 194 ? 5.734 -18.516 1.194 1 98.19 194 ARG B CA 1
ATOM 3079 C C . ARG B 1 194 ? 5.309 -18.234 -0.245 1 98.19 194 ARG B C 1
ATOM 3081 O O . ARG B 1 194 ? 5.652 -19 -1.153 1 98.19 194 ARG B O 1
ATOM 3088 N N . LEU B 1 195 ? 4.625 -17.172 -0.426 1 98.56 195 LEU B N 1
ATOM 3089 C CA . LEU B 1 195 ? 4.062 -16.875 -1.74 1 98.56 195 LEU B CA 1
ATOM 3090 C C . LEU B 1 195 ? 5.152 -16.422 -2.709 1 98.56 195 LEU B C 1
ATOM 3092 O O . LEU B 1 195 ? 5.082 -16.719 -3.906 1 98.56 195 LEU B O 1
ATOM 3096 N N . LEU B 1 196 ? 6.156 -15.688 -2.197 1 98.31 196 LEU B N 1
ATOM 3097 C CA . LEU B 1 196 ? 7.273 -15.297 -3.051 1 98.31 196 LEU B CA 1
ATOM 3098 C C . LEU B 1 196 ? 7.988 -16.531 -3.604 1 98.31 196 LEU B C 1
ATOM 3100 O O . LEU B 1 196 ? 8.352 -16.562 -4.781 1 98.31 196 LEU B O 1
ATOM 3104 N N . LEU B 1 197 ? 8.195 -17.516 -2.77 1 97.88 197 LEU B N 1
ATOM 3105 C CA . LEU B 1 197 ? 8.852 -18.734 -3.207 1 97.88 197 LEU B CA 1
ATOM 3106 C C . LEU B 1 197 ? 8 -19.484 -4.227 1 97.88 197 LEU B C 1
ATOM 3108 O O . LEU B 1 197 ? 8.523 -20.016 -5.203 1 97.88 197 LEU B O 1
ATOM 3112 N N . ARG B 1 198 ? 6.703 -19.484 -4.02 1 96.75 198 ARG B N 1
ATOM 3113 C CA . ARG B 1 198 ? 5.797 -20.141 -4.961 1 96.75 198 ARG B CA 1
ATOM 3114 C C . ARG B 1 198 ? 5.859 -19.469 -6.328 1 96.75 198 ARG B C 1
ATOM 3116 O O . ARG B 1 198 ? 5.898 -20.141 -7.359 1 96.75 198 ARG B O 1
ATOM 3123 N N . LEU B 1 199 ? 5.879 -18.125 -6.367 1 97.88 199 LEU B N 1
ATOM 3124 C CA . LEU B 1 199 ? 5.945 -17.391 -7.621 1 97.88 199 LEU B CA 1
ATOM 3125 C C . LEU B 1 199 ? 7.258 -17.656 -8.352 1 97.88 199 LEU B C 1
ATOM 3127 O O . LEU B 1 199 ? 7.266 -17.891 -9.562 1 97.88 199 LEU B O 1
ATOM 3131 N N . LEU B 1 200 ? 8.359 -17.641 -7.574 1 98.38 200 LEU B N 1
ATOM 3132 C CA . LEU B 1 200 ? 9.664 -17.891 -8.18 1 98.38 200 LEU B CA 1
ATOM 3133 C C . LEU B 1 200 ? 9.766 -19.328 -8.695 1 98.38 200 LEU B C 1
ATOM 3135 O O . LEU B 1 200 ? 10.266 -19.562 -9.797 1 98.38 200 LEU B O 1
ATOM 3139 N N . ARG B 1 201 ? 9.242 -20.297 -7.98 1 97.38 201 ARG B N 1
ATOM 3140 C CA . ARG B 1 201 ? 9.289 -21.688 -8.383 1 97.38 201 ARG B CA 1
ATOM 3141 C C . ARG B 1 201 ? 8.477 -21.922 -9.656 1 97.38 201 ARG B C 1
ATOM 3143 O O . ARG B 1 201 ? 8.891 -22.703 -10.523 1 97.38 201 ARG B O 1
ATOM 3150 N N . ALA B 1 202 ? 7.379 -21.219 -9.758 1 96.06 202 ALA B N 1
ATOM 3151 C CA . ALA B 1 202 ? 6.492 -21.391 -10.906 1 96.06 202 ALA B CA 1
ATOM 3152 C C . ALA B 1 202 ? 7.18 -20.953 -12.203 1 96.06 202 ALA B C 1
ATOM 3154 O O . ALA B 1 202 ? 6.828 -21.422 -13.289 1 96.06 202 ALA B O 1
ATOM 3155 N N . GLU B 1 203 ? 8.172 -20.109 -12.07 1 97.69 203 GLU B N 1
ATOM 3156 C CA . GLU B 1 203 ? 8.82 -19.547 -13.25 1 97.69 203 GLU B CA 1
ATOM 3157 C C . GLU B 1 203 ? 10.227 -20.125 -13.422 1 97.69 203 GLU B C 1
ATOM 3159 O O . GLU B 1 203 ? 10.906 -19.828 -14.414 1 97.69 203 GLU B O 1
ATOM 3164 N N . ALA B 1 204 ? 10.648 -20.906 -12.484 1 98.38 204 ALA B N 1
ATOM 3165 C CA . ALA B 1 204 ? 12 -21.453 -12.516 1 98.38 204 ALA B CA 1
ATOM 3166 C C . ALA B 1 204 ? 12.164 -22.484 -13.633 1 98.38 204 ALA B C 1
ATOM 3168 O O . ALA B 1 204 ? 11.234 -23.234 -13.938 1 98.38 204 ALA B O 1
ATOM 3169 N N . THR B 1 205 ? 13.289 -22.547 -14.25 1 98.19 205 THR B N 1
ATOM 3170 C CA . THR B 1 205 ? 13.617 -23.594 -15.195 1 98.19 205 THR B CA 1
ATOM 3171 C C . THR B 1 205 ? 13.586 -24.969 -14.523 1 98.19 205 THR B C 1
ATOM 3173 O O . THR B 1 205 ? 13.086 -25.938 -15.086 1 98.19 205 THR B O 1
ATOM 3176 N N . ASP B 1 206 ? 14.109 -25.047 -13.352 1 96.5 206 ASP B N 1
ATOM 3177 C CA . ASP B 1 206 ? 14.07 -26.219 -12.484 1 96.5 206 ASP B CA 1
ATOM 3178 C C . ASP B 1 206 ? 13.258 -25.953 -11.227 1 96.5 206 ASP B C 1
ATOM 3180 O O . ASP B 1 206 ? 13.75 -25.328 -10.281 1 96.5 206 ASP B O 1
ATOM 3184 N N . PRO B 1 207 ? 12.047 -26.438 -11.117 1 90.19 207 PRO B N 1
ATOM 3185 C CA . PRO B 1 207 ? 11.195 -26.156 -9.961 1 90.19 207 PRO B CA 1
ATOM 3186 C C . PRO B 1 207 ? 11.789 -26.672 -8.648 1 90.19 207 PRO B C 1
ATOM 3188 O O . PRO B 1 207 ? 11.359 -26.25 -7.57 1 90.19 207 PRO B O 1
ATOM 3191 N N . ALA B 1 208 ? 12.766 -27.547 -8.789 1 92.31 208 ALA B N 1
ATOM 3192 C CA . ALA B 1 208 ? 13.398 -28.094 -7.594 1 92.31 208 ALA B CA 1
ATOM 3193 C C . ALA B 1 208 ? 14.719 -27.391 -7.293 1 92.31 208 ALA B C 1
ATOM 3195 O O . ALA B 1 208 ? 15.547 -27.906 -6.539 1 92.31 208 ALA B O 1
ATOM 3196 N N . ASP B 1 209 ? 14.875 -26.266 -7.906 1 92.81 209 ASP B N 1
ATOM 3197 C CA . ASP B 1 209 ? 16.078 -25.484 -7.629 1 92.81 209 ASP B CA 1
ATOM 3198 C C . ASP B 1 209 ? 16.281 -25.312 -6.129 1 92.81 209 ASP B C 1
ATOM 3200 O O . ASP B 1 209 ? 15.414 -24.797 -5.43 1 92.81 209 ASP B O 1
ATOM 3204 N N . PRO B 1 210 ? 17.359 -25.672 -5.535 1 91.31 210 PRO B N 1
ATOM 3205 C CA . PRO B 1 210 ? 17.625 -25.609 -4.094 1 91.31 210 PRO B CA 1
ATOM 3206 C C . PRO B 1 210 ? 17.578 -24.188 -3.545 1 91.31 210 PRO B C 1
ATOM 3208 O O . PRO B 1 210 ? 17.344 -24 -2.35 1 91.31 210 PRO B O 1
ATOM 3211 N N . ALA B 1 211 ? 17.812 -23.234 -4.426 1 92.5 211 ALA B N 1
ATOM 3212 C CA . ALA B 1 211 ? 17.75 -21.828 -4.02 1 92.5 211 ALA B CA 1
ATOM 3213 C C . ALA B 1 211 ? 16.359 -21.453 -3.543 1 92.5 211 ALA B C 1
ATOM 3215 O O . ALA B 1 211 ? 16.172 -20.422 -2.902 1 92.5 211 ALA B O 1
ATOM 3216 N N . LEU B 1 212 ? 15.398 -22.281 -3.883 1 93.75 212 LEU B N 1
ATOM 3217 C CA . LEU B 1 212 ? 14.008 -21.984 -3.564 1 93.75 212 LEU B CA 1
ATOM 3218 C C . LEU B 1 212 ? 13.453 -22.969 -2.549 1 93.75 212 LEU B C 1
ATOM 3220 O O . LEU B 1 212 ? 12.242 -23.109 -2.395 1 93.75 212 LEU B O 1
ATOM 3224 N N . ALA B 1 213 ? 14.445 -23.797 -1.936 1 88.19 213 ALA B N 1
ATOM 3225 C CA . ALA B 1 213 ? 14.023 -24.781 -0.937 1 88.19 213 ALA B CA 1
ATOM 3226 C C . ALA B 1 213 ? 13.68 -24.094 0.387 1 88.19 213 ALA B C 1
ATOM 3228 O O . ALA B 1 213 ? 14.258 -23.062 0.728 1 88.19 213 ALA B O 1
#

Foldseek 3Di:
DPDPVSVVVVVVLVVVVLQLLLVQLQCCLAPNLVPDDLVVSCVVVVHDSVSSCVVQVDSVSSSLVSLVSLLVLCCVQQVVVLVPPAQAVLSLLSNLLSLLCQQVVPVHVNGRSLLRHCVVPCPPDDDNNVSSVVSVVVQLVVSLVSVVSNVVVVFFDPPDDSSVLSVVLVVLSSVQNVCCSVVVHNVSSVVSSVVNLVSSLVGTPHSVPVSSD/DPDPVVVVVVVVLVVVLLQLLLVQLQCCLAPNLVPDDLVVSCVVVVHDSVSSCVVQVDSVSSSLVSLVSLLVLCCVQQVVVLVPPAQAVLSLLSNLLSLLCQQVVPVHVNGRSLLRHCVVPCPPDDDNNVSSVVSVVVQLVVSLVSVVSNVVVVFFDPPDDSSVLSVVLVVLSSVQNVCCSVVVHNVSSVVSSVVNLVSSLVGTPHSVPVSSD

Nearest PDB structures (foldseek):
  2hyj-assembly1_A-2  TM=9.736E-01  e=1.821E-12  Streptomyces coelicolor A3(2)
  3qbm-assembly1_B  TM=9.252E-01  e=3.976E-07  Chloroflexus aurantiacus J-10-fl
  3eup-assembly1_B  TM=8.755E-01  e=5.274E-07  Cytophaga hutchinsonii ATCC 33406
  6nsr-assembly1_B  TM=7.191E-01  e=3.490E-05  Pseudomonas aeruginosa
  6nsm-assembly1_B  TM=6.675E-01  e=3.835E-05  Pseudomonas aeruginosa UCBPP-PA14

Organism: Streptomyces rubellomurinus (strain ATCC 31215) (NCBI:txid359131)

pLDDT: mean 95.66, std 6.74, range [47.34, 98.94]

InterPro domains:
  IPR001647 DNA-binding HTH domain, TetR-type [PF00440] (21-65)
  IPR001647 DNA-binding HTH domain, TetR-type [PS50977] (14-74)
  IPR009057 Homedomain-like superfamily [SSF46689] (8-88)
  IPR011075 Tetracyclin repressor-like, C-terminal domain [PF16925] (88-194)
  IPR036271 Tetracyclin repressor-like, C-terminal domain superfamily [SSF48498] (86-201)

Solvent-accessible surface area (backbone atoms only — not comparable to full-atom values): 21791 Å² total; per-residue (Å²): 123,79,48,74,67,52,50,50,53,52,50,51,51,50,51,51,51,50,51,52,38,54,51,47,38,40,49,21,12,32,62,24,59,83,68,59,43,56,62,57,54,13,63,77,67,75,47,52,49,66,61,51,38,73,70,38,78,43,66,66,48,41,45,52,50,24,54,54,51,47,51,51,52,46,40,60,62,29,48,56,79,38,68,79,50,62,75,20,59,49,31,48,49,47,38,53,52,28,45,49,48,43,32,72,68,36,79,27,81,33,25,48,46,64,63,22,37,37,43,56,25,32,61,40,91,50,69,65,28,49,52,48,41,50,50,50,51,51,53,50,47,50,49,30,51,43,48,50,41,8,34,75,65,56,39,28,39,90,80,58,57,52,67,52,52,37,50,54,48,50,14,33,51,54,40,18,41,55,49,18,48,46,67,70,46,63,62,39,50,55,45,31,54,56,49,47,43,51,56,52,35,73,40,26,59,52,66,76,43,68,67,68,107,124,80,49,74,67,52,51,49,53,52,50,51,49,49,50,49,50,52,52,52,39,53,52,46,39,41,48,21,14,32,61,24,60,83,67,59,42,59,62,56,54,13,62,77,66,74,45,52,50,64,61,52,37,73,71,38,78,43,65,67,49,41,45,52,51,24,53,54,52,49,50,52,55,46,39,59,61,28,48,56,78,40,68,81,48,62,74,20,58,48,32,49,48,48,37,54,52,28,46,48,47,43,32,73,68,35,78,26,81,32,23,49,45,63,63,23,37,38,45,57,26,34,62,42,89,50,71,65,29,52,52,46,42,50,52,52,51,50,53,51,46,52,49,30,49,42,49,49,42,8,34,74,66,55,41,29,40,89,82,58,56,52,68,52,52,36,49,53,49,51,14,33,51,54,39,16,42,55,49,18,48,44,67,70,46,63,62,40,49,53,45,31,53,55,49,46,43,50,56,52,35,74,40,28,57,51,66,78,43,68,68,68,107

Sequence (426 aa):
MAGPTTDRRLLRGEETRRAVLRRAVEIASVEGLEALSIGRLATDLGLSKSGVFAGFGSKEELQLATVRAARRIFADAVLAPVADIPPGLARARALCEGWLAYSRTRVFPGGCFFFEVTAEFDARPGPLRDALADSARTWHRIVEDTLAEARTAGALRPDTDLGDLAFGLIALLEAANSQAVLHEEDTPYQRAGRLLLRLLRAEATDPADPALAMAGPTTDRRLLRGEETRRAVLRRAVEIASVEGLEALSIGRLATDLGLSKSGVFAGFGSKEELQLATVRAARRIFADAVLAPVADIPPGLARARALCEGWLAYSRTRVFPGGCFFFEVTAEFDARPGPLRDALADSARTWHRIVEDTLAEARTAGALRPDTDLGDLAFGLIALLEAANSQAVLHEEDTPYQRAGRLLLRLLRAEATDPADPALA

Radius of gyration: 23.92 Å; Cα contacts (8 Å, |Δi|>4): 558; chains: 2; bounding box: 89×58×42 Å

Secondary structure (DSSP, 8-state):
---HHHHHHHHHHHHHHHHHHHHHHHHHHHH-GGG--HHHHHHHHT--HHHHHHHH-SHHHHHHHHHHHHHHHHIIIIIGGGTTSPSSHHHHHHHHHHHHHHHHTTSSTTS-HHHHHHHHHTTS-SHHHHHHHHHHHHHHHHHHHHHHHHHHTT-B-TT--HHHHHHHHHHHHHHHHHHHHHHT-SHHHHHHHHHHHHHHHHHBSSTT-GGG-/---HHHHHHHHHHHHHHHHHHHHHHHHHHHH-GGG--HHHHHHHHT--HHHHHHHH-SHHHHHHHHHHHHHHHHIIIIIGGGTTSPSSHHHHHHHHHHHHHHHHTTSSTTS-HHHHHHHHHTTS-SHHHHHHHHHHHHHHHHHHHHHHHHHHTT-B-TT--HHHHHHHHHHHHHHHHHHHHHHT-SHHHHHHHHHHHHHHHHHBSSTT-GGG-